Protein AF-0000000068041494 (afdb_homodimer)

pLDDT: mean 90.35, std 9.3, range [30.44, 98.19]

Structure (mmCIF, N/CA/C/O backbone):
data_AF-0000000068041494-model_v1
#
loop_
_entity.id
_entity.type
_entity.pdbx_description
1 polymer 'F-box domain-containing protein'
#
loop_
_atom_site.group_PDB
_atom_site.id
_atom_site.type_symbol
_atom_site.label_atom_id
_atom_site.label_alt_id
_atom_site.label_comp_id
_atom_site.label_asym_id
_atom_site.label_entity_id
_atom_site.label_seq_id
_atom_site.pdbx_PDB_ins_code
_atom_site.Cartn_x
_atom_site.Cartn_y
_atom_site.Cartn_z
_atom_site.occupancy
_atom_site.B_iso_or_equiv
_atom_site.auth_seq_id
_atom_site.auth_comp_id
_atom_site.auth_asym_id
_atom_site.auth_atom_id
_atom_site.pdbx_PDB_model_num
ATOM 1 N N . MET A 1 1 ? -44.562 44.375 2.057 1 30.47 1 MET A N 1
ATOM 2 C CA . MET A 1 1 ? -43.688 44.031 3.172 1 30.47 1 MET A CA 1
ATOM 3 C C . MET A 1 1 ? -42.25 43.906 2.709 1 30.47 1 MET A C 1
ATOM 5 O O . MET A 1 1 ? -41.938 43.062 1.865 1 30.47 1 MET A O 1
ATOM 9 N N . GLU A 1 2 ? -41.531 44.906 2.328 1 36.88 2 GLU A N 1
ATOM 10 C CA . GLU A 1 2 ? -40.219 45.25 1.805 1 36.88 2 GLU A CA 1
ATOM 11 C C . GLU A 1 2 ? -39.094 44.469 2.539 1 36.88 2 GLU A C 1
ATOM 13 O O . GLU A 1 2 ? -38.781 44.781 3.691 1 36.88 2 GLU A O 1
ATOM 18 N N . ASN A 1 3 ? -39 43.188 2.658 1 39.75 3 ASN A N 1
ATOM 19 C CA . ASN A 1 3 ? -38.344 42.062 3.336 1 39.75 3 ASN A CA 1
ATOM 20 C C . ASN A 1 3 ? -36.812 42.188 3.258 1 39.75 3 ASN A C 1
ATOM 22 O O . ASN A 1 3 ? -36.156 41.375 2.623 1 39.75 3 ASN A O 1
ATOM 26 N N . GLY A 1 4 ? -36.094 43.281 3.031 1 44.62 4 GLY A N 1
ATOM 27 C CA . GLY A 1 4 ? -34.844 43.938 2.768 1 44.62 4 GLY A CA 1
ATOM 28 C C . GLY A 1 4 ? -33.781 43.625 3.807 1 44.62 4 GLY A C 1
ATOM 29 O O . GLY A 1 4 ? -32.594 43.781 3.545 1 44.62 4 GLY A O 1
ATOM 30 N N . PHE A 1 5 ? -33.938 43.812 5.113 1 51.06 5 PHE A N 1
ATOM 31 C CA . PHE A 1 5 ? -33.25 43.781 6.391 1 51.06 5 PHE A CA 1
ATOM 32 C C . PHE A 1 5 ? -32.594 42.438 6.605 1 51.06 5 PHE A C 1
ATOM 34 O O . PHE A 1 5 ? -31.641 42.312 7.383 1 51.06 5 PHE A O 1
ATOM 41 N N . PRO A 1 6 ? -33.25 41.438 6.016 1 66.69 6 PRO A N 1
ATOM 42 C CA . PRO A 1 6 ? -32.812 40.094 6.395 1 66.69 6 PRO A CA 1
ATOM 43 C C . PRO A 1 6 ? -31.391 39.812 5.906 1 66.69 6 PRO A C 1
ATOM 45 O O . PRO A 1 6 ? -30.594 39.188 6.625 1 66.69 6 PRO A O 1
ATOM 48 N N . GLY A 1 7 ? -31.078 40.531 4.82 1 72.62 7 GLY A N 1
ATOM 49 C CA . GLY A 1 7 ? -29.766 40.25 4.25 1 72.62 7 GLY A CA 1
ATOM 50 C C . GLY A 1 7 ? -28.625 40.844 5.043 1 72.62 7 GLY A C 1
ATOM 51 O O . GLY A 1 7 ? -27.609 40.219 5.27 1 72.62 7 GLY A O 1
ATOM 52 N N . GLU A 1 8 ? -28.875 42.125 5.492 1 77.75 8 GLU A N 1
ATOM 53 C CA . GLU A 1 8 ? -27.828 42.844 6.242 1 77.75 8 GLU A CA 1
ATOM 54 C C . GLU A 1 8 ? -27.594 42.188 7.598 1 77.75 8 GLU A C 1
ATOM 56 O O . GLU A 1 8 ? -26.453 42.094 8.062 1 77.75 8 GLU A O 1
ATOM 61 N N . VAL A 1 9 ? -28.719 41.781 8.148 1 80.06 9 VAL A N 1
ATOM 62 C CA . VAL A 1 9 ? -28.609 41.125 9.438 1 80.06 9 VAL A CA 1
ATOM 63 C C . VAL A 1 9 ? -27.859 39.781 9.273 1 80.06 9 VAL A C 1
ATOM 65 O O . VAL A 1 9 ? -27 39.469 10.094 1 80.06 9 VAL A O 1
ATOM 68 N N . LEU A 1 10 ? -28.219 39.125 8.266 1 83.44 10 LEU A N 1
ATOM 69 C CA . LEU A 1 10 ? -27.562 37.875 8.008 1 83.44 10 LEU A CA 1
ATOM 70 C C . LEU A 1 10 ? -26.062 38.062 7.789 1 83.44 10 LEU A C 1
ATOM 72 O O . LEU A 1 10 ? -25.25 37.281 8.281 1 83.44 10 LEU A O 1
ATOM 76 N N . LYS A 1 11 ? -25.688 39.125 7.145 1 84.88 11 LYS A N 1
ATOM 77 C CA . LYS A 1 11 ? -24.281 39.438 6.875 1 84.88 11 LYS A CA 1
ATOM 78 C C . LYS A 1 11 ? -23.531 39.719 8.164 1 84.88 11 LYS A C 1
ATOM 80 O O . LYS A 1 11 ? -22.328 39.5 8.258 1 84.88 11 LYS A O 1
ATOM 85 N N . ALA A 1 12 ? -24.359 40.156 9.117 1 84.94 12 ALA A N 1
ATOM 86 C CA . ALA A 1 12 ? -23.734 40.5 10.398 1 84.94 12 ALA A CA 1
ATOM 87 C C . ALA A 1 12 ? -23.609 39.25 11.281 1 84.94 12 ALA A C 1
ATOM 89 O O . ALA A 1 12 ? -22.703 39.156 12.102 1 84.94 12 ALA A O 1
ATOM 90 N N . VAL A 1 13 ? -24.438 38.312 11.133 1 85.56 13 VAL A N 1
ATOM 91 C CA . VAL A 1 13 ? -24.516 37.156 12.039 1 85.56 13 VAL A CA 1
ATOM 92 C C . VAL A 1 13 ? -23.703 36 11.469 1 85.56 13 VAL A C 1
ATOM 94 O O . VAL A 1 13 ? -23.109 35.219 12.219 1 85.56 13 VAL A O 1
ATOM 97 N N . PHE A 1 14 ? -23.625 35.875 10.172 1 87.25 14 PHE A N 1
ATOM 98 C CA . PHE A 1 14 ? -23.047 34.719 9.508 1 87.25 14 PHE A CA 1
ATOM 99 C C . PHE A 1 14 ? -21.578 34.562 9.875 1 87.25 14 PHE A C 1
ATOM 101 O O . PHE A 1 14 ? -21.094 33.438 10.078 1 87.25 14 PHE A O 1
ATOM 108 N N . PRO A 1 15 ? -20.906 35.719 10.117 1 84.38 15 PRO A N 1
ATOM 109 C CA . PRO A 1 15 ? -19.484 35.562 10.492 1 84.38 15 PRO A CA 1
ATOM 110 C C . PRO A 1 15 ? -19.312 34.938 11.867 1 84.38 15 PRO A C 1
ATOM 112 O O . PRO A 1 15 ? -18.219 34.469 12.188 1 84.38 15 PRO A O 1
ATOM 115 N N . LEU A 1 16 ? -20.375 34.875 12.641 1 87.69 16 LEU A N 1
ATOM 116 C CA . LEU A 1 16 ? -20.297 34.344 13.992 1 87.69 16 LEU A CA 1
ATOM 117 C C . LEU A 1 16 ? -20.656 32.844 14.023 1 87.69 16 LEU A C 1
ATOM 119 O O . LEU A 1 16 ? -20.438 32.188 15.031 1 87.69 16 LEU A O 1
ATOM 123 N N . LEU A 1 17 ? -21.125 32.438 12.977 1 87.38 17 LEU A N 1
ATOM 124 C CA . LEU A 1 17 ? -21.531 31.031 12.906 1 87.38 17 LEU A CA 1
ATOM 125 C C . LEU A 1 17 ? -20.328 30.141 12.609 1 87.38 17 LEU A C 1
ATOM 127 O O . LEU A 1 17 ? -19.359 30.578 12 1 87.38 17 LEU A O 1
ATOM 131 N N . ASP A 1 18 ? -20.453 28.953 13.148 1 88.06 18 ASP A N 1
ATOM 132 C CA . ASP A 1 18 ? -19.453 27.984 12.727 1 88.06 18 ASP A CA 1
ATOM 133 C C . ASP A 1 18 ? -19.797 27.391 11.359 1 88.06 18 ASP A C 1
ATOM 135 O O . ASP A 1 18 ? -20.844 27.688 10.797 1 88.06 18 ASP A O 1
ATOM 139 N N . GLY A 1 19 ? -18.812 26.781 10.773 1 88.81 19 GLY A N 1
ATOM 140 C CA . GLY A 1 19 ? -18.953 26.25 9.43 1 88.81 19 GLY A CA 1
ATOM 141 C C . GLY A 1 19 ? -20.188 25.359 9.266 1 88.81 19 GLY A C 1
ATOM 142 O O . GLY A 1 19 ? -20.906 25.469 8.273 1 88.81 19 GLY A O 1
ATOM 143 N N . LYS A 1 20 ? -20.391 24.562 10.266 1 88.88 20 LYS A N 1
ATOM 144 C CA . LYS A 1 20 ? -21.531 23.656 10.219 1 88.88 20 LYS A CA 1
ATOM 145 C C . LYS A 1 20 ? -22.844 24.438 10.148 1 88.88 20 LYS A C 1
ATOM 147 O O . LYS A 1 20 ? -23.734 24.109 9.352 1 88.88 20 LYS A O 1
ATOM 152 N N . ASP A 1 21 ? -22.922 25.391 10.953 1 90.12 21 ASP A N 1
ATOM 153 C CA . ASP A 1 21 ? -24.125 26.203 10.992 1 90.12 21 ASP A CA 1
ATOM 154 C C . ASP A 1 21 ? -24.328 26.969 9.688 1 90.12 21 ASP A C 1
ATOM 156 O O . ASP A 1 21 ? -25.453 27.109 9.219 1 90.12 21 ASP A O 1
ATOM 160 N N . LEU A 1 22 ? -23.266 27.422 9.172 1 90.75 22 LEU A N 1
ATOM 161 C CA . LEU A 1 22 ? -23.359 28.172 7.922 1 90.75 22 LEU A CA 1
ATOM 162 C C . LEU A 1 22 ? -23.828 27.266 6.789 1 90.75 22 LEU A C 1
ATOM 164 O O . LEU A 1 22 ? -24.625 27.703 5.941 1 90.75 22 LEU A O 1
ATOM 168 N N . VAL A 1 23 ? -23.328 26.078 6.785 1 89.25 23 VAL A N 1
ATOM 169 C CA . VAL A 1 23 ? -23.781 25.125 5.785 1 89.25 23 VAL A CA 1
ATOM 170 C C . VAL A 1 23 ? -25.297 24.906 5.922 1 89.25 23 VAL A C 1
ATOM 172 O O . VAL A 1 23 ? -26.016 24.844 4.918 1 89.25 23 VAL A O 1
ATOM 175 N N . PHE A 1 24 ? -25.734 24.812 7.129 1 90.19 24 PHE A N 1
ATOM 176 C CA . PHE A 1 24 ? -27.156 24.641 7.371 1 90.19 24 PHE A CA 1
ATOM 177 C C . PHE A 1 24 ? -27.953 25.844 6.863 1 90.19 24 PHE A C 1
ATOM 179 O O . PHE A 1 24 ? -29.047 25.703 6.324 1 90.19 24 PHE A O 1
ATOM 186 N N . CYS A 1 25 ? -27.453 26.953 7.07 1 89.75 25 CYS A N 1
ATOM 187 C CA . CYS A 1 25 ? -28.109 28.172 6.598 1 89.75 25 CYS A CA 1
ATOM 188 C C . CYS A 1 25 ? -28.25 28.156 5.082 1 89.75 25 CYS A C 1
ATOM 190 O O . CYS A 1 25 ? -29.234 28.672 4.543 1 89.75 25 CYS A O 1
ATOM 192 N N . MET A 1 26 ? -27.234 27.625 4.41 1 90 26 MET A N 1
ATOM 193 C CA . MET A 1 26 ? -27.281 27.562 2.951 1 90 26 MET A CA 1
ATOM 194 C C . MET A 1 26 ? -28.438 26.703 2.475 1 90 26 MET A C 1
ATOM 196 O O . MET A 1 26 ? -28.891 26.812 1.331 1 90 26 MET A O 1
ATOM 200 N N . LEU A 1 27 ? -28.906 25.891 3.352 1 91.12 27 LEU A N 1
ATOM 201 C CA . LEU A 1 27 ? -29.938 24.922 2.969 1 91.12 27 LEU A CA 1
ATOM 202 C C . LEU A 1 27 ? -31.328 25.484 3.254 1 91.12 27 LEU A C 1
ATOM 204 O O . LEU A 1 27 ? -32.344 24.859 2.922 1 91.12 27 LEU A O 1
ATOM 208 N N . VAL A 1 28 ? -31.516 26.578 3.869 1 89.19 28 VAL A N 1
ATOM 209 C CA . VAL A 1 28 ? -32.781 27.109 4.336 1 89.19 28 VAL A CA 1
ATOM 210 C C . VAL A 1 28 ? -33.594 27.672 3.154 1 89.19 28 VAL A C 1
ATOM 212 O O . VAL A 1 28 ? -34.75 27.344 2.967 1 89.19 28 VAL A O 1
ATOM 215 N N . CYS A 1 29 ? -33.062 28.594 2.348 1 90.81 29 CYS A N 1
ATOM 216 C CA . CYS A 1 29 ? -33.688 29.172 1.159 1 90.81 29 CYS A CA 1
ATOM 217 C C . CYS A 1 29 ? -32.625 29.734 0.213 1 90.81 29 CYS A C 1
ATOM 219 O O . CYS A 1 29 ? -31.453 29.781 0.557 1 90.81 29 CYS A O 1
ATOM 221 N N . ARG A 1 30 ? -33.031 30.172 -0.881 1 89.94 30 ARG A N 1
ATOM 222 C CA . ARG A 1 30 ? -32.125 30.625 -1.934 1 89.94 30 ARG A CA 1
ATOM 223 C C . ARG A 1 30 ? -31.391 31.891 -1.517 1 89.94 30 ARG A C 1
ATOM 225 O O . ARG A 1 30 ? -30.203 32.062 -1.809 1 89.94 30 ARG A O 1
ATOM 232 N N . GLN A 1 31 ? -32.062 32.75 -0.874 1 88.56 31 GLN A N 1
ATOM 233 C CA . GLN A 1 31 ? -31.438 34.031 -0.455 1 88.56 31 GLN A CA 1
ATOM 234 C C . GLN A 1 31 ? -30.297 33.781 0.532 1 88.56 31 GLN A C 1
ATOM 236 O O . GLN A 1 31 ? -29.219 34.344 0.392 1 88.56 31 GLN A O 1
ATOM 241 N N . TRP A 1 32 ? -30.562 32.906 1.491 1 89.75 32 TRP A N 1
ATOM 242 C CA . TRP A 1 32 ? -29.531 32.594 2.477 1 89.75 32 TRP A CA 1
ATOM 243 C C . TRP A 1 32 ? -28.344 31.891 1.822 1 89.75 32 TRP A C 1
ATOM 245 O O . TRP A 1 32 ? -27.188 32.125 2.182 1 89.75 32 TRP A O 1
ATOM 255 N N . CYS A 1 33 ? -28.719 31.109 0.93 1 90.88 33 CYS A N 1
ATOM 256 C CA . CYS A 1 33 ? -27.688 30.375 0.214 1 90.88 33 CYS A CA 1
ATOM 257 C C . CYS A 1 33 ? -26.766 31.344 -0.532 1 90.88 33 CYS A C 1
ATOM 259 O O . CYS A 1 33 ? -25.531 31.219 -0.446 1 90.88 33 CYS A O 1
ATOM 261 N N . GLU A 1 34 ? -27.344 32.219 -1.197 1 91.19 34 GLU A N 1
ATOM 262 C CA . GLU A 1 34 ? -26.562 33.188 -1.979 1 91.19 34 GLU A CA 1
ATOM 263 C C . GLU A 1 34 ? -25.688 34.062 -1.077 1 91.19 34 GLU A C 1
ATOM 265 O O . GLU A 1 34 ? -24.531 34.344 -1.419 1 91.19 34 GLU A O 1
ATOM 270 N N . ILE A 1 35 ? -26.219 34.375 0.013 1 89.25 35 ILE A N 1
ATOM 271 C CA . ILE A 1 35 ? -25.469 35.219 0.942 1 89.25 35 ILE A CA 1
ATOM 272 C C . ILE A 1 35 ? -24.328 34.406 1.552 1 89.25 35 ILE A C 1
ATOM 274 O O . ILE A 1 35 ? -23.203 34.906 1.677 1 89.25 35 ILE A O 1
ATOM 278 N N . ALA A 1 36 ? -24.625 33.219 1.878 1 90.62 36 ALA A N 1
ATOM 279 C CA . ALA A 1 36 ? -23.672 32.344 2.568 1 90.62 36 ALA A CA 1
ATOM 280 C C . ALA A 1 36 ? -22.531 31.938 1.645 1 90.62 36 ALA A C 1
ATOM 282 O O . ALA A 1 36 ? -21.469 31.5 2.109 1 90.62 36 ALA A O 1
ATOM 283 N N . LYS A 1 37 ? -22.734 32.125 0.445 1 89.38 37 LYS A N 1
ATOM 284 C CA . LYS A 1 37 ? -21.719 31.719 -0.532 1 89.38 37 LYS A CA 1
ATOM 285 C C . LYS A 1 37 ? -20.547 32.719 -0.534 1 89.38 37 LYS A C 1
ATOM 287 O O . LYS A 1 37 ? -19.484 32.406 -1.095 1 89.38 37 LYS A O 1
ATOM 292 N N . ASP A 1 38 ? -20.781 33.844 0.074 1 88.69 38 ASP A N 1
ATOM 293 C CA . ASP A 1 38 ? -19.719 34.844 0.121 1 88.69 38 ASP A CA 1
ATOM 294 C C . ASP A 1 38 ? -18.453 34.25 0.75 1 88.69 38 ASP A C 1
ATOM 296 O O . ASP A 1 38 ? -18.469 33.781 1.891 1 88.69 38 ASP A O 1
ATOM 300 N N . ASP A 1 39 ? -17.344 34.438 0.076 1 88.56 39 ASP A N 1
ATOM 301 C CA . ASP A 1 39 ? -16.062 33.844 0.478 1 88.56 39 ASP A CA 1
ATOM 302 C C . ASP A 1 39 ? -15.578 34.438 1.802 1 88.56 39 ASP A C 1
ATOM 304 O O . ASP A 1 39 ? -14.836 33.781 2.539 1 88.56 39 ASP A O 1
ATOM 308 N N . TYR A 1 40 ? -16.062 35.594 1.998 1 89.31 40 TYR A N 1
ATOM 309 C CA . TYR A 1 40 ? -15.641 36.25 3.221 1 89.31 40 TYR A CA 1
ATOM 310 C C . TYR A 1 40 ? -16.047 35.469 4.453 1 89.31 40 TYR A C 1
ATOM 312 O O . TYR A 1 40 ? -15.273 35.312 5.398 1 89.31 40 TYR A O 1
ATOM 320 N N . PHE A 1 41 ? -17.219 35 4.445 1 91.88 41 PHE A N 1
ATOM 321 C CA . PHE A 1 41 ? -17.703 34.25 5.602 1 91.88 41 PHE A CA 1
ATOM 322 C C . PHE A 1 41 ? -16.875 32.969 5.805 1 91.88 41 PHE A C 1
ATOM 324 O O . PHE A 1 41 ? -16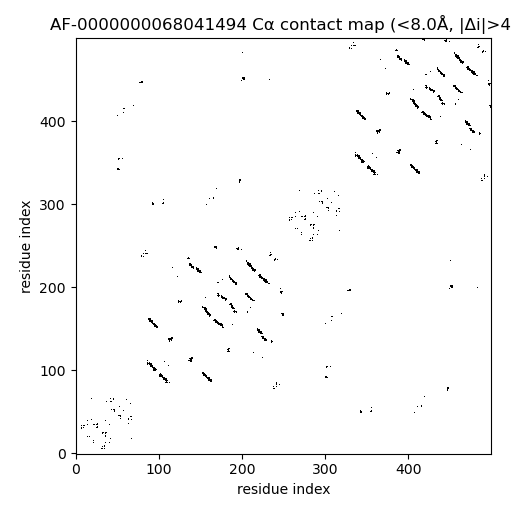.516 32.625 6.934 1 91.88 41 PHE A O 1
ATOM 331 N N . TRP A 1 42 ? -16.578 32.406 4.785 1 92.62 42 TRP A N 1
ATOM 332 C CA . TRP A 1 42 ? -15.828 31.141 4.852 1 92.62 42 TRP A CA 1
ATOM 333 C C . TRP A 1 42 ? -14.375 31.406 5.234 1 92.62 42 TRP A C 1
ATOM 335 O O . TRP A 1 42 ? -13.75 30.578 5.914 1 92.62 42 TRP A O 1
ATOM 345 N N . LYS A 1 43 ? -13.859 32.469 4.77 1 92.5 43 LYS A N 1
ATOM 346 C CA . LYS A 1 43 ? -12.516 32.844 5.207 1 92.5 43 LYS A CA 1
ATOM 347 C C . LYS A 1 43 ? -12.461 33.031 6.719 1 92.5 43 LYS A C 1
ATOM 349 O O . LYS A 1 43 ? -11.492 32.625 7.363 1 92.5 43 LYS A O 1
ATOM 354 N N . CYS A 1 44 ? -13.516 33.594 7.223 1 91.62 44 CYS A N 1
ATOM 355 C CA . CYS A 1 44 ? -13.586 33.781 8.664 1 91.62 44 CYS A CA 1
ATOM 356 C C . CYS A 1 44 ? -13.602 32.469 9.398 1 91.62 44 CYS A C 1
ATOM 358 O O . CYS A 1 44 ? -12.922 32.281 10.414 1 91.62 44 CYS A O 1
ATOM 360 N N . ILE A 1 45 ? -14.328 31.641 8.898 1 91.62 45 ILE A N 1
ATOM 361 C CA . ILE A 1 45 ? -14.453 30.312 9.508 1 91.62 45 ILE A CA 1
ATOM 362 C C . ILE A 1 45 ? -13.117 29.578 9.43 1 91.62 45 ILE A C 1
ATOM 364 O O . ILE A 1 45 ? -12.641 29.047 10.438 1 91.62 45 ILE A O 1
ATOM 368 N N . CYS A 1 46 ? -12.484 29.594 8.266 1 92.56 46 CYS A N 1
ATOM 369 C CA . CYS A 1 46 ? -11.211 28.922 8.062 1 92.56 46 CYS A CA 1
ATOM 370 C C . CYS A 1 46 ? -10.109 29.547 8.906 1 92.56 46 CYS A C 1
ATOM 372 O O . CYS A 1 46 ? -9.203 28.859 9.375 1 92.56 46 CYS A O 1
ATOM 374 N N . SER A 1 47 ? -10.203 30.812 9.133 1 92.5 47 SER A N 1
ATOM 375 C CA . SER A 1 47 ? -9.188 31.516 9.914 1 92.5 47 SER A CA 1
ATOM 376 C C . SER A 1 47 ? -9.203 31.062 11.367 1 92.5 47 SER A C 1
ATOM 378 O O . SER A 1 47 ? -8.188 31.141 12.062 1 92.5 47 SER A O 1
ATOM 380 N N . ARG A 1 48 ? -10.289 30.578 11.742 1 89.81 48 ARG A N 1
ATOM 381 C CA . ARG A 1 48 ? -10.383 30.047 13.102 1 89.81 48 ARG A CA 1
ATOM 382 C C . ARG A 1 48 ? -9.859 28.625 13.172 1 89.81 48 ARG A C 1
ATOM 384 O O . ARG A 1 48 ? -9.203 28.234 14.141 1 89.81 48 ARG A O 1
ATOM 391 N N . LYS A 1 49 ? -10.094 27.906 12.203 1 91.38 49 LYS A N 1
ATOM 392 C CA . LYS A 1 49 ? -9.719 26.5 12.188 1 91.38 49 LYS A CA 1
ATOM 393 C C . LYS A 1 49 ? -8.258 26.312 11.773 1 91.38 49 LYS A C 1
ATOM 395 O O . LYS A 1 49 ? -7.543 25.5 12.344 1 91.38 49 LYS A O 1
ATOM 400 N N . TRP A 1 50 ? -7.863 27.078 10.734 1 94.06 50 TRP A N 1
ATOM 401 C CA . TRP A 1 50 ? -6.512 27.031 10.188 1 94.06 50 TRP A CA 1
ATOM 402 C C . TRP A 1 50 ? -5.98 28.438 9.945 1 94.06 50 TRP A C 1
ATOM 404 O O . TRP A 1 50 ? -5.844 28.875 8.797 1 94.06 50 TRP A O 1
ATOM 414 N N . PRO A 1 51 ? -5.555 29.031 10.945 1 95.69 51 PRO A N 1
ATOM 415 C CA . PRO A 1 51 ? -5.137 30.422 10.812 1 95.69 51 PRO A CA 1
ATOM 416 C C . PRO A 1 51 ? -3.951 30.594 9.867 1 95.69 51 PRO A C 1
ATOM 418 O O . PRO A 1 51 ? -3.863 31.609 9.164 1 95.69 51 PRO A O 1
ATOM 421 N N . SER A 1 52 ? -3.078 29.703 9.805 1 95 52 SER A N 1
ATOM 422 C CA . SER A 1 52 ? -1.873 29.844 8.984 1 95 52 SER A CA 1
ATOM 423 C C . SER A 1 52 ? -2.215 29.938 7.504 1 95 52 SER A C 1
ATOM 425 O O . SER A 1 52 ? -1.604 30.719 6.77 1 95 52 SER A O 1
ATOM 427 N N . ILE A 1 53 ? -3.178 29.172 7.094 1 93.31 53 ILE A N 1
ATOM 428 C CA . ILE A 1 53 ? -3.543 29.156 5.684 1 93.31 53 ILE A CA 1
ATOM 429 C C . ILE A 1 53 ? -4.148 30.5 5.281 1 93.31 53 ILE A C 1
ATOM 431 O O . ILE A 1 53 ? -3.957 30.953 4.152 1 93.31 53 ILE A O 1
ATOM 435 N N . CYS A 1 54 ? -4.785 31.141 6.176 1 91.94 54 CYS A N 1
ATOM 436 C CA . CYS A 1 54 ? -5.43 32.406 5.879 1 91.94 54 CYS A CA 1
ATOM 437 C C . CYS A 1 54 ? -4.414 33.562 5.871 1 91.94 54 CYS A C 1
ATOM 439 O O . CYS A 1 54 ? -4.598 34.562 5.168 1 91.94 54 CYS A O 1
ATOM 441 N N . LYS A 1 55 ? -3.393 33.344 6.688 1 91.75 55 LYS A N 1
ATOM 442 C CA . LYS A 1 55 ? -2.318 34.344 6.703 1 91.75 55 LYS A CA 1
ATOM 443 C C . LYS A 1 55 ? -1.54 34.312 5.391 1 91.75 55 LYS A C 1
ATOM 445 O O . LYS A 1 55 ? -1.172 35.375 4.871 1 91.75 55 LYS A O 1
ATOM 450 N N . GLN A 1 56 ? -1.334 33.156 4.879 1 92.69 56 GLN A N 1
ATOM 451 C CA . GLN A 1 56 ? -0.64 32.969 3.609 1 92.69 56 GLN A CA 1
ATOM 452 C C . GLN A 1 56 ? -1.347 31.906 2.748 1 92.69 56 GLN A C 1
ATOM 454 O O . GLN A 1 56 ? -0.823 30.812 2.535 1 92.69 56 GLN A O 1
ATOM 459 N N . PRO A 1 57 ? -2.375 32.344 2.182 1 91.75 57 PRO A N 1
ATOM 460 C CA . PRO A 1 57 ? -3.152 31.375 1.411 1 91.75 57 PRO A CA 1
ATOM 461 C C . PRO A 1 57 ? -2.486 31.016 0.088 1 91.75 57 PRO A C 1
ATOM 463 O O . PRO A 1 57 ? -1.855 31.859 -0.548 1 91.75 57 PRO A O 1
ATOM 466 N N . PRO A 1 58 ? -2.566 29.656 -0.252 1 91.12 58 PRO A N 1
ATOM 467 C CA . PRO A 1 58 ? -2.146 29.312 -1.614 1 91.12 58 PRO A CA 1
ATOM 468 C C . PRO A 1 58 ? -2.893 30.125 -2.678 1 91.12 58 PRO A C 1
ATOM 470 O O . PRO A 1 58 ? -3.936 30.719 -2.393 1 91.12 58 PRO A O 1
ATOM 473 N N . SER A 1 59 ? -2.285 29.938 -3.908 1 83.75 59 SER A N 1
ATOM 474 C CA . SER A 1 59 ? -2.896 30.672 -5.012 1 83.75 59 SER A CA 1
ATOM 475 C C . SER A 1 59 ? -4.281 30.125 -5.34 1 83.75 59 SER A C 1
ATOM 477 O O . SER A 1 59 ? -4.48 28.906 -5.371 1 83.75 59 SER A O 1
ATOM 479 N N . ASP A 1 60 ? -5.344 30.859 -5.234 1 85.5 60 ASP A N 1
ATOM 480 C CA . ASP A 1 60 ? -6.703 30.578 -5.684 1 85.5 60 ASP A CA 1
ATOM 481 C C . ASP A 1 60 ? -7.48 29.812 -4.613 1 85.5 60 ASP A C 1
ATOM 483 O O . ASP A 1 60 ? -8.32 28.969 -4.934 1 85.5 60 ASP A O 1
ATOM 487 N N . THR A 1 61 ? -7.062 30.031 -3.531 1 89.94 61 THR A N 1
ATOM 488 C CA . THR A 1 61 ? -7.73 29.344 -2.434 1 89.94 61 THR A CA 1
ATOM 489 C C . THR A 1 61 ? -9.219 29.703 -2.398 1 89.94 61 THR A C 1
ATOM 491 O O . THR A 1 61 ? -9.578 30.875 -2.465 1 89.94 61 THR A O 1
ATOM 494 N N . ASN A 1 62 ? -10.055 28.719 -2.426 1 92.19 62 ASN A N 1
ATOM 495 C CA . ASN A 1 62 ? -11.477 28.828 -2.133 1 92.19 62 ASN A CA 1
ATOM 496 C C . ASN A 1 62 ? -11.797 28.312 -0.733 1 92.19 62 ASN A C 1
ATOM 498 O O . ASN A 1 62 ? -11.812 27.094 -0.503 1 92.19 62 ASN A O 1
ATOM 502 N N . PHE A 1 63 ? -12.148 29.203 0.091 1 92.88 63 PHE A N 1
ATOM 503 C CA . PHE A 1 63 ? -12.234 28.859 1.508 1 92.88 63 PHE A CA 1
ATOM 504 C C . PHE A 1 63 ? -13.461 27.984 1.784 1 92.88 63 PHE A C 1
ATOM 506 O O . PHE A 1 63 ? -13.43 27.141 2.672 1 92.88 63 PHE A O 1
ATOM 513 N N . GLN A 1 64 ? -14.484 28.297 1.061 1 91.69 64 GLN A N 1
ATOM 514 C CA . GLN A 1 64 ? -15.648 27.422 1.218 1 91.69 64 GLN A CA 1
ATOM 515 C C . GLN A 1 64 ? -15.297 25.984 0.886 1 91.69 64 GLN A C 1
ATOM 517 O O . GLN A 1 64 ? -15.594 25.062 1.66 1 91.69 64 GLN A O 1
ATOM 522 N N . LYS A 1 65 ? -14.656 25.828 -0.213 1 91.56 65 LYS A N 1
ATOM 523 C CA . LYS A 1 65 ? -14.242 24.5 -0.634 1 91.56 65 LYS A CA 1
ATOM 524 C C . LYS A 1 65 ? -13.266 23.891 0.365 1 91.56 65 LYS A C 1
ATOM 526 O O . LYS A 1 65 ? -13.359 22.703 0.683 1 91.56 65 LYS A O 1
ATOM 531 N N . LEU A 1 66 ? -12.352 24.672 0.804 1 92.44 66 LEU A N 1
ATOM 532 C CA . LEU A 1 66 ? -11.359 24.234 1.78 1 92.44 66 LEU A CA 1
ATOM 533 C C . LEU A 1 66 ? -12.039 23.688 3.031 1 92.44 66 LEU A C 1
ATOM 535 O O . LEU A 1 66 ? -11.742 22.562 3.471 1 92.44 66 LEU A O 1
ATOM 539 N N . TYR A 1 67 ? -12.945 24.438 3.531 1 92.06 67 TYR A N 1
ATOM 540 C CA . TYR A 1 67 ? -13.633 24.047 4.758 1 92.06 67 TYR A CA 1
ATOM 541 C C . TYR A 1 67 ? -14.453 22.781 4.539 1 92.06 67 TYR A C 1
ATOM 543 O O . TYR A 1 67 ? -14.375 21.844 5.332 1 92.06 67 TYR A O 1
ATOM 551 N N . LEU A 1 68 ? -15.203 22.797 3.51 1 90.12 68 LEU A N 1
ATOM 552 C CA . LEU A 1 68 ? -16.078 21.656 3.248 1 90.12 68 LEU A CA 1
ATOM 553 C C . LEU A 1 68 ? -15.273 20.391 3 1 90.12 68 LEU A C 1
ATOM 555 O O . LEU A 1 68 ? -15.711 19.297 3.357 1 90.12 68 LEU A O 1
ATOM 559 N N . THR A 1 69 ? -14.125 20.516 2.449 1 90.06 69 THR A N 1
ATOM 560 C CA . THR A 1 69 ? -13.289 19.375 2.1 1 90.06 69 THR A CA 1
ATOM 561 C C . THR A 1 69 ? -12.633 18.781 3.346 1 90.06 69 THR A C 1
ATOM 563 O O . THR A 1 69 ? -12.641 17.562 3.535 1 90.06 69 THR A O 1
ATOM 566 N N . PHE A 1 70 ? -12.172 19.562 4.227 1 89.56 70 PHE A N 1
ATOM 567 C CA . PHE A 1 70 ? -11.297 19.047 5.277 1 89.56 70 PHE A CA 1
ATOM 568 C C . PHE A 1 70 ? -12.016 19.047 6.621 1 89.56 70 PHE A C 1
ATOM 570 O O . PHE A 1 70 ? -11.461 18.594 7.625 1 89.56 70 PHE A O 1
ATOM 577 N N . SER A 1 71 ? -13.18 19.5 6.621 1 84.25 71 SER A N 1
ATOM 578 C CA . SER A 1 71 ? -13.945 19.438 7.863 1 84.25 71 SER A CA 1
ATOM 579 C C . SER A 1 71 ? -14.906 18.25 7.863 1 84.25 71 SER A C 1
ATOM 581 O O . SER A 1 71 ? -15.523 17.953 8.883 1 84.25 71 SER A O 1
ATOM 583 N N . LYS A 1 72 ? -15.055 17.703 6.738 1 78 72 LYS A N 1
ATOM 584 C CA . LYS A 1 72 ? -15.945 16.547 6.629 1 78 72 LYS A CA 1
ATOM 585 C C . LYS A 1 72 ? -15.305 15.305 7.246 1 78 72 LYS A C 1
ATOM 587 O O . LYS A 1 72 ? -14.086 15.141 7.203 1 78 72 LYS A O 1
ATOM 592 N N . PRO A 1 73 ? -16.203 14.562 7.812 1 73.06 73 PRO A N 1
ATOM 593 C CA . PRO A 1 73 ? -15.68 13.305 8.352 1 73.06 73 PRO A CA 1
ATOM 594 C C . PRO A 1 73 ? -15.062 12.406 7.277 1 73.06 73 PRO A C 1
ATOM 596 O O . PRO A 1 73 ? -15.383 12.555 6.094 1 73.06 73 PRO A O 1
ATOM 599 N N . ARG A 1 74 ? -14.266 11.594 7.734 1 72.81 74 ARG A N 1
ATOM 600 C CA . ARG A 1 74 ? -13.586 10.633 6.871 1 72.81 74 ARG A CA 1
ATOM 601 C C . ARG A 1 74 ? -14.594 9.781 6.098 1 72.81 74 ARG A C 1
ATOM 603 O O . ARG A 1 74 ? -15.453 9.133 6.695 1 72.81 74 ARG A O 1
ATOM 610 N N . LYS A 1 75 ? -14.594 10.094 4.797 1 68.38 75 LYS A N 1
ATOM 611 C CA . LYS A 1 75 ? -15.477 9.266 3.99 1 68.38 75 LYS A CA 1
ATOM 612 C C . LYS A 1 75 ? -14.836 7.918 3.674 1 68.38 75 LYS A C 1
ATOM 614 O O . LYS A 1 75 ? -13.609 7.809 3.619 1 68.38 75 LYS A O 1
ATOM 619 N N . THR A 1 76 ? -15.734 6.879 3.662 1 65.81 76 THR A N 1
ATOM 620 C CA . THR A 1 76 ? -15.273 5.559 3.252 1 65.81 76 THR A CA 1
ATOM 621 C C . THR A 1 76 ? -14.75 5.59 1.816 1 65.81 76 THR A C 1
ATOM 623 O O . THR A 1 76 ? -15.391 6.164 0.933 1 65.81 76 THR A O 1
ATOM 626 N N . VAL A 1 77 ? -13.539 5.43 1.706 1 69.38 77 VAL A N 1
ATOM 627 C CA . VAL A 1 77 ? -12.93 5.426 0.383 1 69.38 77 VAL A CA 1
ATOM 628 C C . VAL A 1 77 ? -13.297 4.145 -0.358 1 69.38 77 VAL A C 1
ATOM 630 O O . VAL A 1 77 ? -13.148 3.045 0.178 1 69.38 77 VAL A O 1
ATOM 633 N N . HIS A 1 78 ? -14.062 4.363 -1.457 1 78.88 78 HIS A N 1
ATOM 634 C CA . HIS A 1 78 ? -14.367 3.23 -2.326 1 78.88 78 HIS A CA 1
ATOM 635 C C . HIS A 1 78 ? -13.266 3.021 -3.361 1 78.88 78 HIS A C 1
ATOM 637 O O . HIS A 1 78 ? -12.664 3.986 -3.834 1 78.88 78 HIS A O 1
ATOM 643 N N . LEU A 1 79 ? -12.906 1.796 -3.533 1 86.94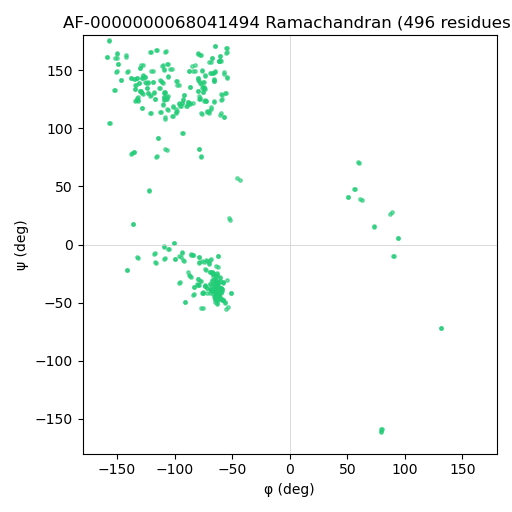 79 LEU A N 1
ATOM 644 C CA . LEU A 1 79 ? -11.945 1.451 -4.57 1 86.94 79 LEU A CA 1
ATOM 645 C C . LEU A 1 79 ? -12.445 1.871 -5.945 1 86.94 79 LEU A C 1
ATOM 647 O O . LEU A 1 79 ? -13.633 1.708 -6.254 1 86.94 79 LEU A O 1
ATOM 651 N N . PRO A 1 80 ? -11.633 2.578 -6.684 1 88.56 80 PRO A N 1
ATOM 652 C CA . PRO A 1 80 ? -12.031 2.852 -8.07 1 88.56 80 PRO A CA 1
ATOM 653 C C . PRO A 1 80 ? -12.344 1.579 -8.852 1 88.56 80 PRO A C 1
ATOM 655 O O . PRO A 1 80 ? -12.062 0.474 -8.383 1 88.56 80 PRO A O 1
ATOM 658 N N . VAL A 1 81 ? -12.969 1.717 -9.953 1 91.25 81 VAL A N 1
ATOM 659 C CA . VAL A 1 81 ? -13.266 0.585 -10.828 1 91.25 81 VAL A CA 1
ATOM 660 C C . VAL A 1 81 ? -11.961 0.014 -11.383 1 91.25 81 VAL A C 1
ATOM 662 O O . VAL A 1 81 ? -11.148 0.747 -11.953 1 91.25 81 VAL A O 1
ATOM 665 N N . PRO A 1 82 ? -11.797 -1.246 -11.117 1 92.25 82 PRO A N 1
ATOM 666 C CA . PRO A 1 82 ? -10.57 -1.838 -11.656 1 92.25 82 PRO A CA 1
ATOM 667 C C . PRO A 1 82 ? -10.547 -1.868 -13.18 1 92.25 82 PRO A C 1
ATOM 669 O O . PRO A 1 82 ? -11.586 -2.082 -13.812 1 92.25 82 PRO A O 1
ATOM 672 N N . LYS A 1 83 ? -9.422 -1.62 -13.727 1 93.19 83 LYS A N 1
ATOM 673 C CA . LYS A 1 83 ? -9.242 -1.751 -15.172 1 93.19 83 LYS A CA 1
ATOM 674 C C . LYS A 1 83 ? -9.062 -3.213 -15.57 1 93.19 83 LYS A C 1
ATOM 676 O O . LYS A 1 83 ? -9.57 -3.645 -16.609 1 93.19 83 LYS A O 1
ATOM 681 N N . LEU A 1 84 ? -8.438 -4 -14.797 1 96.44 84 LEU A N 1
ATOM 682 C CA . LEU A 1 84 ? -8.203 -5.422 -15.016 1 96.44 84 LEU A CA 1
ATOM 683 C C . LEU A 1 84 ? -9.477 -6.227 -14.789 1 96.44 84 LEU A C 1
ATOM 685 O O . LEU A 1 84 ? -10.227 -5.957 -13.852 1 96.44 84 LEU A O 1
ATOM 689 N N . THR A 1 85 ? -9.789 -7.117 -15.633 1 97.44 85 THR A N 1
ATOM 690 C CA . THR A 1 85 ? -10.898 -8.047 -15.461 1 97.44 85 THR A CA 1
ATOM 691 C C . THR A 1 85 ? -10.398 -9.492 -15.484 1 97.44 85 THR A C 1
ATOM 693 O O . THR A 1 85 ? -9.273 -9.758 -15.914 1 97.44 85 THR A O 1
ATOM 696 N N . PHE A 1 86 ? -11.203 -10.383 -15.07 1 97.56 86 PHE A N 1
ATOM 697 C CA . PHE A 1 86 ? -10.805 -11.789 -15.039 1 97.56 86 PHE A CA 1
ATOM 698 C C . PHE A 1 86 ? -10.672 -12.344 -16.453 1 97.56 86 PHE A C 1
ATOM 700 O O . PHE A 1 86 ? -9.969 -13.328 -16.672 1 97.56 86 PHE A O 1
ATOM 707 N N . LYS A 1 87 ? -11.344 -11.75 -17.391 1 97.25 87 LYS A N 1
ATOM 708 C CA . LYS A 1 87 ? -11.227 -12.156 -18.797 1 97.25 87 LYS A CA 1
ATOM 709 C C . LYS A 1 87 ? -9.805 -11.945 -19.312 1 97.25 87 LYS A C 1
ATOM 711 O O . LYS A 1 87 ? -9.375 -12.617 -20.25 1 97.25 87 LYS A O 1
ATOM 716 N N . ASP A 1 88 ? -9.102 -11.062 -18.734 1 97.75 88 ASP A N 1
ATOM 717 C CA . ASP A 1 88 ? -7.75 -10.711 -19.172 1 97.75 88 ASP A CA 1
ATOM 718 C C . ASP A 1 88 ? -6.715 -11.672 -18.578 1 97.75 88 ASP A C 1
ATOM 720 O O . ASP A 1 88 ? -5.547 -11.648 -18.969 1 97.75 88 ASP A O 1
ATOM 724 N N . LEU A 1 89 ? -7.133 -12.508 -17.672 1 98.06 89 LEU A N 1
ATOM 725 C CA . LEU A 1 89 ? -6.152 -13.234 -16.859 1 98.06 89 LEU A CA 1
ATOM 726 C C . LEU A 1 89 ? -6.164 -14.719 -17.219 1 98.06 89 LEU A C 1
ATOM 728 O O . LEU A 1 89 ? -7.23 -15.305 -17.406 1 98.06 89 LEU A O 1
ATOM 732 N N . VAL A 1 90 ? -5.008 -15.305 -17.281 1 98.06 90 VAL A N 1
ATOM 733 C CA . VAL A 1 90 ? -4.801 -16.75 -17.359 1 98.06 90 VAL A CA 1
ATOM 734 C C . VAL A 1 90 ? -3.82 -17.188 -16.281 1 98.06 90 VAL A C 1
ATOM 736 O O . VAL A 1 90 ? -2.752 -16.594 -16.125 1 98.06 90 VAL A O 1
ATOM 739 N N . PHE A 1 91 ? -4.199 -18.188 -15.555 1 98.19 91 PHE A N 1
ATOM 740 C CA . PHE A 1 91 ? -3.35 -18.719 -14.5 1 98.19 91 PHE A CA 1
ATOM 741 C C . PHE A 1 91 ? -2.771 -20.078 -14.906 1 98.19 91 PHE A C 1
ATOM 743 O O . PHE A 1 91 ? -3.514 -20.984 -15.289 1 98.19 91 PHE A O 1
ATOM 750 N N . TYR A 1 92 ? -1.494 -20.172 -14.844 1 97.69 92 TYR A N 1
ATOM 751 C CA . TYR A 1 92 ? -0.798 -21.438 -15.109 1 97.69 92 TYR A CA 1
ATOM 752 C C . TYR A 1 92 ? -0.436 -22.141 -13.812 1 97.69 92 TYR A C 1
ATOM 754 O O . TYR A 1 92 ? 0.416 -21.672 -13.055 1 97.69 92 TYR A O 1
ATOM 762 N N . ILE A 1 93 ? -1.037 -23.25 -13.609 1 97.94 93 ILE A N 1
ATOM 763 C CA . ILE A 1 93 ? -0.912 -23.953 -12.336 1 97.94 93 ILE A CA 1
ATOM 764 C C . ILE A 1 93 ? -0.245 -25.297 -12.547 1 97.94 93 ILE A C 1
ATOM 766 O O . ILE A 1 93 ? -0.709 -26.109 -13.352 1 97.94 93 ILE A O 1
ATOM 770 N N . ASP A 1 94 ? 0.846 -25.531 -11.812 1 97.62 94 ASP A N 1
ATOM 771 C CA . ASP A 1 94 ? 1.571 -26.797 -11.859 1 97.62 94 ASP A CA 1
ATOM 772 C C . ASP A 1 94 ? 1.817 -27.344 -10.461 1 97.62 94 ASP A C 1
ATOM 774 O O . ASP A 1 94 ? 2.201 -26.609 -9.555 1 97.62 94 ASP A O 1
ATOM 778 N N . MET A 1 95 ? 1.524 -28.641 -10.266 1 96.62 95 MET A N 1
ATOM 779 C CA . MET A 1 95 ? 1.762 -29.297 -8.984 1 96.62 95 MET A CA 1
ATOM 780 C C . MET A 1 95 ? 2.615 -30.547 -9.172 1 96.62 95 MET A C 1
ATOM 782 O O . MET A 1 95 ? 2.482 -31.25 -10.172 1 96.62 95 MET A O 1
ATOM 786 N N . TRP A 1 96 ? 3.441 -30.734 -8.18 1 96.12 96 TRP A N 1
ATOM 787 C CA . TRP A 1 96 ? 4.32 -31.906 -8.211 1 96.12 96 TRP A CA 1
ATOM 788 C C . TRP A 1 96 ? 4.219 -32.688 -6.922 1 96.12 96 TRP A C 1
ATOM 790 O O . TRP A 1 96 ? 4.066 -32.125 -5.84 1 96.12 96 TRP A O 1
ATOM 800 N N . LEU A 1 97 ? 4.285 -34 -7.012 1 93.75 97 LEU A N 1
ATOM 801 C CA . LEU A 1 97 ? 4.43 -34.938 -5.91 1 93.75 97 LEU A CA 1
ATOM 802 C C . LEU A 1 97 ? 5.695 -35.781 -6.078 1 93.75 97 LEU A C 1
ATOM 804 O O . LEU A 1 97 ? 5.801 -36.562 -7.008 1 93.75 97 LEU A O 1
ATOM 808 N N . GLU A 1 98 ? 6.633 -35.594 -5.199 1 88.56 98 GLU A N 1
ATOM 809 C CA . GLU A 1 98 ? 7.902 -36.312 -5.246 1 88.56 98 GLU A CA 1
ATOM 810 C C . GLU A 1 98 ? 8.539 -36.219 -6.629 1 88.56 98 GLU A C 1
ATOM 812 O O . GLU A 1 98 ? 8.93 -37.219 -7.203 1 88.56 98 GLU A O 1
ATOM 817 N N . GLY A 1 99 ? 8.469 -35.031 -7.25 1 87.31 99 GLY A N 1
ATOM 818 C CA . GLY A 1 99 ? 9.148 -34.781 -8.508 1 87.31 99 GLY A CA 1
ATOM 819 C C . GLY A 1 99 ? 8.297 -35.094 -9.727 1 87.31 99 GLY A C 1
ATOM 820 O O . GLY A 1 99 ? 8.656 -34.75 -10.852 1 87.31 99 GLY A O 1
ATOM 821 N N . SER A 1 100 ? 7.18 -35.719 -9.523 1 93.06 100 SER A N 1
ATOM 822 C CA . SER A 1 100 ? 6.293 -36.062 -10.625 1 93.06 100 SER A CA 1
ATOM 823 C C . SER A 1 100 ? 5.172 -35.031 -10.766 1 93.06 100 SER A C 1
ATOM 825 O O . SER A 1 100 ? 4.578 -34.625 -9.766 1 93.06 100 SER A O 1
ATOM 827 N N . LEU A 1 101 ? 4.93 -34.688 -12 1 95.19 101 LEU A N 1
ATOM 828 C CA . LEU A 1 101 ? 3.855 -33.75 -12.289 1 95.19 101 LEU A CA 1
ATOM 829 C C . LEU A 1 101 ? 2.492 -34.406 -12.109 1 95.19 101 LEU A C 1
ATOM 831 O O . LEU A 1 101 ? 2.201 -35.406 -12.742 1 95.19 101 LEU A O 1
ATOM 835 N N . ILE A 1 102 ? 1.629 -33.844 -11.266 1 94.62 102 ILE A N 1
ATOM 836 C CA . ILE A 1 102 ? 0.347 -34.469 -10.992 1 94.62 102 ILE A CA 1
ATOM 837 C C . ILE A 1 102 ? -0.792 -33.594 -11.469 1 94.62 102 ILE A C 1
ATOM 839 O O . ILE A 1 102 ? -1.935 -34.031 -11.594 1 94.62 102 ILE A O 1
ATOM 843 N N . PHE A 1 103 ? -0.523 -32.375 -11.719 1 95.94 103 PHE A N 1
ATOM 844 C CA . PHE A 1 103 ? -1.506 -31.422 -12.211 1 95.94 103 PHE A CA 1
ATOM 845 C C . PHE A 1 103 ? -0.833 -30.328 -13.031 1 95.94 103 PHE A C 1
ATOM 847 O O . PHE A 1 103 ? 0.193 -29.781 -12.625 1 95.94 103 PHE A O 1
ATOM 854 N N . SER A 1 104 ? -1.272 -29.953 -14.18 1 96.81 104 SER A N 1
ATOM 855 C CA . SER A 1 104 ? -0.708 -28.938 -15.07 1 96.81 104 SER A CA 1
ATOM 856 C C . SER A 1 104 ? -1.768 -28.375 -16.016 1 96.81 104 SER A C 1
ATOM 858 O O . SER A 1 104 ? -2.205 -29.047 -16.938 1 96.81 104 SER A O 1
ATOM 860 N N . GLN A 1 105 ? -2.242 -27.141 -15.734 1 96.25 105 GLN A N 1
ATOM 861 C CA . GLN A 1 105 ? -3.324 -26.562 -16.516 1 96.25 105 GLN A CA 1
ATOM 862 C C . GLN A 1 105 ? -3.164 -25.047 -16.641 1 96.25 105 GLN A C 1
ATOM 864 O O . GLN A 1 105 ? -2.67 -24.391 -15.727 1 96.25 105 GLN A O 1
ATOM 869 N N . ALA A 1 106 ? -3.49 -24.547 -17.797 1 96.69 106 ALA A N 1
ATOM 870 C CA . ALA A 1 106 ? -3.768 -23.125 -17.984 1 96.69 106 ALA A CA 1
ATOM 871 C C . ALA A 1 106 ? -5.246 -22.828 -17.766 1 96.69 106 ALA A C 1
ATOM 873 O O . ALA A 1 106 ? -6.109 -23.375 -18.453 1 96.69 106 ALA A O 1
ATOM 874 N N . VAL A 1 107 ? -5.523 -22 -16.812 1 97.19 107 VAL A N 1
ATOM 875 C CA . VAL A 1 107 ? -6.906 -21.781 -16.406 1 97.19 107 VAL A CA 1
ATOM 876 C C . VAL A 1 107 ? -7.273 -20.312 -16.562 1 97.19 107 VAL A C 1
ATOM 878 O O . VAL A 1 107 ? -6.59 -19.422 -16.047 1 97.19 107 VAL A O 1
ATOM 881 N N . SER A 1 108 ? -8.344 -20.062 -17.234 1 97.06 108 SER A N 1
ATOM 882 C CA . SER A 1 108 ? -8.82 -18.688 -17.375 1 97.06 108 SER A CA 1
ATOM 883 C C . SER A 1 108 ? -9.273 -18.125 -16.047 1 97.06 108 SER A C 1
ATOM 885 O O . SER A 1 108 ? -9.797 -18.844 -15.195 1 97.06 108 SER A O 1
ATOM 887 N N . GLY A 1 109 ? -9.062 -16.844 -15.945 1 97.75 109 GLY A N 1
ATOM 888 C CA . GLY A 1 109 ? -9.57 -16.172 -14.758 1 97.75 109 GLY A CA 1
ATOM 889 C C . GLY A 1 109 ? -11.062 -16.328 -14.57 1 97.75 109 GLY A C 1
ATOM 890 O O . GLY A 1 109 ? -11.547 -16.406 -13.438 1 97.75 109 GLY A O 1
ATOM 891 N N . CYS A 1 110 ? -11.82 -16.406 -15.609 1 97.5 110 CYS A N 1
ATOM 892 C CA . CYS A 1 110 ? -13.273 -16.547 -15.555 1 97.5 110 CYS A CA 1
ATOM 893 C C . CYS A 1 110 ? -13.664 -17.875 -14.914 1 97.5 110 CYS A C 1
ATOM 895 O O . CYS A 1 110 ? -14.633 -17.938 -14.156 1 97.5 110 CYS A O 1
ATOM 897 N N . ILE A 1 111 ? -12.922 -18.859 -15.25 1 96.62 111 ILE A N 1
ATOM 898 C CA . ILE A 1 111 ? -13.211 -20.188 -14.695 1 96.62 111 ILE A CA 1
ATOM 899 C C . ILE A 1 111 ? -12.992 -20.172 -13.188 1 96.62 111 ILE A C 1
ATOM 901 O O . ILE A 1 111 ? -13.836 -20.656 -12.43 1 96.62 111 ILE A O 1
ATOM 905 N N . LEU A 1 112 ? -11.898 -19.594 -12.773 1 97.06 112 LEU A N 1
ATOM 906 C CA . LEU A 1 112 ? -11.602 -19.531 -11.344 1 97.06 112 LEU A CA 1
ATOM 907 C C . LEU A 1 112 ? -12.648 -18.688 -10.617 1 97.06 112 LEU A C 1
ATOM 909 O O . LEU A 1 112 ? -13.047 -19.031 -9.5 1 97.06 112 LEU A O 1
ATOM 913 N N . ARG A 1 113 ? -13.031 -17.641 -11.258 1 96.69 113 ARG A N 1
ATOM 914 C CA . ARG A 1 113 ? -14.016 -16.766 -10.641 1 96.69 113 ARG A CA 1
ATOM 915 C C . ARG A 1 113 ? -15.375 -17.453 -10.531 1 96.69 113 ARG A C 1
ATOM 917 O O . ARG A 1 113 ? -16.109 -17.234 -9.562 1 96.69 113 ARG A O 1
ATOM 924 N N . ALA A 1 114 ? -15.727 -18.266 -11.5 1 94 114 ALA A N 1
ATOM 925 C CA . ALA A 1 114 ? -17 -18.969 -11.484 1 94 114 ALA A CA 1
ATOM 926 C C . ALA A 1 114 ? -17.078 -19.938 -10.305 1 94 114 ALA A C 1
ATOM 928 O O . ALA A 1 114 ? -18.156 -20.172 -9.75 1 94 114 ALA A O 1
ATOM 929 N N . GLY A 1 115 ? -15.922 -20.5 -9.938 1 92.88 115 GLY A N 1
ATOM 930 C CA . GLY A 1 115 ? -15.852 -21.328 -8.75 1 92.88 115 GLY A CA 1
ATOM 931 C C . GLY A 1 115 ? -16.375 -22.734 -8.977 1 92.88 115 GLY A C 1
ATOM 932 O O . GLY A 1 115 ? -16.375 -23.219 -10.109 1 92.88 115 GLY A O 1
ATOM 933 N N . LEU A 1 116 ? -16.688 -23.375 -7.871 1 91.44 116 LEU A N 1
ATOM 934 C CA . LEU A 1 116 ? -17.188 -24.734 -7.914 1 91.44 116 LEU A CA 1
ATOM 935 C C . LEU A 1 116 ? -18.656 -24.766 -8.312 1 91.44 116 LEU A C 1
ATOM 937 O O . LEU A 1 116 ? -19.469 -24.047 -7.742 1 91.44 116 LEU A O 1
ATOM 941 N N . GLN A 1 117 ? -18.906 -25.516 -9.32 1 83.69 117 GLN A N 1
ATOM 942 C CA . GLN A 1 117 ? -20.297 -25.609 -9.773 1 83.69 117 GLN A CA 1
ATOM 943 C C . GLN A 1 117 ? -21.078 -26.594 -8.914 1 83.69 117 GLN A C 1
ATOM 945 O O . GLN A 1 117 ? -22.281 -26.406 -8.695 1 83.69 117 GLN A O 1
ATOM 950 N N . ASN A 1 118 ? -20.359 -27.609 -8.492 1 81.75 118 ASN A N 1
ATOM 951 C CA . ASN A 1 118 ? -21 -28.625 -7.66 1 81.75 118 ASN A CA 1
ATOM 952 C C . ASN A 1 118 ? -20.172 -28.953 -6.422 1 81.75 118 ASN A C 1
ATOM 954 O O . ASN A 1 118 ? -18.953 -29.125 -6.516 1 81.75 118 ASN A O 1
ATOM 958 N N . THR A 1 119 ? -20.812 -28.859 -5.324 1 81.62 119 THR A N 1
ATOM 959 C CA . THR A 1 119 ? -20.141 -29.266 -4.09 1 81.62 119 THR A CA 1
ATOM 960 C C . THR A 1 119 ? -20.344 -30.75 -3.838 1 81.62 119 THR A C 1
ATOM 962 O O . THR A 1 119 ? -21.484 -31.234 -3.768 1 81.62 119 THR A O 1
ATOM 965 N N . PRO A 1 120 ? -19.234 -31.344 -3.75 1 84.31 120 PRO A N 1
ATOM 966 C CA . PRO A 1 120 ? -19.406 -32.781 -3.51 1 84.31 120 PRO A CA 1
ATOM 967 C C . PRO A 1 120 ? -20 -33.094 -2.135 1 84.31 120 PRO A C 1
ATOM 969 O O . PRO A 1 120 ? -19.922 -32.25 -1.229 1 84.31 120 PRO A O 1
ATOM 972 N N . SER A 1 121 ? -20.547 -34.312 -2.049 1 85.75 121 SER A N 1
ATOM 973 C CA . SER A 1 121 ? -21.062 -34.781 -0.765 1 85.75 121 SER A CA 1
ATOM 974 C C . SER A 1 121 ? -19.953 -35.344 0.105 1 85.75 121 SER A C 1
ATOM 976 O O . SER A 1 121 ? -18.922 -35.781 -0.405 1 85.75 121 SER A O 1
ATOM 978 N N . GLY A 1 122 ? -20.141 -35.312 1.394 1 87.19 122 GLY A N 1
ATOM 979 C CA . GLY A 1 122 ? -19.203 -35.969 2.303 1 87.19 122 GLY A CA 1
ATOM 980 C C . GLY A 1 122 ? -18.125 -35.031 2.818 1 87.19 122 GLY A C 1
ATOM 981 O O . GLY A 1 122 ? -17.172 -35.469 3.451 1 87.19 122 GLY A O 1
ATOM 982 N N . ILE A 1 123 ? -18.281 -33.781 2.453 1 90.75 123 ILE A N 1
ATOM 983 C CA . ILE A 1 123 ? -17.281 -32.844 2.947 1 90.75 123 ILE A CA 1
ATOM 984 C C . ILE A 1 123 ? -17.703 -32.312 4.328 1 90.75 123 ILE A C 1
ATOM 986 O O . ILE A 1 123 ? -18.891 -32.281 4.648 1 90.75 123 ILE A O 1
ATOM 990 N N . PRO A 1 124 ? -16.703 -32 5.164 1 93.25 124 PRO A N 1
ATOM 991 C CA . PRO A 1 124 ? -17 -31.5 6.508 1 93.25 124 PRO A CA 1
ATOM 992 C C . PRO A 1 124 ? -17.812 -30.203 6.484 1 93.25 124 PRO A C 1
ATOM 994 O O . PRO A 1 124 ? -17.703 -29.422 5.539 1 93.25 124 PRO A O 1
ATOM 997 N N . ASP A 1 125 ? -18.469 -29.953 7.57 1 92.62 125 ASP A N 1
ATOM 998 C CA . ASP A 1 125 ? -19.312 -28.766 7.691 1 92.62 125 ASP A CA 1
ATOM 999 C C . ASP A 1 125 ? -18.484 -27.484 7.578 1 92.62 125 ASP A C 1
ATOM 1001 O O . ASP A 1 125 ? -18.938 -26.5 7.004 1 92.62 125 ASP A O 1
ATOM 1005 N N . VAL A 1 126 ? -17.344 -27.562 8.102 1 93.81 126 VAL A N 1
ATOM 1006 C CA . VAL A 1 126 ? -16.469 -26.406 8.094 1 93.81 126 VAL A CA 1
ATOM 1007 C C . VAL A 1 126 ? -16.125 -26.031 6.652 1 93.81 126 VAL A C 1
ATOM 1009 O O . VAL A 1 126 ? -16.125 -24.844 6.297 1 93.81 126 VAL A O 1
ATOM 1012 N N . LEU A 1 127 ? -15.906 -26.984 5.855 1 93.88 127 LEU A N 1
ATOM 1013 C CA . LEU A 1 127 ? -15.594 -26.734 4.457 1 93.88 127 LEU A CA 1
ATOM 1014 C C . LEU A 1 127 ? -16.828 -26.25 3.699 1 93.88 127 LEU A C 1
ATOM 1016 O O . LEU A 1 127 ? -16.719 -25.359 2.852 1 93.88 127 LEU A O 1
ATOM 1020 N N . VAL A 1 128 ? -17.922 -26.812 4.051 1 91.94 128 VAL A N 1
ATOM 1021 C CA . VAL A 1 128 ? -19.172 -26.375 3.432 1 91.94 128 VAL A CA 1
ATOM 1022 C C . VAL A 1 128 ? -19.391 -24.891 3.725 1 91.94 128 VAL A C 1
ATOM 1024 O O . VAL A 1 128 ? -19.75 -24.125 2.828 1 91.94 128 VAL A O 1
ATOM 1027 N N . ALA A 1 129 ? -19.203 -24.547 4.918 1 92.69 129 ALA A N 1
ATOM 1028 C CA . ALA A 1 129 ? -19.375 -23.156 5.32 1 92.69 129 ALA A CA 1
ATOM 1029 C C . ALA A 1 129 ? -18.406 -22.25 4.574 1 92.69 129 ALA A C 1
ATOM 1031 O O . ALA A 1 129 ? -18.766 -21.141 4.16 1 92.69 129 ALA A O 1
ATOM 1032 N N . HIS A 1 130 ? -17.25 -22.75 4.398 1 92.62 130 HIS A N 1
ATOM 1033 C CA . HIS A 1 130 ? -16.203 -22.016 3.686 1 92.62 130 HIS A CA 1
ATOM 1034 C C . HIS A 1 130 ? -16.594 -21.797 2.229 1 92.62 130 HIS A C 1
ATOM 1036 O O . HIS A 1 130 ? -16.453 -20.672 1.712 1 92.62 130 HIS A O 1
ATOM 1042 N N . LEU A 1 131 ? -17.125 -22.781 1.667 1 90.5 131 LEU A N 1
ATOM 1043 C CA . LEU A 1 131 ? -17.469 -22.719 0.251 1 90.5 131 LEU A CA 1
ATOM 1044 C C . LEU A 1 131 ? -18.688 -21.844 0.023 1 90.5 131 LEU A C 1
ATOM 1046 O O . LEU A 1 131 ? -18.875 -21.312 -1.074 1 90.5 131 LEU A O 1
ATOM 1050 N N . ASN A 1 132 ? -19.453 -21.656 1.025 1 87.56 132 ASN A N 1
ATOM 1051 C CA . ASN A 1 132 ? -20.672 -20.859 0.911 1 87.56 132 ASN A CA 1
ATOM 1052 C C . ASN A 1 132 ? -20.469 -19.453 1.462 1 87.56 132 ASN A C 1
ATOM 1054 O O . ASN A 1 132 ? -21.406 -18.656 1.512 1 87.56 132 ASN A O 1
ATOM 1058 N N . ALA A 1 133 ? -19.312 -19.234 1.876 1 87 133 ALA A N 1
ATOM 1059 C CA . ALA A 1 133 ? -19.047 -17.906 2.402 1 87 133 ALA A CA 1
ATOM 1060 C C . ALA A 1 133 ? -19.25 -16.828 1.331 1 87 133 ALA A C 1
ATOM 1062 O O . ALA A 1 133 ? -19.172 -17.125 0.135 1 87 133 ALA A O 1
ATOM 1063 N N . ALA A 1 134 ? -19.484 -15.586 1.722 1 85.69 134 ALA A N 1
ATOM 1064 C CA . ALA A 1 134 ? -19.781 -14.477 0.822 1 85.69 134 ALA A CA 1
ATOM 1065 C C . ALA A 1 134 ? -18.516 -13.945 0.164 1 85.69 134 ALA A C 1
ATOM 1067 O O . ALA A 1 134 ? -18.578 -13.266 -0.863 1 85.69 134 ALA A O 1
ATOM 1068 N N . ASP A 1 135 ? -17.391 -14.289 0.678 1 89.44 135 ASP A N 1
ATOM 1069 C CA . ASP A 1 135 ? -16.109 -13.812 0.163 1 89.44 135 ASP A CA 1
ATOM 1070 C C . ASP A 1 135 ? -15.852 -14.344 -1.245 1 89.44 135 ASP A C 1
ATOM 1072 O O . ASP A 1 135 ? -16.25 -15.461 -1.576 1 89.44 135 ASP A O 1
ATOM 1076 N N . CYS A 1 136 ? -15.305 -13.445 -1.999 1 88.81 136 CYS A N 1
ATOM 1077 C CA . CYS A 1 136 ? -14.891 -13.883 -3.328 1 88.81 136 CYS A CA 1
ATOM 1078 C C . CYS A 1 136 ? -13.602 -14.695 -3.258 1 88.81 136 CYS A C 1
ATOM 1080 O O . CYS A 1 136 ? -12.539 -14.156 -2.926 1 88.81 136 CYS A O 1
ATOM 1082 N N . ILE A 1 137 ? -13.734 -15.953 -3.562 1 91.56 137 ILE A N 1
ATOM 1083 C CA . ILE A 1 137 ? -12.594 -16.859 -3.596 1 91.56 137 ILE A CA 1
ATOM 1084 C C . ILE A 1 137 ? -12.492 -17.5 -4.977 1 91.56 137 ILE A C 1
ATOM 1086 O O . ILE A 1 137 ? -13.492 -17.938 -5.543 1 91.56 137 ILE A O 1
ATOM 1090 N N . LEU A 1 138 ? -11.312 -17.438 -5.492 1 96.56 138 LEU A N 1
ATOM 1091 C CA . LEU A 1 138 ? -11.094 -18.094 -6.781 1 96.56 138 LEU A CA 1
ATOM 1092 C C . LEU A 1 138 ? -10.93 -19.594 -6.605 1 96.56 138 LEU A C 1
ATOM 1094 O O . LEU A 1 138 ? -10.109 -20.047 -5.793 1 96.56 138 LEU A O 1
ATOM 1098 N N . MET A 1 139 ? -11.711 -20.344 -7.348 1 96.44 139 MET A N 1
ATOM 1099 C CA . MET A 1 139 ? -11.648 -21.797 -7.203 1 96.44 139 MET A CA 1
ATOM 1100 C C . MET A 1 139 ? -12.023 -22.484 -8.508 1 96.44 139 MET A C 1
ATOM 1102 O O . MET A 1 139 ? -12.586 -21.859 -9.406 1 96.44 139 MET A O 1
ATOM 1106 N N . MET A 1 140 ? -11.633 -23.703 -8.617 1 95.69 140 MET A N 1
ATOM 1107 C CA . MET A 1 140 ? -12.039 -24.547 -9.75 1 95.69 140 MET A CA 1
ATOM 1108 C C . MET A 1 140 ? -12.125 -26 -9.336 1 95.69 140 MET A C 1
ATOM 1110 O O . MET A 1 140 ? -11.469 -26.422 -8.383 1 95.69 140 MET A O 1
ATOM 1114 N N . GLU A 1 141 ? -12.938 -26.688 -10.094 1 94.62 141 GLU A N 1
ATOM 1115 C CA . GLU A 1 141 ? -13.008 -28.141 -9.922 1 94.62 141 GLU A CA 1
ATOM 1116 C C . GLU A 1 141 ? -11.836 -28.844 -10.609 1 94.62 141 GLU A C 1
ATOM 1118 O O . GLU A 1 141 ? -11.367 -28.391 -11.656 1 94.62 141 GLU A O 1
ATOM 1123 N N . VAL A 1 142 ? -11.414 -29.828 -9.914 1 93.38 142 VAL A N 1
ATOM 1124 C CA . VAL A 1 142 ? -10.375 -30.656 -10.516 1 93.38 142 VAL A CA 1
ATOM 1125 C C . VAL A 1 142 ? -11.016 -31.906 -11.125 1 93.38 142 VAL A C 1
ATOM 1127 O O . VAL A 1 142 ? -11.57 -32.75 -10.406 1 93.38 142 VAL A O 1
ATOM 1130 N N . GLU A 1 143 ? -10.906 -32.031 -12.438 1 87.81 143 GLU A N 1
ATOM 1131 C CA . GLU A 1 143 ? -11.453 -33.156 -13.156 1 87.81 143 GLU A CA 1
ATOM 1132 C C . GLU A 1 143 ? -10.445 -33.719 -14.164 1 87.81 143 GLU A C 1
ATOM 1134 O O . GLU A 1 143 ? -9.977 -33 -15.039 1 87.81 143 GLU A O 1
ATOM 1139 N N . PRO A 1 144 ? -10.086 -35 -14.117 1 87.5 144 PRO A N 1
ATOM 1140 C CA . PRO A 1 144 ? -10.523 -35.969 -13.102 1 87.5 144 PRO A CA 1
ATOM 1141 C C . PRO A 1 144 ? -9.922 -35.688 -11.727 1 87.5 144 PRO A C 1
ATOM 1143 O O . PRO A 1 144 ? -8.898 -35.031 -11.625 1 87.5 144 PRO A O 1
ATOM 1146 N N . LYS A 1 145 ? -10.609 -36.188 -10.711 1 88.5 145 LYS A N 1
ATOM 1147 C CA . LYS A 1 145 ? -10.102 -36 -9.359 1 88.5 145 LYS A CA 1
ATOM 1148 C C . LYS A 1 145 ? -8.688 -36.562 -9.219 1 88.5 145 LYS A C 1
ATOM 1150 O O . LYS A 1 145 ? -8.32 -37.531 -9.883 1 88.5 145 LYS A O 1
ATOM 1155 N N . LEU A 1 146 ? -8.016 -35.875 -8.406 1 91.62 146 LEU A N 1
ATOM 1156 C CA . LEU A 1 146 ? -6.625 -36.25 -8.188 1 91.62 146 LEU A CA 1
ATOM 1157 C C . LEU A 1 146 ? -6.477 -37.031 -6.891 1 91.62 146 LEU A C 1
ATOM 1159 O O . LEU A 1 146 ? -6.824 -36.531 -5.816 1 91.62 146 LEU A O 1
ATOM 1163 N N . THR A 1 147 ? -6.027 -38.25 -6.973 1 91.62 147 THR A N 1
ATOM 1164 C CA . THR A 1 147 ? -5.785 -39.062 -5.793 1 91.62 147 THR A CA 1
ATOM 1165 C C . THR A 1 147 ? -4.316 -39 -5.379 1 91.62 147 THR A C 1
ATOM 1167 O O . THR A 1 147 ? -3.428 -39.344 -6.172 1 91.62 147 THR A O 1
ATOM 1170 N N . VAL A 1 148 ? -4.137 -38.562 -4.156 1 90.56 148 VAL A N 1
ATOM 1171 C CA . VAL A 1 148 ? -2.766 -38.375 -3.693 1 90.56 148 VAL A CA 1
ATOM 1172 C C . VAL A 1 148 ? -2.586 -39.031 -2.334 1 90.56 148 VAL A C 1
ATOM 1174 O O . VAL A 1 148 ? -3.482 -39 -1.488 1 90.56 148 VAL A O 1
ATOM 1177 N N . PRO A 1 149 ? -1.426 -39.688 -2.199 1 87 149 PRO A N 1
ATOM 1178 C CA . PRO A 1 149 ? -1.142 -40.25 -0.872 1 87 149 PRO A CA 1
ATOM 1179 C C . PRO A 1 149 ? -0.879 -39.156 0.173 1 87 149 PRO A C 1
ATOM 1181 O O . PRO A 1 149 ? -0.383 -38.094 -0.162 1 87 149 PRO A O 1
ATOM 1184 N N . MET A 1 150 ? -1.326 -39.562 1.429 1 80.31 150 MET A N 1
ATOM 1185 C CA . MET A 1 150 ? -1.017 -38.656 2.525 1 80.31 150 MET A CA 1
ATOM 1186 C C . MET A 1 150 ? 0.441 -38.781 2.951 1 80.31 150 MET A C 1
ATOM 1188 O O . MET A 1 150 ? 1.01 -39.875 2.902 1 80.31 150 MET A O 1
ATOM 1192 N N . GLY A 1 151 ? 1.162 -37.781 3.232 1 76.75 151 GLY A N 1
ATOM 1193 C CA . GLY A 1 151 ? 2.551 -37.844 3.654 1 76.75 151 GLY A CA 1
ATOM 1194 C C . GLY A 1 151 ? 3.459 -36.906 2.898 1 76.75 151 GLY A C 1
ATOM 1195 O O . GLY A 1 151 ? 3.879 -35.875 3.439 1 76.75 151 GLY A O 1
ATOM 1196 N N . PRO A 1 152 ? 3.574 -37.469 1.571 1 70.69 152 PRO A N 1
ATOM 1197 C CA . PRO A 1 152 ? 4.48 -36.594 0.806 1 70.69 152 PRO A CA 1
ATOM 1198 C C . PRO A 1 152 ? 3.918 -35.188 0.578 1 70.69 152 PRO A C 1
ATOM 1200 O O . PRO A 1 152 ? 2.699 -35.031 0.498 1 70.69 152 PRO A O 1
ATOM 1203 N N . SER A 1 153 ? 4.848 -34.219 0.504 1 86.25 153 SER A N 1
ATOM 1204 C CA . SER A 1 153 ? 4.383 -32.844 0.335 1 86.25 153 SER A CA 1
ATOM 1205 C C . SER A 1 153 ? 4.223 -32.5 -1.14 1 86.25 153 SER A C 1
ATOM 1207 O O . SER A 1 153 ? 5.102 -32.781 -1.953 1 86.25 153 SER A O 1
ATOM 1209 N N . ILE A 1 154 ? 3.158 -32.156 -1.532 1 94.06 154 ILE A N 1
ATOM 1210 C CA . ILE A 1 154 ? 2.84 -31.609 -2.848 1 94.06 154 ILE A CA 1
ATOM 1211 C C . ILE A 1 154 ? 3.352 -30.172 -2.951 1 94.06 154 ILE A C 1
ATOM 1213 O O . ILE A 1 154 ? 3.246 -29.391 -1.995 1 94.06 154 ILE A O 1
ATOM 1217 N N . THR A 1 155 ? 4.008 -29.875 -4.09 1 96.38 155 THR A N 1
ATOM 1218 C CA . THR A 1 155 ? 4.422 -28.5 -4.355 1 96.38 155 THR A CA 1
ATOM 1219 C C . THR A 1 155 ? 3.6 -27.906 -5.488 1 96.38 155 THR A C 1
ATOM 1221 O O . THR A 1 155 ? 3.059 -28.625 -6.324 1 96.38 155 THR A O 1
ATOM 1224 N N . VAL A 1 156 ? 3.525 -26.609 -5.418 1 97 156 VAL A N 1
ATOM 1225 C CA . VAL A 1 156 ? 2.709 -25.953 -6.434 1 97 156 VAL A CA 1
ATOM 1226 C C . VAL A 1 156 ? 3.418 -24.688 -6.93 1 97 156 VAL A C 1
ATOM 1228 O O . VAL A 1 156 ? 4.121 -24.031 -6.168 1 97 156 VAL A O 1
ATOM 1231 N N . SER A 1 157 ? 3.303 -24.406 -8.219 1 96.75 157 SER A N 1
ATOM 1232 C CA . SER A 1 157 ? 3.688 -23.156 -8.859 1 96.75 157 SER A CA 1
ATOM 1233 C C . SER A 1 157 ? 2.512 -22.547 -9.609 1 96.75 157 SER A C 1
ATOM 1235 O O . SER A 1 157 ? 1.735 -23.25 -10.25 1 96.75 157 SER A O 1
ATOM 1237 N N . VAL A 1 158 ? 2.35 -21.266 -9.414 1 97.62 158 VAL A N 1
ATOM 1238 C CA . VAL A 1 158 ? 1.282 -20.531 -10.102 1 97.62 158 VAL A CA 1
ATOM 1239 C C . VAL A 1 158 ? 1.854 -19.297 -10.789 1 97.62 158 VAL A C 1
ATOM 1241 O O . VAL A 1 158 ? 2.389 -18.406 -10.125 1 97.62 158 VAL A O 1
ATOM 1244 N N . LEU A 1 159 ? 1.764 -19.219 -12.078 1 96.94 159 LEU A N 1
ATOM 1245 C CA . LEU A 1 159 ? 2.068 -18.031 -12.859 1 96.94 159 LEU A CA 1
ATOM 1246 C C . LEU A 1 159 ? 0.798 -17.422 -13.438 1 96.94 159 LEU A C 1
ATOM 1248 O O . LEU A 1 159 ? -0.179 -18.125 -13.688 1 96.94 159 LEU A O 1
ATOM 1252 N N . ALA A 1 160 ? 0.82 -16.172 -13.602 1 97.38 160 ALA A N 1
ATOM 1253 C CA . ALA A 1 160 ? -0.315 -15.477 -14.211 1 97.38 160 ALA A CA 1
ATOM 1254 C C . ALA A 1 160 ? 0.115 -14.695 -15.445 1 97.38 160 ALA A C 1
ATOM 1256 O O . ALA A 1 160 ? 1.212 -14.133 -15.484 1 97.38 160 ALA A O 1
ATOM 1257 N N . HIS A 1 161 ? -0.67 -14.742 -16.391 1 96.94 161 HIS A N 1
ATOM 1258 C CA . HIS A 1 161 ? -0.519 -13.961 -17.625 1 96.94 161 HIS A CA 1
ATOM 1259 C C . HIS A 1 161 ? -1.697 -13.008 -17.812 1 96.94 161 HIS A C 1
ATOM 1261 O O . HIS A 1 161 ? -2.85 -13.391 -17.594 1 96.94 161 HIS A O 1
ATOM 1267 N N . ARG A 1 162 ? -1.375 -11.781 -18.078 1 96.69 162 ARG A N 1
ATOM 1268 C CA . ARG A 1 162 ? -2.436 -10.836 -18.406 1 96.69 162 ARG A CA 1
ATOM 1269 C C . ARG A 1 162 ? -2.441 -10.508 -19.891 1 96.69 162 ARG A C 1
ATOM 1271 O O . ARG A 1 162 ? -1.434 -10.055 -20.438 1 96.69 162 ARG A O 1
ATOM 1278 N N . LYS A 1 163 ? -3.523 -10.641 -20.547 1 95.56 163 LYS A N 1
ATOM 1279 C CA . LYS A 1 163 ? -3.662 -10.562 -22 1 95.56 163 LYS A CA 1
ATOM 1280 C C . LYS A 1 163 ? -3.629 -9.109 -22.469 1 95.56 163 LYS A C 1
ATOM 1282 O O . LYS A 1 163 ? -3.238 -8.836 -23.609 1 95.56 163 LYS A O 1
ATOM 1287 N N . ASP A 1 164 ? -4.094 -8.188 -21.703 1 94.25 164 ASP A N 1
ATOM 1288 C CA . ASP A 1 164 ? -4.199 -6.797 -22.125 1 94.25 164 ASP A CA 1
ATOM 1289 C C . ASP A 1 164 ? -2.816 -6.184 -22.344 1 94.25 164 ASP A C 1
ATOM 1291 O O . ASP A 1 164 ? -2.641 -5.332 -23.219 1 94.25 164 ASP A O 1
ATOM 1295 N N . THR A 1 165 ? -1.82 -6.574 -21.578 1 94.5 165 THR A N 1
ATOM 1296 C CA . THR A 1 165 ? -0.48 -6.02 -21.719 1 94.5 165 THR A CA 1
ATOM 1297 C C . THR A 1 165 ? 0.517 -7.102 -22.109 1 94.5 165 THR A C 1
ATOM 1299 O O . THR A 1 165 ? 1.685 -6.812 -22.375 1 94.5 165 THR A O 1
ATOM 1302 N N . ASN A 1 166 ? 0.089 -8.336 -22.094 1 94.19 166 ASN A N 1
ATOM 1303 C CA . ASN A 1 166 ? 0.913 -9.492 -22.438 1 94.19 166 ASN A CA 1
ATOM 1304 C C . ASN A 1 166 ? 2.088 -9.648 -21.469 1 94.19 166 ASN A C 1
ATOM 1306 O O . ASN A 1 166 ? 3.219 -9.891 -21.906 1 94.19 166 ASN A O 1
ATOM 1310 N N . LYS A 1 167 ? 1.881 -9.391 -20.25 1 95.44 167 LYS A N 1
ATOM 1311 C CA . LYS A 1 167 ? 2.898 -9.523 -19.219 1 95.44 167 LYS A CA 1
ATOM 1312 C C . LYS A 1 167 ? 2.611 -10.727 -18.312 1 95.44 167 LYS A C 1
ATOM 1314 O O . LYS A 1 167 ? 1.518 -11.297 -18.359 1 95.44 167 LYS A O 1
ATOM 1319 N N . MET A 1 168 ? 3.629 -11.086 -17.547 1 95.12 168 MET A N 1
ATOM 1320 C CA . MET A 1 168 ? 3.5 -12.242 -16.672 1 95.12 168 MET A CA 1
ATOM 1321 C C . MET A 1 168 ? 3.943 -11.898 -15.25 1 95.12 168 MET A C 1
ATOM 1323 O O . MET A 1 168 ? 4.711 -10.953 -15.055 1 95.12 168 MET A O 1
ATOM 1327 N N . SER A 1 169 ? 3.387 -12.562 -14.336 1 95.44 169 SER A N 1
ATOM 1328 C CA . SER A 1 169 ? 3.791 -12.445 -12.938 1 95.44 169 SER A CA 1
ATOM 1329 C C . SER A 1 169 ? 3.77 -13.805 -12.242 1 95.44 169 SER A C 1
ATOM 1331 O O . SER A 1 169 ? 3.02 -14.695 -12.633 1 95.44 169 SER A O 1
ATOM 1333 N N . CYS A 1 170 ? 4.625 -13.961 -11.312 1 94.81 170 CYS A N 1
ATOM 1334 C CA . CYS A 1 170 ? 4.656 -15.18 -10.516 1 94.81 170 CYS A CA 1
ATOM 1335 C C . CYS A 1 170 ? 3.869 -15.008 -9.219 1 94.81 170 CYS A C 1
ATOM 1337 O O . CYS A 1 170 ? 4.219 -14.164 -8.383 1 94.81 170 CYS A O 1
ATOM 1339 N N . ILE A 1 171 ? 2.865 -15.781 -9.039 1 96.94 171 ILE A N 1
ATOM 1340 C CA . ILE A 1 171 ? 2.016 -15.68 -7.855 1 96.94 171 ILE A CA 1
ATOM 1341 C C . ILE A 1 171 ? 2.553 -16.594 -6.754 1 96.94 171 ILE A C 1
ATOM 1343 O O . ILE A 1 171 ? 2.705 -16.172 -5.605 1 96.94 171 ILE A O 1
ATOM 1347 N N . ILE A 1 172 ? 2.822 -17.812 -7.086 1 96.81 172 ILE A N 1
ATOM 1348 C CA . ILE A 1 172 ? 3.41 -18.797 -6.18 1 96.81 172 ILE A CA 1
ATOM 1349 C C . ILE A 1 172 ? 4.582 -19.5 -6.867 1 96.81 172 ILE A C 1
ATOM 1351 O O . ILE A 1 172 ? 4.438 -20.016 -7.977 1 96.81 172 ILE A O 1
ATOM 1355 N N . ASN A 1 173 ? 5.73 -19.438 -6.262 1 93.75 173 ASN A N 1
ATOM 1356 C CA . ASN A 1 173 ? 6.934 -20.047 -6.82 1 93.75 173 ASN A CA 1
ATOM 1357 C C . ASN A 1 173 ? 7.332 -21.312 -6.059 1 93.75 173 ASN A C 1
ATOM 1359 O O . ASN A 1 173 ? 8.258 -21.281 -5.246 1 93.75 173 ASN A O 1
ATOM 1363 N N . THR A 1 174 ? 6.723 -22.328 -6.363 1 92 174 THR A N 1
ATOM 1364 C CA . THR A 1 174 ? 7.012 -23.672 -5.848 1 92 174 THR A CA 1
ATOM 1365 C C . THR A 1 174 ? 6.871 -23.703 -4.328 1 92 174 THR A C 1
ATOM 1367 O O . THR A 1 174 ? 7.852 -23.922 -3.615 1 92 174 THR A O 1
ATOM 1370 N N . SER A 1 175 ? 5.758 -23.609 -3.799 1 95.62 175 SER A N 1
ATOM 1371 C CA . SER A 1 175 ? 5.469 -23.688 -2.371 1 95.62 175 SER A CA 1
ATOM 1372 C C . SER A 1 175 ? 4.895 -25.062 -1.999 1 95.62 175 SER A C 1
ATOM 1374 O O . SER A 1 175 ? 4.262 -25.719 -2.826 1 95.62 175 SER A O 1
ATOM 1376 N N . SER A 1 176 ? 5.121 -25.469 -0.839 1 95.88 176 SER A N 1
ATOM 1377 C CA . SER A 1 176 ? 4.672 -26.781 -0.38 1 95.88 176 SER A CA 1
ATOM 1378 C C . SER A 1 176 ? 3.373 -26.672 0.409 1 95.88 176 SER A C 1
ATOM 1380 O O . SER A 1 176 ? 3.186 -25.734 1.184 1 95.88 176 SER A O 1
ATOM 1382 N N . PHE A 1 177 ? 2.541 -27.672 0.141 1 94.88 177 PHE A N 1
ATOM 1383 C CA . PHE A 1 177 ? 1.341 -27.797 0.961 1 94.88 177 PHE A CA 1
ATOM 1384 C C . PHE A 1 177 ? 1.673 -28.391 2.322 1 94.88 177 PHE A C 1
ATOM 1386 O O . PHE A 1 177 ? 1.261 -29.516 2.629 1 94.88 177 PHE A O 1
ATOM 1393 N N . ASP A 1 178 ? 2.254 -27.578 3.148 1 88.81 178 ASP A N 1
ATOM 1394 C CA . ASP A 1 178 ? 2.77 -28.078 4.418 1 88.81 178 ASP A CA 1
ATOM 1395 C C . ASP A 1 178 ? 1.722 -27.953 5.523 1 88.81 178 ASP A C 1
ATOM 1397 O O . ASP A 1 178 ? 1.859 -28.547 6.59 1 88.81 178 ASP A O 1
ATOM 1401 N N . TYR A 1 179 ? 0.718 -27.234 5.32 1 87.62 179 TYR A N 1
ATOM 1402 C CA . TYR A 1 179 ? -0.318 -27.062 6.332 1 87.62 179 TYR A CA 1
ATOM 1403 C C . TYR A 1 179 ? -1.591 -27.797 5.945 1 87.62 179 TYR A C 1
ATOM 1405 O O . TYR A 1 179 ? -2.273 -27.422 4.992 1 87.62 179 TYR A O 1
ATOM 1413 N N . ILE A 1 180 ? -1.843 -28.859 6.695 1 89.25 180 ILE A N 1
ATOM 1414 C CA . ILE A 1 180 ? -3.051 -29.625 6.422 1 89.25 180 ILE A CA 1
ATOM 1415 C C . ILE A 1 180 ? -4.086 -29.359 7.512 1 89.25 180 ILE A C 1
ATOM 1417 O O . ILE A 1 180 ? -3.834 -29.609 8.695 1 89.25 180 ILE A O 1
ATOM 1421 N N . ASP A 1 181 ? -5.109 -28.828 7.156 1 90.38 181 ASP A N 1
ATOM 1422 C CA . ASP A 1 181 ? -6.258 -28.672 8.039 1 90.38 181 ASP A CA 1
ATOM 1423 C C . ASP A 1 181 ? -7.238 -29.828 7.887 1 90.38 181 ASP A C 1
ATOM 1425 O O . ASP A 1 181 ? -8.156 -29.781 7.062 1 90.38 181 ASP A O 1
ATOM 1429 N N . SER A 1 182 ? -7.141 -30.766 8.703 1 86.88 182 SER A N 1
ATOM 1430 C CA . SER A 1 182 ? -7.934 -31.984 8.594 1 86.88 182 SER A CA 1
ATOM 1431 C C . SER A 1 182 ? -9.406 -31.703 8.898 1 86.88 182 SER A C 1
ATOM 1433 O O . SER A 1 182 ? -10.289 -32.375 8.336 1 86.88 182 SER A O 1
ATOM 1435 N N . ASN A 1 183 ? -9.617 -30.781 9.797 1 89.81 183 ASN A N 1
ATOM 1436 C CA . ASN A 1 183 ? -10.992 -30.438 10.141 1 89.81 183 ASN A CA 1
ATOM 1437 C C . ASN A 1 183 ? -11.727 -29.812 8.969 1 89.81 183 ASN A C 1
ATOM 1439 O O . ASN A 1 183 ? -12.93 -30.031 8.797 1 89.81 183 ASN A O 1
ATOM 1443 N N . ALA A 1 184 ? -10.992 -29.172 8.164 1 92.62 184 ALA A N 1
ATOM 1444 C CA . ALA A 1 184 ? -11.609 -28.469 7.035 1 92.62 184 ALA A CA 1
ATOM 1445 C C . ALA A 1 184 ? -11.359 -29.219 5.727 1 92.62 184 ALA A C 1
ATOM 1447 O O . ALA A 1 184 ? -11.844 -28.812 4.668 1 92.62 184 ALA A O 1
ATOM 1448 N N . ALA A 1 185 ? -10.57 -30.312 5.805 1 93.12 185 ALA A N 1
ATOM 1449 C CA . ALA A 1 185 ? -10.211 -31.094 4.621 1 93.12 185 ALA A CA 1
ATOM 1450 C C . ALA A 1 185 ? -9.547 -30.219 3.57 1 93.12 185 ALA A C 1
ATOM 1452 O O . ALA A 1 185 ? -9.945 -30.219 2.404 1 93.12 185 ALA A O 1
ATOM 1453 N N . ARG A 1 186 ? -8.594 -29.438 3.969 1 95.31 186 ARG A N 1
ATOM 1454 C CA . ARG A 1 186 ? -7.844 -28.547 3.084 1 95.31 186 ARG A CA 1
ATOM 1455 C C . ARG A 1 186 ? -6.348 -28.641 3.352 1 95.31 186 ARG A C 1
ATOM 1457 O O . ARG A 1 186 ? -5.922 -28.766 4.5 1 95.31 186 ARG A O 1
ATOM 1464 N N . ALA A 1 187 ? -5.609 -28.672 2.369 1 95.19 187 ALA A N 1
ATOM 1465 C CA . ALA A 1 187 ? -4.16 -28.516 2.441 1 95.19 187 ALA A CA 1
ATOM 1466 C C . ALA A 1 187 ? -3.732 -27.156 1.869 1 95.19 187 ALA A C 1
ATOM 1468 O O . ALA A 1 187 ? -4.137 -26.797 0.763 1 95.19 187 ALA A O 1
ATOM 1469 N N . LEU A 1 188 ? -2.926 -26.484 2.621 1 95.75 188 LEU A N 1
ATOM 1470 C CA . LEU A 1 188 ? -2.678 -25.094 2.258 1 95.75 188 LEU A CA 1
ATOM 1471 C C . LEU A 1 188 ? -1.201 -24.859 1.955 1 95.75 188 LEU A C 1
ATOM 1473 O O . LEU A 1 188 ? -0.332 -25.422 2.629 1 95.75 188 LEU A O 1
ATOM 1477 N N . ALA A 1 189 ? -0.923 -24.094 0.972 1 96.75 189 ALA A N 1
ATOM 1478 C CA . ALA A 1 189 ? 0.369 -23.516 0.635 1 96.75 189 ALA A CA 1
ATOM 1479 C C . ALA A 1 189 ? 0.245 -22 0.424 1 96.75 189 ALA A C 1
ATOM 1481 O O . ALA A 1 189 ? -0.847 -21.5 0.161 1 96.75 189 ALA A O 1
ATOM 1482 N N . TYR A 1 190 ? 1.334 -21.297 0.623 1 96.38 190 TYR A N 1
ATOM 1483 C CA . TYR A 1 190 ? 1.249 -19.875 0.381 1 96.38 190 TYR A CA 1
ATOM 1484 C C . TYR A 1 190 ? 2.594 -19.312 -0.069 1 96.38 190 TYR A C 1
ATOM 1486 O O . TYR A 1 190 ? 3.621 -19.984 0.039 1 96.38 190 TYR A O 1
ATOM 1494 N N . GLU A 1 191 ? 2.535 -18.141 -0.586 1 96 191 GLU A N 1
ATOM 1495 C CA . GLU A 1 191 ? 3.701 -17.328 -0.908 1 96 191 GLU A CA 1
ATOM 1496 C C . GLU A 1 191 ? 3.377 -15.836 -0.81 1 96 191 GLU A C 1
ATOM 1498 O O . GLU A 1 191 ? 2.236 -15.43 -1.037 1 96 191 GLU A O 1
ATOM 1503 N N . TYR A 1 192 ? 4.41 -15.086 -0.441 1 95.62 192 TYR A N 1
ATOM 1504 C CA . TYR A 1 192 ? 4.223 -13.641 -0.417 1 95.62 192 TYR A CA 1
ATOM 1505 C C . TYR A 1 192 ? 4.203 -13.07 -1.83 1 95.62 192 TYR A C 1
ATOM 1507 O O . TYR A 1 192 ? 5.051 -13.414 -2.656 1 95.62 192 TYR A O 1
ATOM 1515 N N . LEU A 1 193 ? 3.271 -12.195 -2.062 1 96 193 LEU A N 1
ATOM 1516 C CA . LEU A 1 193 ? 3.137 -11.562 -3.369 1 96 193 LEU A CA 1
ATOM 1517 C C . LEU A 1 193 ? 4.199 -10.484 -3.561 1 96 193 LEU A C 1
ATOM 1519 O O . LEU A 1 193 ? 4.641 -9.859 -2.592 1 96 193 LEU A O 1
ATOM 1523 N N . ARG A 1 194 ? 4.551 -10.336 -4.805 1 93.44 194 ARG A N 1
ATOM 1524 C CA . ARG A 1 194 ? 5.473 -9.266 -5.188 1 93.44 194 ARG A CA 1
ATOM 1525 C C . ARG A 1 194 ? 4.754 -8.172 -5.965 1 93.44 194 ARG A C 1
ATOM 1527 O O . ARG A 1 194 ? 4.145 -8.438 -7.004 1 93.44 194 ARG A O 1
ATOM 1534 N N . PHE A 1 195 ? 4.883 -7.004 -5.457 1 93.75 195 PHE A N 1
ATOM 1535 C CA . PHE A 1 195 ? 4.184 -5.891 -6.082 1 93.75 195 PHE A CA 1
ATOM 1536 C C . PHE A 1 195 ? 5.152 -5.004 -6.852 1 93.75 195 PHE A C 1
ATOM 1538 O O . PHE A 1 195 ? 6.355 -5.004 -6.574 1 93.75 195 PHE A O 1
ATOM 1545 N N . SER A 1 196 ? 4.602 -4.297 -7.848 1 92.5 196 SER A N 1
ATOM 1546 C CA . SER A 1 196 ? 5.367 -3.293 -8.578 1 92.5 196 SER A CA 1
ATOM 1547 C C . SER A 1 196 ? 5.98 -2.268 -7.629 1 92.5 196 SER A C 1
ATOM 1549 O O . SER A 1 196 ? 5.34 -1.847 -6.664 1 92.5 196 SER A O 1
ATOM 1551 N N . PRO A 1 197 ? 7.188 -1.791 -7.914 1 90 197 PRO A N 1
ATOM 1552 C CA . PRO A 1 197 ? 7.809 -0.762 -7.074 1 90 197 PRO A CA 1
ATOM 1553 C C . PRO A 1 197 ? 7.008 0.539 -7.047 1 90 197 PRO A C 1
ATOM 1555 O O . PRO A 1 197 ? 7.246 1.396 -6.191 1 90 197 PRO A O 1
ATOM 1558 N N . ARG A 1 198 ? 6.074 0.643 -7.855 1 89.38 198 ARG A N 1
ATOM 1559 C CA . ARG A 1 198 ? 5.23 1.833 -7.918 1 89.38 198 ARG A CA 1
ATOM 1560 C C . ARG A 1 198 ? 4.184 1.823 -6.809 1 89.38 198 ARG A C 1
ATOM 1562 O O . ARG A 1 198 ? 3.504 2.824 -6.582 1 89.38 198 ARG A O 1
ATOM 1569 N N . HIS A 1 199 ? 4.086 0.71 -6.176 1 91.69 199 HIS A N 1
ATOM 1570 C CA . HIS A 1 199 ? 3.154 0.59 -5.059 1 91.69 199 HIS A CA 1
ATOM 1571 C C . HIS A 1 199 ? 3.893 0.342 -3.75 1 91.69 199 HIS A C 1
ATOM 1573 O O . HIS A 1 199 ? 3.826 -0.756 -3.193 1 91.69 199 HIS A O 1
ATOM 1579 N N . PRO A 1 200 ? 4.48 1.392 -3.242 1 90.69 200 PRO A N 1
ATOM 1580 C CA . PRO A 1 200 ? 5.23 1.231 -1.993 1 90.69 200 PRO A CA 1
ATOM 1581 C C . PRO A 1 200 ? 4.324 1.169 -0.765 1 90.69 200 PRO A C 1
ATOM 1583 O O . PRO A 1 200 ? 3.121 1.427 -0.865 1 90.69 200 PRO A O 1
ATOM 1586 N N . PHE A 1 201 ? 4.828 0.701 0.346 1 92.5 201 PHE A N 1
ATOM 1587 C CA . PHE A 1 201 ? 4.219 0.722 1.672 1 92.5 201 PHE A CA 1
ATOM 1588 C C . PHE A 1 201 ? 3.084 -0.291 1.765 1 92.5 201 PHE A C 1
ATOM 1590 O O . PHE A 1 201 ? 2.133 -0.096 2.521 1 92.5 201 PHE A O 1
ATOM 1597 N N . ILE A 1 202 ? 3.092 -1.147 0.822 1 90.31 202 ILE A N 1
ATOM 1598 C CA . ILE A 1 202 ? 2.139 -2.248 0.93 1 90.31 202 ILE A CA 1
ATOM 1599 C C . ILE A 1 202 ? 2.676 -3.303 1.895 1 90.31 202 ILE A C 1
ATOM 1601 O O . ILE A 1 202 ? 3.844 -3.688 1.815 1 90.31 202 ILE A O 1
ATOM 1605 N N . SER A 1 203 ? 1.831 -3.689 2.77 1 84.06 203 SER A N 1
ATOM 1606 C CA . SER A 1 203 ? 2.209 -4.742 3.707 1 84.06 203 SER A CA 1
ATOM 1607 C C . SER A 1 203 ? 2.453 -6.062 2.986 1 84.06 203 SER A C 1
ATOM 1609 O O . SER A 1 203 ? 2.172 -6.188 1.792 1 84.06 203 SER A O 1
ATOM 1611 N N . ASP A 1 204 ? 2.994 -6.996 3.795 1 89.31 204 ASP A N 1
ATOM 1612 C CA . ASP A 1 204 ? 3.176 -8.344 3.262 1 89.31 204 ASP A CA 1
ATOM 1613 C C . ASP A 1 204 ? 1.834 -9.039 3.068 1 89.31 204 ASP A C 1
ATOM 1615 O O . ASP A 1 204 ? 1.067 -9.203 4.02 1 89.31 204 ASP A O 1
ATOM 1619 N N . ILE A 1 205 ? 1.527 -9.273 1.829 1 95.62 205 ILE A N 1
ATOM 1620 C CA . ILE A 1 205 ? 0.289 -9.961 1.47 1 95.62 205 ILE A CA 1
ATOM 1621 C C . ILE A 1 205 ? 0.609 -11.328 0.881 1 95.62 205 ILE A C 1
ATOM 1623 O O . ILE A 1 205 ? 1.5 -11.461 0.038 1 95.62 205 ILE A O 1
ATOM 1627 N N . ARG A 1 206 ? -0.077 -12.312 1.287 1 97.06 206 ARG A N 1
ATOM 1628 C CA . ARG A 1 206 ? 0.165 -13.672 0.808 1 97.06 206 ARG A CA 1
ATOM 1629 C C . ARG A 1 206 ? -0.919 -14.109 -0.172 1 97.06 206 ARG A C 1
ATOM 1631 O O . ARG A 1 206 ? -2.084 -13.734 -0.025 1 97.06 206 ARG A O 1
ATOM 1638 N N . ALA A 1 207 ? -0.518 -14.875 -1.155 1 97.69 207 ALA A N 1
ATOM 1639 C CA . ALA A 1 207 ? -1.425 -15.719 -1.931 1 97.69 207 ALA A CA 1
ATOM 1640 C C . ALA A 1 207 ? -1.521 -17.125 -1.332 1 97.69 207 ALA A C 1
ATOM 1642 O O . ALA A 1 207 ? -0.502 -17.781 -1.121 1 97.69 207 ALA A O 1
ATOM 1643 N N . TRP A 1 208 ? -2.695 -17.531 -1.135 1 96.81 208 TRP A N 1
ATOM 1644 C CA . TRP A 1 208 ? -2.928 -18.844 -0.547 1 96.81 208 TRP A CA 1
ATOM 1645 C C . TRP A 1 208 ? -3.494 -19.812 -1.582 1 96.81 208 TRP A C 1
ATOM 1647 O O . TRP A 1 208 ? -4.465 -19.5 -2.271 1 96.81 208 TRP A O 1
ATOM 1657 N N . MET A 1 209 ? -2.883 -20.906 -1.71 1 97.5 209 MET A N 1
ATOM 1658 C CA . MET A 1 209 ? -3.404 -22.016 -2.518 1 97.5 209 MET A CA 1
ATOM 1659 C C . MET A 1 209 ? -3.865 -23.156 -1.635 1 97.5 209 MET A C 1
ATOM 1661 O O . MET A 1 209 ? -3.125 -23.609 -0.757 1 97.5 209 MET A O 1
ATOM 1665 N N . SER A 1 210 ? -5.082 -23.641 -1.887 1 96.88 210 SER A N 1
ATOM 1666 C CA . SER A 1 210 ? -5.613 -24.75 -1.095 1 96.88 210 SER A CA 1
ATOM 1667 C C . SER A 1 210 ? -6.039 -25.906 -1.984 1 96.88 210 SER A C 1
ATOM 1669 O O . SER A 1 210 ? -6.602 -25.703 -3.062 1 96.88 210 SER A O 1
ATOM 1671 N N . LEU A 1 211 ? -5.734 -27.062 -1.545 1 96.31 211 LEU A N 1
ATOM 1672 C CA . LEU A 1 211 ? -6.332 -28.266 -2.088 1 96.31 211 LEU A CA 1
ATOM 1673 C C . LEU A 1 211 ? -7.559 -28.688 -1.283 1 96.31 211 LEU A C 1
ATOM 1675 O O . LEU A 1 211 ? -7.484 -28.844 -0.063 1 96.31 211 LEU A O 1
ATOM 1679 N N . LEU A 1 212 ? -8.625 -28.766 -1.974 1 96 212 LEU A N 1
ATOM 1680 C CA . LEU A 1 212 ? -9.852 -29.281 -1.366 1 96 212 LEU A CA 1
ATOM 1681 C C . LEU A 1 212 ? -9.984 -30.781 -1.6 1 96 212 LEU A C 1
ATOM 1683 O O . LEU A 1 212 ? -9.953 -31.25 -2.744 1 96 212 LEU A O 1
ATOM 1687 N N . PHE A 1 213 ? -10.148 -31.547 -0.456 1 94.12 213 PHE A N 1
ATOM 1688 C CA . PHE A 1 213 ? -10.062 -32.969 -0.695 1 94.12 213 PHE A CA 1
ATOM 1689 C C . PHE A 1 213 ? -11.07 -33.719 0.169 1 94.12 213 PHE A C 1
ATOM 1691 O O . PHE A 1 213 ? -11.672 -33.156 1.077 1 94.12 213 PHE A O 1
ATOM 1698 N N . LEU A 1 214 ? -11.305 -34.938 -0.227 1 91.62 214 LEU A N 1
ATOM 1699 C CA . LEU A 1 214 ? -12.039 -35.938 0.523 1 91.62 214 LEU A CA 1
ATOM 1700 C C . LEU A 1 214 ? -11.109 -37.062 0.956 1 91.62 214 LEU A C 1
ATOM 1702 O O . LEU A 1 214 ? -10.18 -37.438 0.229 1 91.62 214 LEU A O 1
ATOM 1706 N N . TYR A 1 215 ? -11.383 -37.5 2.143 1 87.75 215 TYR A N 1
ATOM 1707 C CA . TYR A 1 215 ? -10.609 -38.656 2.588 1 87.75 215 TYR A CA 1
ATOM 1708 C C . TYR A 1 215 ? -11.078 -39.906 1.89 1 87.75 215 TYR A C 1
ATOM 1710 O O . TYR A 1 215 ? -12.281 -40.156 1.735 1 87.75 215 TYR A O 1
ATOM 1718 N N . LYS A 1 216 ? -10.055 -40.469 1.275 1 84.81 216 LYS A N 1
ATOM 1719 C CA . LYS A 1 216 ? -10.305 -41.781 0.682 1 84.81 216 LYS A CA 1
ATOM 1720 C C . LYS A 1 216 ? -9.484 -42.844 1.383 1 84.81 216 LYS A C 1
ATOM 1722 O O . LYS A 1 216 ? -8.352 -43.125 0.987 1 84.81 216 LYS A O 1
ATOM 1727 N N . GLY A 1 217 ? -10.016 -43.469 2.373 1 79.56 217 GLY A N 1
ATOM 1728 C CA . GLY A 1 217 ? -9.289 -44.469 3.15 1 79.56 217 GLY A CA 1
ATOM 1729 C C . GLY A 1 217 ? -8.359 -43.844 4.184 1 79.56 217 GLY A C 1
ATOM 1730 O O . GLY A 1 217 ? -8.617 -42.75 4.672 1 79.56 217 GLY A O 1
ATOM 1731 N N . THR A 1 218 ? -7.332 -44.625 4.629 1 78.12 218 THR A N 1
ATOM 1732 C CA . THR A 1 218 ? -6.5 -44.188 5.754 1 78.12 218 THR A CA 1
ATOM 1733 C C . THR A 1 218 ? -5.328 -43.344 5.27 1 78.12 218 THR A C 1
ATOM 1735 O O . THR A 1 218 ? -4.848 -42.469 6 1 78.12 218 THR A O 1
ATOM 1738 N N . ASN A 1 219 ? -4.941 -43.5 4.059 1 84.94 219 ASN A N 1
ATOM 1739 C CA . ASN A 1 219 ? -3.688 -42.812 3.736 1 84.94 219 ASN A CA 1
ATOM 1740 C C . ASN A 1 219 ? -3.762 -42.094 2.389 1 84.94 219 ASN A C 1
ATOM 1742 O O . ASN A 1 219 ? -2.736 -41.875 1.744 1 84.94 219 ASN A O 1
ATOM 1746 N N . THR A 1 220 ? -4.992 -41.906 1.935 1 90.38 220 THR A N 1
ATOM 1747 C CA . THR A 1 220 ? -5.137 -41.312 0.617 1 90.38 220 THR A CA 1
ATOM 1748 C C . THR A 1 220 ? -6.207 -40.219 0.635 1 90.38 220 THR A C 1
ATOM 1750 O O . THR A 1 220 ? -7.203 -40.344 1.354 1 90.38 220 THR A O 1
ATOM 1753 N N . ILE A 1 221 ? -5.938 -39.188 -0.102 1 90.44 221 ILE A N 1
ATOM 1754 C CA . ILE A 1 221 ? -6.938 -38.125 -0.253 1 90.44 221 ILE A CA 1
ATOM 1755 C C . ILE A 1 221 ? -7.305 -37.969 -1.727 1 90.44 221 ILE A C 1
ATOM 1757 O O . ILE A 1 221 ? -6.492 -38.25 -2.609 1 90.44 221 ILE A O 1
ATOM 1761 N N . GLU A 1 222 ? -8.469 -37.594 -1.918 1 93.56 222 GLU A N 1
ATOM 1762 C CA . GLU A 1 222 ? -8.969 -37.281 -3.254 1 93.56 222 GLU A CA 1
ATOM 1763 C C . GLU A 1 222 ? -9.266 -35.812 -3.398 1 93.56 222 GLU A C 1
ATOM 1765 O O . GLU A 1 222 ? -10.203 -35.281 -2.789 1 93.56 222 GLU A O 1
ATOM 1770 N N . VAL A 1 223 ? -8.492 -35.188 -4.258 1 94.5 223 VAL A N 1
ATOM 1771 C CA . VAL A 1 223 ? -8.625 -33.75 -4.445 1 94.5 223 VAL A CA 1
ATOM 1772 C C . VAL A 1 223 ? -9.695 -33.469 -5.492 1 94.5 223 VAL A C 1
ATOM 1774 O O . VAL A 1 223 ? -9.578 -33.906 -6.645 1 94.5 223 VAL A O 1
ATOM 1777 N N . PHE A 1 224 ? -10.703 -32.719 -5.066 1 94.56 224 PHE A N 1
ATOM 1778 C CA . PHE A 1 224 ? -11.805 -32.469 -5.988 1 94.56 224 PHE A CA 1
ATOM 1779 C C . PHE A 1 224 ? -11.789 -31 -6.457 1 94.56 224 PHE A C 1
ATOM 1781 O O . PHE A 1 224 ? -12.484 -30.656 -7.41 1 94.56 224 PHE A O 1
ATOM 1788 N N . GLY A 1 225 ? -10.984 -30.188 -5.762 1 95.69 225 GLY A N 1
ATOM 1789 C CA . GLY A 1 225 ? -10.938 -28.781 -6.141 1 95.69 225 GLY A CA 1
ATOM 1790 C C . GLY A 1 225 ? -9.672 -28.078 -5.672 1 95.69 225 GLY A C 1
ATOM 1791 O O . GLY A 1 225 ? -8.953 -28.594 -4.812 1 95.69 225 GLY A O 1
ATOM 1792 N N . ILE A 1 226 ? -9.367 -26.953 -6.277 1 96.88 226 ILE A N 1
ATOM 1793 C CA . ILE A 1 226 ? -8.273 -26.078 -5.871 1 96.88 226 ILE A CA 1
ATOM 1794 C C . ILE A 1 226 ? -8.797 -24.656 -5.691 1 96.88 226 ILE A C 1
ATOM 1796 O O . ILE A 1 226 ? -9.742 -24.234 -6.375 1 96.88 226 ILE A O 1
ATOM 1800 N N . GLU A 1 227 ? -8.211 -24.016 -4.73 1 96.81 227 GLU A N 1
ATOM 1801 C CA . GLU A 1 227 ? -8.625 -22.656 -4.387 1 96.81 227 GLU A CA 1
ATOM 1802 C C . GLU A 1 227 ? -7.426 -21.719 -4.332 1 96.81 227 GLU A C 1
ATOM 1804 O O . GLU A 1 227 ? -6.371 -22.062 -3.805 1 96.81 227 GLU A O 1
ATOM 1809 N N . LEU A 1 228 ? -7.566 -20.609 -4.98 1 97.62 228 LEU A N 1
ATOM 1810 C CA . LEU A 1 228 ? -6.633 -19.5 -4.855 1 97.62 228 LEU A CA 1
ATOM 1811 C C . LEU A 1 228 ? -7.281 -18.328 -4.125 1 97.62 228 LEU A C 1
ATOM 1813 O O . LEU A 1 228 ? -8.281 -17.781 -4.586 1 97.62 228 LEU A O 1
ATOM 1817 N N . ASP A 1 229 ? -6.641 -18 -3.02 1 96.06 229 ASP A N 1
ATOM 1818 C CA . ASP A 1 229 ? -7.285 -17.016 -2.143 1 96.06 229 ASP A CA 1
ATOM 1819 C C . ASP A 1 229 ? -6.305 -15.938 -1.71 1 96.06 229 ASP A C 1
ATOM 1821 O O . ASP A 1 229 ? -5.113 -16.203 -1.541 1 96.06 229 ASP A O 1
ATOM 1825 N N . PHE A 1 230 ? -6.832 -14.703 -1.618 1 96.69 230 PHE A N 1
ATOM 1826 C CA . PHE A 1 230 ? -6.047 -13.539 -1.206 1 96.69 230 PHE A CA 1
ATOM 1827 C C . PHE A 1 230 ? -6.66 -12.883 0.025 1 96.69 230 PHE A C 1
ATOM 1829 O O . PHE A 1 230 ? -6.785 -11.656 0.083 1 96.69 230 PHE A O 1
ATOM 1836 N N . CYS A 1 231 ? -6.984 -13.672 0.944 1 93.69 231 CYS A N 1
ATOM 1837 C CA . CYS A 1 231 ? -7.836 -13.242 2.045 1 93.69 231 CYS A CA 1
ATOM 1838 C C . CYS A 1 231 ? -7.086 -12.312 2.99 1 93.69 231 CYS A C 1
ATOM 1840 O O . CYS A 1 231 ? -7.695 -11.633 3.816 1 93.69 231 CYS A O 1
ATOM 1842 N N . ASP A 1 232 ? -5.762 -12.234 2.898 1 92.12 232 ASP A N 1
ATOM 1843 C CA . ASP A 1 232 ? -4.996 -11.305 3.721 1 92.12 232 ASP A CA 1
ATOM 1844 C C . ASP A 1 232 ? -5.371 -9.859 3.4 1 92.12 232 ASP A C 1
ATOM 1846 O O . ASP A 1 232 ? -5.262 -8.977 4.258 1 92.12 232 ASP A O 1
ATOM 1850 N N . ALA A 1 233 ? -5.824 -9.633 2.152 1 93.88 233 ALA A N 1
ATOM 1851 C CA . ALA A 1 233 ? -5.988 -8.234 1.769 1 93.88 233 ALA A CA 1
ATOM 1852 C C . ALA A 1 233 ? -7.246 -8.047 0.926 1 93.88 233 ALA A C 1
ATOM 1854 O O . ALA A 1 233 ? -7.758 -6.926 0.804 1 93.88 233 ALA A O 1
ATOM 1855 N N . ALA A 1 234 ? -7.754 -9.031 0.307 1 94.94 234 ALA A N 1
ATOM 1856 C CA . ALA A 1 234 ? -8.852 -8.898 -0.645 1 94.94 234 ALA A CA 1
ATOM 1857 C C . ALA A 1 234 ? -9.922 -9.961 -0.406 1 94.94 234 ALA A C 1
ATOM 1859 O O . ALA A 1 234 ? -9.609 -11.148 -0.299 1 94.94 234 ALA A O 1
ATOM 1860 N N . ARG A 1 235 ? -11.188 -9.523 -0.401 1 93.75 235 ARG A N 1
ATOM 1861 C CA . ARG A 1 235 ? -12.281 -10.453 -0.14 1 93.75 235 ARG A CA 1
ATOM 1862 C C . ARG A 1 235 ? -13.398 -10.273 -1.159 1 93.75 235 ARG A C 1
ATOM 1864 O O . ARG A 1 235 ? -14.359 -11.055 -1.177 1 93.75 235 ARG A O 1
ATOM 1871 N N . SER A 1 236 ? -13.312 -9.258 -1.896 1 94.31 236 SER A N 1
ATOM 1872 C CA . SER A 1 236 ? -14.297 -9.008 -2.947 1 94.31 236 SER A CA 1
ATOM 1873 C C . SER A 1 236 ? -13.648 -9.039 -4.328 1 94.31 236 SER A C 1
ATOM 1875 O O . SER A 1 236 ? -12.422 -8.992 -4.445 1 94.31 236 SER A O 1
ATOM 1877 N N . GLU A 1 237 ? -14.516 -9.086 -5.324 1 94.56 237 GLU A N 1
ATOM 1878 C CA . GLU A 1 237 ? -14.023 -9.188 -6.691 1 94.56 237 GLU A CA 1
ATOM 1879 C C . GLU A 1 237 ? -13.203 -7.953 -7.07 1 94.56 237 GLU A C 1
ATOM 1881 O O . GLU A 1 237 ? -12.078 -8.078 -7.555 1 94.56 237 GLU A O 1
ATOM 1886 N N . PRO A 1 238 ? -13.711 -6.727 -6.863 1 94.5 238 PRO A N 1
ATOM 1887 C CA . PRO A 1 238 ? -12.898 -5.562 -7.219 1 94.5 238 PRO A CA 1
ATOM 1888 C C . PRO A 1 238 ? -11.562 -5.523 -6.473 1 94.5 238 PRO A C 1
ATOM 1890 O O . PRO A 1 238 ? -10.539 -5.148 -7.047 1 94.5 238 PRO A O 1
ATOM 1893 N N . GLU A 1 239 ? -11.57 -5.91 -5.234 1 95.12 239 GLU A N 1
ATOM 1894 C CA . GLU A 1 239 ? -10.344 -5.906 -4.445 1 95.12 239 GLU A CA 1
ATOM 1895 C C . GLU A 1 239 ? -9.32 -6.887 -5.012 1 95.12 239 GLU A C 1
ATOM 1897 O O . GLU A 1 239 ? -8.133 -6.57 -5.086 1 95.12 239 GLU A O 1
ATOM 1902 N N . ILE A 1 240 ? -9.766 -8.07 -5.402 1 97.25 240 ILE A N 1
ATOM 1903 C CA . ILE A 1 240 ? -8.875 -9.078 -5.957 1 97.25 240 ILE A CA 1
ATOM 1904 C C . ILE A 1 240 ? -8.273 -8.57 -7.27 1 97.25 240 ILE A C 1
ATOM 1906 O O . ILE A 1 240 ? -7.07 -8.703 -7.5 1 97.25 240 ILE A O 1
ATOM 1910 N N . LEU A 1 241 ? -9.094 -7.973 -8.039 1 97.31 241 LEU A N 1
ATOM 1911 C CA . LEU A 1 241 ? -8.633 -7.469 -9.328 1 97.31 241 LEU A CA 1
ATOM 1912 C C . LEU A 1 241 ? -7.629 -6.336 -9.141 1 97.31 241 LEU A C 1
ATOM 1914 O O . LEU A 1 241 ? -6.633 -6.262 -9.859 1 97.31 241 LEU A O 1
ATOM 1918 N N . TRP A 1 242 ? -7.844 -5.465 -8.164 1 96.31 242 TRP A N 1
ATOM 1919 C CA . TRP A 1 242 ? -6.883 -4.414 -7.852 1 96.31 242 TRP A CA 1
ATOM 1920 C C . TRP A 1 242 ? -5.562 -5.008 -7.367 1 96.31 242 TRP A C 1
ATOM 1922 O O . TRP A 1 242 ? -4.488 -4.574 -7.789 1 96.31 242 TRP A O 1
ATOM 1932 N N . LEU A 1 243 ? -5.719 -5.957 -6.5 1 96.69 243 LEU A N 1
ATOM 1933 C CA . LEU A 1 243 ? -4.535 -6.602 -5.949 1 96.69 243 LEU A CA 1
ATOM 1934 C C . LEU A 1 243 ? -3.682 -7.215 -7.055 1 96.69 243 LEU A C 1
ATOM 1936 O O . LEU A 1 243 ? -2.467 -7.008 -7.098 1 96.69 243 LEU A O 1
ATOM 1940 N N . LEU A 1 244 ? -4.332 -7.918 -7.918 1 97.88 244 LEU A N 1
ATOM 1941 C CA . LEU A 1 244 ? -3.619 -8.555 -9.023 1 97.88 244 LEU A CA 1
ATOM 1942 C C . LEU A 1 244 ? -3.02 -7.508 -9.953 1 97.88 244 LEU A C 1
ATOM 1944 O O . LEU A 1 244 ? -1.921 -7.699 -10.484 1 97.88 244 LEU A O 1
ATOM 1948 N N . ASP A 1 245 ? -3.74 -6.445 -10.195 1 97 245 ASP A N 1
ATOM 1949 C CA . ASP A 1 245 ? -3.26 -5.379 -11.07 1 97 245 ASP A CA 1
ATOM 1950 C C . ASP A 1 245 ? -1.979 -4.758 -10.523 1 97 245 ASP A C 1
ATOM 1952 O O . ASP A 1 245 ? -1.162 -4.234 -11.289 1 97 245 ASP A O 1
ATOM 1956 N N . MET A 1 246 ? -1.8 -4.781 -9.258 1 95.94 246 MET A N 1
ATOM 1957 C CA . MET A 1 246 ? -0.688 -4.102 -8.602 1 95.94 246 MET A CA 1
ATOM 1958 C C . MET A 1 246 ? 0.556 -4.984 -8.586 1 95.94 246 MET A C 1
ATOM 1960 O O . MET A 1 246 ? 1.633 -4.539 -8.188 1 95.94 246 MET A O 1
ATOM 1964 N N . LEU A 1 247 ? 0.435 -6.234 -8.977 1 96.44 247 LEU A N 1
ATOM 1965 C CA . LEU A 1 247 ? 1.572 -7.148 -8.969 1 96.44 247 LEU A CA 1
ATOM 1966 C C . LEU A 1 247 ? 2.684 -6.648 -9.883 1 96.44 247 LEU A C 1
ATOM 1968 O O . LEU A 1 247 ? 2.467 -5.734 -10.688 1 96.44 247 LEU A O 1
ATOM 1972 N N . ASP A 1 248 ? 3.861 -7.172 -9.672 1 94.25 248 ASP A N 1
ATOM 1973 C CA . ASP A 1 248 ? 5.008 -6.836 -10.516 1 94.25 248 ASP A CA 1
ATOM 1974 C C . ASP A 1 248 ? 4.969 -7.605 -11.836 1 94.25 248 ASP A C 1
ATOM 1976 O O . ASP A 1 248 ? 5.641 -8.625 -11.984 1 94.25 248 ASP A O 1
ATOM 1980 N N . TRP A 1 249 ? 4.238 -7.07 -12.68 1 95.06 249 TRP A N 1
ATOM 1981 C CA . TRP A 1 249 ? 4.113 -7.664 -14.008 1 95.06 249 TRP A CA 1
ATOM 1982 C C . TRP A 1 249 ? 5.355 -7.383 -14.852 1 95.06 249 TRP A C 1
ATOM 1984 O O . TRP A 1 249 ? 5.844 -6.25 -14.891 1 95.06 249 TRP A O 1
ATOM 1994 N N . LYS A 1 250 ? 5.855 -8.445 -15.453 1 92.75 250 LYS A N 1
ATOM 1995 C CA . LYS A 1 250 ? 7.062 -8.344 -16.266 1 92.75 250 LYS A CA 1
ATOM 1996 C C . LYS A 1 250 ? 6.781 -8.703 -17.719 1 92.75 250 LYS A C 1
ATOM 1998 O O . LYS A 1 250 ? 5.922 -9.547 -18 1 92.75 250 LYS A O 1
ATOM 2003 N N . MET B 1 1 ? 42.938 -27.359 -37.281 1 30.44 1 MET B N 1
ATOM 2004 C CA . MET B 1 1 ? 42.188 -28.078 -36.25 1 30.44 1 MET B CA 1
ATOM 2005 C C . MET B 1 1 ? 40.719 -27.688 -36.25 1 30.44 1 MET B C 1
ATOM 2007 O O . MET B 1 1 ? 40.375 -26.516 -36.031 1 30.44 1 MET B O 1
ATOM 2011 N N . GLU B 1 2 ? 39.875 -28 -37.156 1 36.78 2 GLU B N 1
ATOM 2012 C CA . GLU B 1 2 ? 38.5 -27.828 -37.594 1 36.78 2 GLU B CA 1
ATOM 2013 C C . GLU B 1 2 ? 37.5 -28 -36.438 1 36.78 2 GLU B C 1
ATOM 2015 O O . GLU B 1 2 ? 37.312 -29.125 -35.969 1 36.78 2 GLU B O 1
ATOM 2020 N N . ASN B 1 3 ? 37.469 -27.328 -35.312 1 40 3 ASN B N 1
ATOM 2021 C CA . ASN B 1 3 ? 36.938 -27.266 -33.969 1 40 3 ASN B CA 1
ATOM 2022 C C . ASN B 1 3 ? 35.406 -27.375 -33.969 1 40 3 ASN B C 1
ATOM 2024 O O . ASN B 1 3 ? 34.719 -26.422 -33.625 1 40 3 ASN B O 1
ATOM 2028 N N . GLY B 1 4 ? 34.625 -27.906 -34.906 1 44.44 4 GLY B N 1
ATOM 2029 C CA . GLY B 1 4 ? 33.312 -28.188 -35.469 1 44.44 4 GLY B CA 1
ATOM 2030 C C . GLY B 1 4 ? 32.375 -28.875 -34.5 1 44.44 4 GLY B C 1
ATOM 2031 O O . GLY B 1 4 ? 31.156 -28.797 -34.625 1 44.44 4 GLY B O 1
ATOM 2032 N N . PHE B 1 5 ? 32.688 -30 -33.844 1 51.03 5 PHE B N 1
ATOM 2033 C CA . PHE B 1 5 ? 32.125 -31.031 -33 1 51.03 5 PHE B CA 1
ATOM 2034 C C . PHE B 1 5 ? 31.516 -30.391 -31.734 1 51.03 5 PHE B C 1
ATOM 2036 O O . PHE B 1 5 ? 30.594 -30.953 -31.125 1 51.03 5 PHE B O 1
ATOM 2043 N N . PRO B 1 6 ? 32.188 -29.297 -31.359 1 66.75 6 PRO B N 1
ATOM 2044 C CA . PRO B 1 6 ? 31.797 -28.797 -30.031 1 66.75 6 PRO B CA 1
ATOM 2045 C C . PRO B 1 6 ? 30.359 -28.266 -30 1 66.75 6 PRO B C 1
ATOM 2047 O O . PRO B 1 6 ? 29.656 -28.469 -29.016 1 66.75 6 PRO B O 1
ATOM 2050 N N . GLY B 1 7 ? 29.953 -27.859 -31.203 1 72.94 7 GLY B N 1
ATOM 2051 C CA . GLY B 1 7 ? 28.625 -27.281 -31.25 1 72.94 7 GLY B CA 1
ATOM 2052 C C . GLY B 1 7 ? 27.516 -28.328 -31.172 1 72.94 7 GLY B C 1
ATOM 2053 O O . GLY B 1 7 ? 26.547 -28.125 -30.453 1 72.94 7 GLY B O 1
ATOM 2054 N N . GLU B 1 8 ? 27.766 -29.453 -31.922 1 78.12 8 GLU B N 1
ATOM 2055 C CA . GLU B 1 8 ? 26.75 -30.5 -31.922 1 78.12 8 GLU B CA 1
ATOM 2056 C C . GLU B 1 8 ? 26.641 -31.172 -30.562 1 78.12 8 GLU B C 1
ATOM 2058 O O . GLU B 1 8 ? 25.531 -31.531 -30.141 1 78.12 8 GLU B O 1
ATOM 2063 N N . VAL B 1 9 ? 27.797 -31.312 -30 1 80.44 9 VAL B N 1
ATOM 2064 C CA . VAL B 1 9 ? 27.812 -31.922 -28.672 1 80.44 9 VAL B CA 1
ATOM 2065 C C . VAL B 1 9 ? 27.094 -31 -27.688 1 80.44 9 VAL B C 1
ATOM 2067 O O . VAL B 1 9 ? 26.312 -31.469 -26.844 1 80.44 9 VAL B O 1
ATOM 2070 N N . LEU B 1 10 ? 27.391 -29.797 -27.812 1 83.88 10 LEU B N 1
ATOM 2071 C CA . LEU B 1 10 ? 26.75 -28.828 -26.922 1 83.88 10 LEU B CA 1
ATOM 2072 C C . LEU B 1 10 ? 25.234 -28.828 -27.109 1 83.88 10 LEU B C 1
ATOM 2074 O O . LEU B 1 10 ? 24.484 -28.766 -26.125 1 83.88 10 LEU B O 1
ATOM 2078 N N . LYS B 1 11 ? 24.766 -29 -28.297 1 85.44 11 LYS B N 1
ATOM 2079 C CA . LYS B 1 11 ? 23.344 -29.031 -28.609 1 85.44 11 LYS B CA 1
ATOM 2080 C C . LYS B 1 11 ? 22.688 -30.266 -28 1 85.44 11 LYS B C 1
ATOM 2082 O O . LYS B 1 11 ? 21.5 -30.234 -27.672 1 85.44 11 LYS B O 1
ATOM 2087 N N . ALA B 1 12 ? 23.562 -31.234 -27.812 1 85.44 12 ALA B N 1
ATOM 2088 C CA . ALA B 1 12 ? 23.031 -32.469 -27.234 1 85.44 12 ALA B CA 1
ATOM 2089 C C . ALA B 1 12 ? 23.031 -32.406 -25.719 1 85.44 12 ALA B C 1
ATOM 2091 O O . ALA B 1 12 ? 22.172 -33.031 -25.062 1 85.44 12 ALA B O 1
ATOM 2092 N N . VAL B 1 13 ? 23.875 -31.672 -25.125 1 86 13 VAL B N 1
ATOM 2093 C CA . VAL B 1 13 ? 24.062 -31.672 -23.672 1 86 13 VAL B CA 1
ATOM 2094 C C . VAL B 1 13 ? 23.25 -30.531 -23.047 1 86 13 VAL B C 1
ATOM 2096 O O . VAL B 1 13 ? 22.75 -30.656 -21.922 1 86 13 VAL B O 1
ATOM 2099 N N . PHE B 1 14 ? 23.094 -29.422 -23.734 1 87.56 14 PHE B N 1
ATOM 2100 C CA . PHE B 1 14 ? 22.5 -28.219 -23.188 1 87.56 14 PHE B CA 1
ATOM 2101 C C . PHE B 1 14 ? 21.062 -28.453 -22.734 1 87.56 14 PHE B C 1
ATOM 2103 O O . PHE B 1 14 ? 20.641 -27.938 -21.703 1 87.56 14 PHE B O 1
ATOM 2110 N N . PRO B 1 15 ? 20.359 -29.391 -23.453 1 84.81 15 PRO B N 1
ATOM 2111 C CA . PRO B 1 15 ? 19 -29.641 -23 1 84.81 15 PRO B CA 1
ATOM 2112 C C . PRO B 1 15 ? 18.938 -30.344 -21.641 1 84.81 15 PRO B C 1
ATOM 2114 O O . PRO B 1 15 ? 17.891 -30.344 -20.984 1 84.81 15 PRO B O 1
ATOM 2117 N N . LEU B 1 16 ? 20.078 -30.844 -21.188 1 87.94 16 LEU B N 1
ATOM 2118 C CA . LEU B 1 16 ? 20.125 -31.594 -19.938 1 87.94 16 LEU B CA 1
ATOM 2119 C C . LEU B 1 16 ? 20.531 -30.688 -18.781 1 87.94 16 LEU B C 1
ATOM 2121 O O . LEU B 1 16 ? 20.422 -31.062 -17.609 1 87.94 16 LEU B O 1
ATOM 2125 N N . LEU B 1 17 ? 20.922 -29.594 -19.125 1 87.62 17 LEU B N 1
ATOM 2126 C CA . LEU B 1 17 ? 21.375 -28.656 -18.094 1 87.62 17 LEU B CA 1
ATOM 2127 C C . LEU B 1 17 ? 20.188 -27.906 -17.484 1 87.62 17 LEU B C 1
ATOM 2129 O O . LEU B 1 17 ? 19.156 -27.734 -18.141 1 87.62 17 LEU B O 1
ATOM 2133 N N . ASP B 1 18 ? 20.406 -27.594 -16.234 1 88.25 18 ASP B N 1
ATOM 2134 C CA . ASP B 1 18 ? 19.406 -26.688 -15.672 1 88.25 18 ASP B CA 1
ATOM 2135 C C . ASP B 1 18 ? 19.672 -25.25 -16.078 1 88.25 18 ASP B C 1
ATOM 2137 O O . ASP B 1 18 ? 20.672 -24.953 -16.734 1 88.25 18 ASP B O 1
ATOM 2141 N N . GLY B 1 19 ? 18.672 -24.438 -15.883 1 89.06 19 GLY B N 1
ATOM 2142 C CA . GLY B 1 19 ? 18.75 -23.047 -16.297 1 89.06 19 GLY B CA 1
ATOM 2143 C C . GLY B 1 19 ? 20 -22.344 -15.797 1 89.06 19 GLY B C 1
ATOM 2144 O O . GLY B 1 19 ? 20.641 -21.609 -16.547 1 89.06 19 GLY B O 1
ATOM 2145 N N . LYS B 1 20 ? 20.312 -22.625 -14.57 1 89.19 20 LYS B N 1
ATOM 2146 C CA . LYS B 1 20 ? 21.484 -21.984 -13.977 1 89.19 20 LYS B CA 1
ATOM 2147 C C . LYS B 1 20 ? 22.75 -22.375 -14.727 1 89.19 20 LYS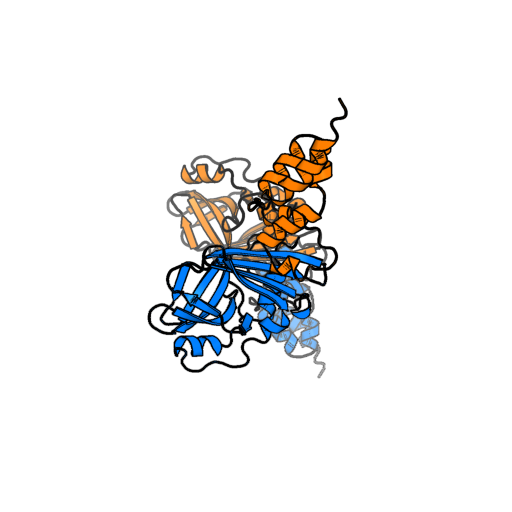 B C 1
ATOM 2149 O O . LYS B 1 20 ? 23.594 -21.516 -15.023 1 89.19 20 LYS B O 1
ATOM 2154 N N . ASP B 1 21 ? 22.844 -23.594 -14.984 1 90.38 21 ASP B N 1
ATOM 2155 C CA . ASP B 1 21 ? 24.031 -24.094 -15.688 1 90.38 21 ASP B CA 1
ATOM 2156 C C . ASP B 1 21 ? 24.109 -23.531 -17.109 1 90.38 21 ASP B C 1
ATOM 2158 O O . ASP B 1 21 ? 25.188 -23.219 -17.594 1 90.38 21 ASP B O 1
ATOM 2162 N N . LEU B 1 22 ? 22.984 -23.438 -17.703 1 90.94 22 LEU B N 1
ATOM 2163 C CA . LEU B 1 22 ? 22.969 -22.906 -19.062 1 90.94 22 LEU B CA 1
ATOM 2164 C C . LEU B 1 22 ? 23.391 -21.453 -19.094 1 90.94 22 LEU B C 1
ATOM 2166 O O . LEU B 1 22 ? 24.109 -21.031 -20 1 90.94 22 LEU B O 1
ATOM 2170 N N . VAL B 1 23 ? 22.938 -20.719 -18.109 1 89.69 23 VAL B N 1
ATOM 2171 C CA . VAL B 1 23 ? 23.359 -19.328 -18 1 89.69 23 VAL B CA 1
ATOM 2172 C C . VAL B 1 23 ? 24.875 -19.25 -17.859 1 89.69 23 VAL B C 1
ATOM 2174 O O . VAL B 1 23 ? 25.531 -18.406 -18.469 1 89.69 23 VAL B O 1
ATOM 2177 N N . PHE B 1 24 ? 25.406 -20.141 -17.078 1 90.38 24 PHE B N 1
ATOM 2178 C CA . PHE B 1 24 ? 26.844 -20.188 -16.891 1 90.38 24 PHE B CA 1
ATOM 2179 C C . PHE B 1 24 ? 27.562 -20.5 -18.203 1 90.38 24 PHE B C 1
ATOM 2181 O O . PHE B 1 24 ? 28.609 -19.938 -18.5 1 90.38 24 PHE B O 1
ATOM 2188 N N . CYS B 1 25 ? 27.047 -21.359 -18.922 1 90 25 CYS B N 1
ATOM 2189 C CA . CYS B 1 25 ? 27.609 -21.719 -20.219 1 90 25 CYS B CA 1
ATOM 2190 C C . CYS B 1 25 ? 27.656 -20.516 -21.156 1 90 25 CYS B C 1
ATOM 2192 O O . CYS B 1 25 ? 28.578 -20.375 -21.953 1 90 25 CYS B O 1
ATOM 2194 N N . MET B 1 26 ? 26.609 -19.688 -21.062 1 90.44 26 MET B N 1
ATOM 2195 C CA . MET B 1 26 ? 26.562 -18.5 -21.922 1 90.44 26 MET B CA 1
ATOM 2196 C C . MET B 1 26 ? 27.703 -17.547 -21.609 1 90.44 26 MET B C 1
ATOM 2198 O O . MET B 1 26 ? 28.062 -16.703 -22.438 1 90.44 26 MET B O 1
ATOM 2202 N N . LEU B 1 27 ? 28.25 -17.734 -20.469 1 91.38 27 LEU B N 1
ATOM 2203 C CA . LEU B 1 27 ? 29.297 -16.812 -20.016 1 91.38 27 LEU B CA 1
ATOM 2204 C C . LEU B 1 27 ? 30.672 -17.328 -20.375 1 91.38 27 LEU B C 1
ATOM 2206 O O . LEU B 1 27 ? 31.688 -16.656 -20.156 1 91.38 27 LEU B O 1
ATOM 2210 N N . VAL B 1 28 ? 30.891 -18.484 -20.891 1 89.38 28 VAL B N 1
ATOM 2211 C CA . VAL B 1 28 ? 32.156 -19.125 -21.109 1 89.38 28 VAL B CA 1
ATOM 2212 C C . VAL B 1 28 ? 32.844 -18.531 -22.344 1 89.38 28 VAL B C 1
ATOM 2214 O O . VAL B 1 28 ? 34 -18.141 -22.281 1 89.38 28 VAL B O 1
ATOM 2217 N N . CYS B 1 29 ? 32.219 -18.484 -23.531 1 91.06 29 CYS B N 1
ATOM 2218 C CA . CYS B 1 29 ? 32.75 -17.891 -24.75 1 91.06 29 CYS B CA 1
ATOM 2219 C C . CYS B 1 29 ? 31.594 -17.516 -25.703 1 91.06 29 CYS B C 1
ATOM 2221 O O . CYS B 1 29 ? 30.438 -17.859 -25.438 1 91.06 29 CYS B O 1
ATOM 2223 N N . ARG B 1 30 ? 31.906 -16.938 -26.75 1 90.25 30 ARG B N 1
ATOM 2224 C CA . ARG B 1 30 ? 30.906 -16.422 -27.688 1 90.25 30 ARG B CA 1
ATOM 2225 C C . ARG B 1 30 ? 30.156 -17.547 -28.359 1 90.25 30 ARG B C 1
ATOM 2227 O O . ARG B 1 30 ? 28.938 -17.453 -28.578 1 90.25 30 ARG B O 1
ATOM 2234 N N . GLN B 1 31 ? 30.812 -18.578 -28.703 1 88.88 31 GLN B N 1
ATOM 2235 C CA . GLN B 1 31 ? 30.188 -19.688 -29.391 1 88.88 31 GLN B CA 1
ATOM 2236 C C . GLN B 1 31 ? 29.125 -20.359 -28.5 1 88.88 31 GLN B C 1
ATOM 2238 O O . GLN B 1 31 ? 28.016 -20.625 -28.953 1 88.88 31 GLN B O 1
ATOM 2243 N N . TRP B 1 32 ? 29.5 -20.562 -27.25 1 89.94 32 TRP B N 1
ATOM 2244 C CA . TRP B 1 32 ? 28.547 -21.172 -26.312 1 89.94 32 TRP B CA 1
ATOM 2245 C C . TRP B 1 32 ? 27.359 -20.266 -26.078 1 89.94 32 TRP B C 1
ATOM 2247 O O . TRP B 1 32 ? 26.219 -20.719 -25.953 1 89.94 32 TRP B O 1
ATOM 2257 N N . CYS B 1 33 ? 27.703 -19.078 -26.031 1 91.12 33 CYS B N 1
ATOM 2258 C CA . CYS B 1 33 ? 26.641 -18.094 -25.828 1 91.12 33 CYS B CA 1
ATOM 2259 C C . CYS B 1 33 ? 25.625 -18.125 -26.969 1 91.12 33 CYS B C 1
ATOM 2261 O O . CYS B 1 33 ? 24.422 -18.172 -26.734 1 91.12 33 CYS B O 1
ATOM 2263 N N . GLU B 1 34 ? 26.125 -18.141 -28.125 1 91.38 34 GLU B N 1
ATOM 2264 C CA . GLU B 1 34 ? 25.25 -18.141 -29.297 1 91.38 34 GLU B CA 1
ATOM 2265 C C . GLU B 1 34 ? 24.406 -19.406 -29.359 1 91.38 34 GLU B C 1
ATOM 2267 O O . GLU B 1 34 ? 23.234 -19.359 -29.719 1 91.38 34 GLU B O 1
ATOM 2272 N N . ILE B 1 35 ? 25.016 -20.453 -29 1 89.75 35 ILE B N 1
ATOM 2273 C CA . ILE B 1 35 ? 24.297 -21.719 -29.016 1 89.75 35 ILE B CA 1
ATOM 2274 C C . ILE B 1 35 ? 23.234 -21.734 -27.922 1 89.75 35 ILE B C 1
ATOM 2276 O O . ILE B 1 35 ? 22.094 -22.156 -28.156 1 89.75 35 ILE B O 1
ATOM 2280 N N . ALA B 1 36 ? 23.609 -21.234 -26.812 1 90.81 36 ALA B N 1
ATOM 2281 C CA . ALA B 1 36 ? 22.734 -21.281 -25.625 1 90.81 36 ALA B CA 1
ATOM 2282 C C . ALA B 1 36 ? 21.547 -20.344 -25.797 1 90.81 36 ALA B C 1
ATOM 2284 O O . ALA B 1 36 ? 20.547 -20.469 -25.094 1 90.81 36 ALA B O 1
ATOM 2285 N N . LYS B 1 37 ? 21.656 -19.5 -26.688 1 89.75 37 LYS B N 1
ATOM 2286 C CA . LYS B 1 37 ? 20.578 -18.516 -26.906 1 89.75 37 LYS B CA 1
ATOM 2287 C C . LYS B 1 37 ? 19.391 -19.172 -27.594 1 89.75 37 LYS B C 1
ATOM 2289 O O . LYS B 1 37 ? 18.297 -18.578 -27.641 1 89.75 37 LYS B O 1
ATOM 2294 N N . ASP B 1 38 ? 19.625 -20.328 -28.125 1 89.12 38 ASP B N 1
ATOM 2295 C CA . ASP B 1 38 ? 18.531 -21.031 -28.797 1 89.12 38 ASP B CA 1
ATOM 2296 C C . ASP B 1 38 ? 17.328 -21.203 -27.875 1 89.12 38 ASP B C 1
ATOM 2298 O O . ASP B 1 38 ? 17.453 -21.797 -26.797 1 89.12 38 ASP B O 1
ATOM 2302 N N . ASP B 1 39 ? 16.172 -20.844 -28.344 1 88.88 39 ASP B N 1
ATOM 2303 C CA . ASP B 1 39 ? 14.953 -20.828 -27.547 1 88.88 39 ASP B CA 1
ATOM 2304 C C . ASP B 1 39 ? 14.539 -22.25 -27.156 1 88.88 39 ASP B C 1
ATOM 2306 O O . ASP B 1 39 ? 13.883 -22.453 -26.125 1 88.88 39 ASP B O 1
ATOM 2310 N N . TYR B 1 40 ? 15 -23.094 -27.969 1 89.5 40 TYR B N 1
ATOM 2311 C CA . TYR B 1 40 ? 14.633 -24.484 -27.719 1 89.5 40 TYR B CA 1
ATOM 2312 C C . TYR B 1 40 ? 15.164 -24.938 -26.359 1 89.5 40 TYR B C 1
ATOM 2314 O O . TYR B 1 40 ? 14.461 -25.625 -25.609 1 89.5 40 TYR B O 1
ATOM 2322 N N . PHE B 1 41 ? 16.344 -24.594 -26.078 1 92.25 41 PHE B N 1
ATOM 2323 C CA . PHE B 1 41 ? 16.938 -25.016 -24.812 1 92.25 41 PHE B CA 1
ATOM 2324 C C . PHE B 1 41 ? 16.172 -24.422 -23.625 1 92.25 41 PHE B C 1
ATOM 2326 O O . PHE B 1 41 ? 15.898 -25.125 -22.656 1 92.25 41 PHE B O 1
ATOM 2333 N N . TRP B 1 42 ? 15.82 -23.281 -23.781 1 92.81 42 TRP B N 1
ATOM 2334 C CA . TRP B 1 42 ? 15.125 -22.594 -22.703 1 92.81 42 TRP B CA 1
ATOM 2335 C C . TRP B 1 42 ? 13.695 -23.094 -22.562 1 92.81 42 TRP B C 1
ATOM 2337 O O . TRP B 1 42 ? 13.148 -23.156 -21.469 1 92.81 42 TRP B O 1
ATOM 2347 N N . LYS B 1 43 ? 13.094 -23.422 -23.641 1 92.69 43 LYS B N 1
ATOM 2348 C CA . LYS B 1 43 ? 11.781 -24.047 -23.594 1 92.69 43 LYS B CA 1
ATOM 2349 C C . LYS B 1 43 ? 11.828 -25.344 -22.797 1 92.69 43 LYS B C 1
ATOM 2351 O O . LYS B 1 43 ? 10.922 -25.641 -22.016 1 92.69 43 LYS B O 1
ATOM 2356 N N . CYS B 1 44 ? 12.898 -26.047 -23.016 1 91.81 44 CYS B N 1
ATOM 2357 C CA . CYS B 1 44 ? 13.062 -27.297 -22.281 1 91.81 44 CYS B CA 1
ATOM 2358 C C . CYS B 1 44 ? 13.188 -27.062 -20.781 1 91.81 44 CYS B C 1
ATOM 2360 O O . CYS B 1 44 ? 12.586 -27.766 -19.984 1 91.81 44 CYS B O 1
ATOM 2362 N N . ILE B 1 45 ? 13.906 -26.125 -20.5 1 91.88 45 ILE B N 1
ATOM 2363 C CA . ILE B 1 45 ? 14.117 -25.781 -19.094 1 91.88 45 ILE B CA 1
ATOM 2364 C C . ILE B 1 45 ? 12.805 -25.328 -18.469 1 91.88 45 ILE B C 1
ATOM 2366 O O . ILE B 1 45 ? 12.422 -25.797 -17.391 1 91.88 45 ILE B O 1
ATOM 2370 N N . CYS B 1 46 ? 12.086 -24.438 -19.156 1 92.75 46 CYS B N 1
ATOM 2371 C CA . CYS B 1 46 ? 10.828 -23.906 -18.641 1 92.75 46 CYS B CA 1
ATOM 2372 C C . CYS B 1 46 ? 9.773 -25 -18.547 1 92.75 46 CYS B C 1
ATOM 2374 O O . CYS B 1 46 ? 8.922 -24.969 -17.656 1 92.75 46 CYS B O 1
ATOM 2376 N N . SER B 1 47 ? 9.844 -25.953 -19.406 1 92.56 47 SER B N 1
ATOM 2377 C CA . SER B 1 47 ? 8.859 -27.031 -19.406 1 92.56 47 SER B CA 1
ATOM 2378 C C . SER B 1 47 ? 9 -27.891 -18.156 1 92.56 47 SER B C 1
ATOM 2380 O O . SER B 1 47 ? 8.039 -28.547 -17.734 1 92.56 47 SER B O 1
ATOM 2382 N N . ARG B 1 48 ? 10.117 -27.859 -17.625 1 90 48 ARG B N 1
ATOM 2383 C CA . ARG B 1 48 ? 10.328 -28.594 -16.391 1 90 48 ARG B CA 1
ATOM 2384 C C . ARG B 1 48 ? 9.859 -27.781 -15.188 1 90 48 ARG B C 1
ATOM 2386 O O . ARG B 1 48 ? 9.289 -28.344 -14.242 1 90 48 ARG B O 1
ATOM 2393 N N . LYS B 1 49 ? 10.047 -26.578 -15.234 1 91.5 49 LYS B N 1
ATOM 2394 C CA . LYS B 1 49 ? 9.719 -25.703 -14.102 1 91.5 49 LYS B CA 1
ATOM 2395 C C . LYS B 1 49 ? 8.242 -25.312 -14.117 1 91.5 49 LYS B C 1
ATOM 2397 O O . LYS B 1 49 ? 7.598 -25.281 -13.07 1 91.5 49 LYS B O 1
ATOM 2402 N N . TRP B 1 50 ? 7.754 -24.984 -15.312 1 94.19 50 TRP B N 1
ATOM 2403 C CA . TRP B 1 50 ? 6.367 -24.578 -15.523 1 94.19 50 TRP B CA 1
ATOM 2404 C C . TRP B 1 50 ? 5.773 -25.266 -16.75 1 94.19 50 TRP B C 1
ATOM 2406 O O . TRP B 1 50 ? 5.539 -24.625 -17.781 1 94.19 50 TRP B O 1
ATOM 2416 N N . PRO B 1 51 ? 5.402 -26.438 -16.562 1 95.88 51 PRO B N 1
ATOM 2417 C CA . PRO B 1 51 ? 4.93 -27.203 -17.719 1 95.88 51 PRO B CA 1
ATOM 2418 C C . PRO B 1 51 ? 3.672 -26.609 -18.344 1 95.88 51 PRO B C 1
ATOM 2420 O O . PRO B 1 51 ? 3.494 -26.688 -19.562 1 95.88 51 PRO B O 1
ATOM 2423 N N . SER B 1 52 ? 2.828 -26.047 -17.625 1 95.12 52 SER B N 1
ATOM 2424 C CA . SER B 1 52 ? 1.565 -25.531 -18.141 1 95.12 52 SER B CA 1
ATOM 2425 C C . SER B 1 52 ? 1.798 -24.406 -19.141 1 95.12 52 SER B C 1
ATOM 2427 O O . SER B 1 52 ? 1.106 -24.328 -20.172 1 95.12 52 SER B O 1
ATOM 2429 N N . ILE B 1 53 ? 2.762 -23.578 -18.875 1 93.44 53 ILE B N 1
ATOM 2430 C CA . ILE B 1 53 ? 3.031 -22.453 -19.734 1 93.44 53 ILE B CA 1
ATOM 2431 C C . ILE B 1 53 ? 3.549 -22.938 -21.094 1 93.44 53 ILE B C 1
ATOM 2433 O O . ILE B 1 53 ? 3.26 -22.344 -22.125 1 93.44 53 ILE B O 1
ATOM 2437 N N . CYS B 1 54 ? 4.227 -24.031 -21.109 1 92.06 54 CYS B N 1
ATOM 2438 C CA . CYS B 1 54 ? 4.797 -24.562 -22.328 1 92.06 54 CYS B CA 1
ATOM 2439 C C . CYS B 1 54 ? 3.738 -25.297 -23.156 1 92.06 54 CYS B C 1
ATOM 2441 O O . CYS B 1 54 ? 3.83 -25.359 -24.375 1 92.06 54 CYS B O 1
ATOM 2443 N N . LYS B 1 55 ? 2.783 -25.844 -22.406 1 91.88 55 LYS B N 1
ATOM 2444 C CA . LYS B 1 55 ? 1.676 -26.5 -23.094 1 91.88 55 LYS B CA 1
ATOM 2445 C C . LYS B 1 55 ? 0.808 -25.484 -23.844 1 91.88 55 LYS B C 1
ATOM 2447 O O . LYS B 1 55 ? 0.362 -25.75 -24.969 1 91.88 55 LYS B O 1
ATOM 2452 N N . GLN B 1 56 ? 0.612 -24.359 -23.219 1 92.75 56 GLN B N 1
ATOM 2453 C CA . GLN B 1 56 ? -0.161 -23.266 -23.797 1 92.75 56 GLN B CA 1
ATOM 2454 C C . GLN B 1 56 ? 0.521 -21.922 -23.547 1 92.75 56 GLN B C 1
ATOM 2456 O O . GLN B 1 56 ? 0.025 -21.094 -22.781 1 92.75 56 GLN B O 1
ATOM 2461 N N . PRO B 1 57 ? 1.487 -21.703 -24.328 1 91.75 57 PRO B N 1
ATOM 2462 C CA . PRO B 1 57 ? 2.242 -20.469 -24.094 1 91.75 57 PRO B CA 1
ATOM 2463 C C . PRO B 1 57 ? 1.499 -19.234 -24.562 1 91.75 57 PRO B C 1
ATOM 2465 O O . PRO B 1 57 ? 0.788 -19.266 -25.562 1 91.75 57 PRO B O 1
ATOM 2468 N N . PRO B 1 58 ? 1.608 -18.125 -23.719 1 91.19 58 PRO B N 1
ATOM 2469 C CA . PRO B 1 58 ? 1.105 -16.859 -24.25 1 91.19 58 PRO B CA 1
ATOM 2470 C C . PRO B 1 58 ? 1.739 -16.484 -25.594 1 91.19 58 PRO B C 1
ATOM 2472 O O . PRO B 1 58 ? 2.775 -17.047 -25.969 1 91.19 58 PRO B O 1
ATOM 2475 N N . SER B 1 59 ? 1.054 -15.43 -26.156 1 83.62 59 SER B N 1
ATOM 2476 C CA . SER B 1 59 ? 1.55 -14.992 -27.453 1 83.62 59 SER B CA 1
ATOM 2477 C C . SER B 1 59 ? 2.928 -14.352 -27.328 1 83.62 59 SER B C 1
ATOM 2479 O O . SER B 1 59 ? 3.17 -13.555 -26.422 1 83.62 59 SER B O 1
ATOM 2481 N N . ASP B 1 60 ? 3.977 -14.859 -27.891 1 85.38 60 ASP B N 1
ATOM 2482 C CA . ASP B 1 60 ? 5.312 -14.297 -28.047 1 85.38 60 ASP B CA 1
ATOM 2483 C C . ASP B 1 60 ? 6.195 -14.633 -26.844 1 85.38 60 ASP B C 1
ATOM 2485 O O . ASP B 1 60 ? 7.043 -13.836 -26.453 1 85.38 60 ASP B O 1
ATOM 2489 N N . THR B 1 61 ? 5.848 -15.633 -26.344 1 89.94 61 THR B N 1
ATOM 2490 C CA . THR B 1 61 ? 6.617 -16.047 -25.172 1 89.94 61 THR B CA 1
ATOM 2491 C C . THR B 1 61 ? 8.086 -16.25 -25.531 1 89.94 61 THR B C 1
ATOM 2493 O O . THR B 1 61 ? 8.406 -16.906 -26.531 1 89.94 61 THR B O 1
ATOM 2496 N N . ASN B 1 62 ? 8.953 -15.578 -24.844 1 92.25 62 ASN B N 1
ATOM 2497 C CA . ASN B 1 62 ? 10.391 -15.82 -24.844 1 92.25 62 ASN B CA 1
ATOM 2498 C C . ASN B 1 62 ? 10.828 -16.594 -23.609 1 92.25 62 ASN B C 1
ATOM 2500 O O . ASN B 1 62 ? 10.898 -16.031 -22.516 1 92.25 62 ASN B O 1
ATOM 2504 N N . PHE B 1 63 ? 11.203 -17.781 -23.828 1 93 63 PHE B N 1
ATOM 2505 C CA . PHE B 1 63 ? 11.398 -18.688 -22.703 1 93 63 PHE B CA 1
ATOM 2506 C C . PHE B 1 63 ? 12.664 -18.328 -21.938 1 93 63 PHE B C 1
ATOM 2508 O O . PHE B 1 63 ? 12.734 -18.5 -20.719 1 93 63 PHE B O 1
ATOM 2515 N N . GLN B 1 64 ? 13.625 -17.906 -22.703 1 92 64 GLN B N 1
ATOM 2516 C CA . GLN B 1 64 ? 14.82 -17.453 -22 1 92 64 GLN B CA 1
ATOM 2517 C C . GLN B 1 64 ? 14.5 -16.312 -21.031 1 92 64 GLN B C 1
ATOM 2519 O O . GLN B 1 64 ? 14.883 -16.344 -19.859 1 92 64 GLN B O 1
ATOM 2524 N N . LYS B 1 65 ? 13.781 -15.375 -21.531 1 91.75 65 LYS B N 1
ATOM 2525 C CA . LYS B 1 65 ? 13.383 -14.234 -20.719 1 91.75 65 LYS B CA 1
ATOM 2526 C C . LYS B 1 65 ? 12.5 -14.68 -19.547 1 91.75 65 LYS B C 1
ATOM 2528 O O . LYS B 1 65 ? 12.656 -14.195 -18.422 1 91.75 65 LYS B O 1
ATOM 2533 N N . LEU B 1 66 ? 11.609 -15.531 -19.844 1 92.56 66 LEU B N 1
ATOM 2534 C CA . LEU B 1 66 ? 10.703 -16.062 -18.828 1 92.56 66 LEU B CA 1
ATOM 2535 C C . LEU B 1 66 ? 11.484 -16.688 -17.672 1 92.56 66 LEU B C 1
ATOM 2537 O O . LEU B 1 66 ? 11.258 -16.359 -16.516 1 92.56 66 LEU B O 1
ATOM 2541 N N . TYR B 1 67 ? 12.391 -17.531 -18.031 1 92.25 67 TYR B N 1
ATOM 2542 C CA . TYR B 1 67 ? 13.172 -18.234 -17.016 1 92.25 67 TYR B CA 1
ATOM 2543 C C . TYR B 1 67 ? 14.016 -17.25 -16.219 1 92.25 67 TYR B C 1
ATOM 2545 O O . TYR B 1 67 ? 14.031 -17.297 -14.984 1 92.25 67 TYR B O 1
ATOM 2553 N N . LEU B 1 68 ? 14.688 -16.406 -16.891 1 90.44 68 LEU B N 1
ATOM 2554 C CA . LEU B 1 68 ? 15.586 -15.477 -16.219 1 90.44 68 LEU B CA 1
ATOM 2555 C C . LEU B 1 68 ? 14.812 -14.531 -15.312 1 90.44 68 LEU B C 1
ATOM 2557 O O . LEU B 1 68 ? 15.305 -14.125 -14.258 1 90.44 68 LEU B O 1
ATOM 2561 N N . THR B 1 69 ? 13.617 -14.211 -15.68 1 90.31 69 THR B N 1
ATOM 2562 C CA . THR B 1 69 ? 12.797 -13.258 -14.93 1 90.31 69 THR B CA 1
ATOM 2563 C C . THR B 1 69 ? 12.25 -13.898 -13.656 1 90.31 69 THR B C 1
ATOM 2565 O O . THR B 1 69 ? 12.312 -13.305 -12.578 1 90.31 69 THR B O 1
ATOM 2568 N N . PHE B 1 70 ? 11.836 -15.094 -13.703 1 89.75 70 PHE B N 1
ATOM 2569 C CA . PHE B 1 70 ? 11.047 -15.641 -12.602 1 89.75 70 PHE B CA 1
ATOM 2570 C C . PHE B 1 70 ? 11.859 -16.672 -11.82 1 89.75 70 PHE B C 1
ATOM 2572 O O . PHE B 1 70 ? 11.391 -17.203 -10.812 1 89.75 70 PHE B O 1
ATOM 2579 N N . SER B 1 71 ? 13.008 -16.906 -12.25 1 84.62 71 SER B N 1
ATOM 2580 C CA . SER B 1 71 ? 13.859 -17.812 -11.492 1 84.62 71 SER B CA 1
ATOM 2581 C C . SER B 1 71 ? 14.859 -17.047 -10.625 1 84.62 71 SER B C 1
ATOM 2583 O O . SER B 1 71 ? 15.562 -17.641 -9.805 1 84.62 71 SER B O 1
ATOM 2585 N N . LYS B 1 72 ? 14.953 -15.812 -10.891 1 78.25 72 LYS B N 1
ATOM 2586 C CA . LYS B 1 72 ? 15.867 -14.984 -10.109 1 78.25 72 LYS B CA 1
ATOM 2587 C C . LYS B 1 72 ? 15.312 -14.727 -8.711 1 78.25 72 LYS B C 1
ATOM 2589 O O . LYS B 1 72 ? 14.102 -14.641 -8.523 1 78.25 72 LYS B O 1
ATOM 2594 N N . PRO B 1 73 ? 16.266 -14.672 -7.844 1 73.56 73 PRO B N 1
ATOM 2595 C CA . PRO B 1 73 ? 15.82 -14.344 -6.484 1 73.56 73 PRO B CA 1
ATOM 2596 C C . PRO B 1 73 ? 15.156 -12.969 -6.398 1 73.56 73 PRO B C 1
ATOM 2598 O O . PRO B 1 73 ? 15.383 -12.117 -7.262 1 73.56 73 PRO B O 1
ATOM 2601 N N . ARG B 1 74 ? 14.422 -12.852 -5.43 1 72.88 74 ARG B N 1
ATOM 2602 C CA . ARG B 1 74 ? 13.703 -11.609 -5.156 1 72.88 74 ARG B CA 1
ATOM 2603 C C . ARG B 1 74 ? 14.68 -10.438 -5.031 1 72.88 74 ARG B C 1
ATOM 2605 O O . ARG B 1 74 ? 15.586 -10.469 -4.199 1 72.88 74 ARG B O 1
ATOM 2612 N N . LYS B 1 75 ? 14.586 -9.609 -6.07 1 68.38 75 LYS B N 1
ATOM 2613 C CA . LYS B 1 75 ? 15.438 -8.43 -5.977 1 68.38 75 LYS B CA 1
ATOM 2614 C C . LYS B 1 75 ? 14.812 -7.371 -5.07 1 68.38 75 LYS B C 1
ATOM 2616 O O . LYS B 1 75 ? 13.594 -7.305 -4.938 1 68.38 75 LYS B O 1
ATOM 2621 N N . TH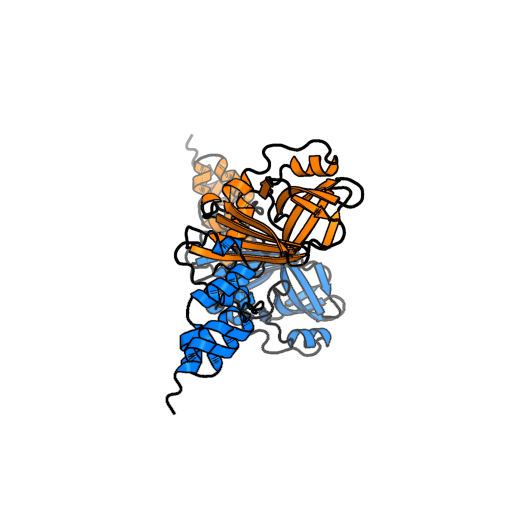R B 1 76 ? 15.742 -6.699 -4.316 1 66 76 THR B N 1
ATOM 2622 C CA . THR B 1 76 ? 15.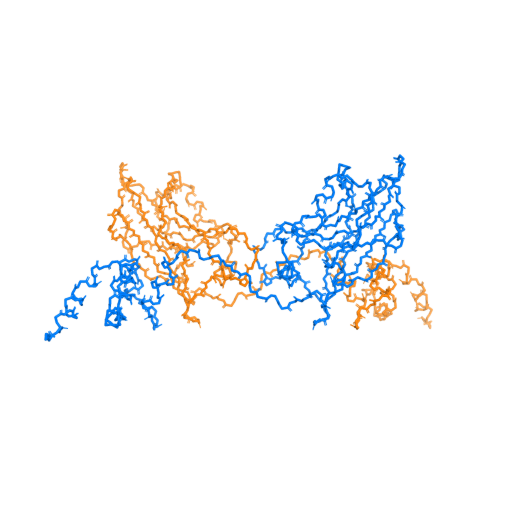297 -5.578 -3.496 1 66 76 THR B CA 1
ATOM 2623 C C . THR B 1 76 ? 14.672 -4.488 -4.367 1 66 76 THR B C 1
ATOM 2625 O O . THR B 1 76 ? 15.219 -4.133 -5.414 1 66 76 THR B O 1
ATOM 2628 N N . VAL B 1 77 ? 13.477 -4.332 -4.199 1 69.56 77 VAL B N 1
ATOM 2629 C CA . VAL B 1 77 ? 12.758 -3.316 -4.961 1 69.56 77 VAL B CA 1
ATOM 2630 C C . VAL B 1 77 ? 13.133 -1.927 -4.453 1 69.56 77 VAL B C 1
ATOM 2632 O O . VAL B 1 77 ? 13.078 -1.665 -3.248 1 69.56 77 VAL B O 1
ATOM 2635 N N . HIS B 1 78 ? 13.805 -1.178 -5.359 1 79 78 HIS B N 1
ATOM 2636 C CA . HIS B 1 78 ? 14.086 0.217 -5.039 1 79 78 HIS B CA 1
ATOM 2637 C C . HIS B 1 78 ? 12.922 1.119 -5.438 1 79 78 HIS B C 1
ATOM 2639 O O . HIS B 1 78 ? 12.25 0.867 -6.441 1 79 78 HIS B O 1
ATOM 2645 N N . LEU B 1 79 ? 12.602 2.002 -4.566 1 87 79 LEU B N 1
ATOM 2646 C CA . LEU B 1 79 ? 11.57 2.992 -4.867 1 87 79 LEU B CA 1
ATOM 2647 C C . LEU B 1 79 ? 11.961 3.83 -6.082 1 87 79 LEU B C 1
ATOM 2649 O O . LEU B 1 79 ? 13.125 4.211 -6.227 1 87 79 LEU B O 1
ATOM 2653 N N . PRO B 1 80 ? 11.086 3.941 -7.027 1 88.69 80 PRO B N 1
ATOM 2654 C CA . PRO B 1 80 ? 11.375 4.875 -8.117 1 88.69 80 PRO B CA 1
ATOM 2655 C C . PRO B 1 80 ? 11.672 6.289 -7.621 1 88.69 80 PRO B C 1
ATOM 2657 O O . PRO B 1 80 ? 11.445 6.594 -6.449 1 88.69 80 PRO B O 1
ATOM 2660 N N . VAL B 1 81 ? 12.211 7.082 -8.461 1 91.31 81 VAL B N 1
ATOM 2661 C CA . VAL B 1 81 ? 12.477 8.477 -8.125 1 91.31 81 VAL B CA 1
ATOM 2662 C C . VAL B 1 81 ? 11.156 9.219 -7.926 1 91.31 81 VAL B C 1
ATOM 2664 O O . VAL B 1 81 ? 10.281 9.188 -8.797 1 91.31 81 VAL B O 1
ATOM 2667 N N . PRO B 1 82 ? 11.07 9.781 -6.762 1 92.25 82 PRO B N 1
ATOM 2668 C CA . PRO B 1 82 ? 9.828 10.523 -6.539 1 92.25 82 PRO B CA 1
ATOM 2669 C C . PRO B 1 82 ? 9.695 11.742 -7.449 1 92.25 82 PRO B C 1
ATOM 2671 O O . PRO B 1 82 ? 10.695 12.406 -7.75 1 92.25 82 PRO B O 1
ATOM 2674 N N . LYS B 1 83 ? 8.523 11.984 -7.887 1 93 83 LYS B N 1
ATOM 2675 C CA . LYS B 1 83 ? 8.242 13.195 -8.656 1 93 83 LYS B CA 1
ATOM 2676 C C . LYS B 1 83 ? 8.086 14.406 -7.742 1 93 83 LYS B C 1
ATOM 2678 O O . LYS B 1 83 ? 8.539 15.508 -8.07 1 93 83 LYS B O 1
ATOM 2683 N N . LEU B 1 84 ? 7.555 14.266 -6.609 1 96.44 84 LEU B N 1
ATOM 2684 C CA . LEU B 1 84 ? 7.355 15.305 -5.609 1 96.44 84 LEU B CA 1
ATOM 2685 C C . LEU B 1 84 ? 8.672 15.672 -4.93 1 96.44 84 LEU B C 1
ATOM 2687 O O . LEU B 1 84 ? 9.469 14.789 -4.613 1 96.44 84 LEU B O 1
ATOM 2691 N N . THR B 1 85 ? 8.945 16.906 -4.766 1 97.44 85 THR B N 1
ATOM 2692 C CA . THR B 1 85 ? 10.094 17.375 -4.004 1 97.44 85 THR B CA 1
ATOM 2693 C C . THR B 1 85 ? 9.656 18.266 -2.85 1 97.44 85 THR B C 1
ATOM 2695 O O . THR B 1 85 ? 8.516 18.734 -2.822 1 97.44 85 THR B O 1
ATOM 2698 N N . PHE B 1 86 ? 10.523 18.516 -1.944 1 97.56 86 PHE B N 1
ATOM 2699 C CA . PHE B 1 86 ? 10.18 19.344 -0.796 1 97.56 86 PHE B CA 1
ATOM 2700 C C . PHE B 1 86 ? 9.969 20.797 -1.22 1 97.56 86 PHE B C 1
ATOM 2702 O O . PHE B 1 86 ? 9.289 21.547 -0.532 1 97.56 86 PHE B O 1
ATOM 2709 N N . LYS B 1 87 ? 10.547 21.188 -2.314 1 97.25 87 LYS B N 1
ATOM 2710 C CA . LYS B 1 87 ? 10.352 22.531 -2.842 1 97.25 87 LYS B CA 1
ATOM 2711 C C . LYS B 1 87 ? 8.891 22.766 -3.229 1 97.25 87 LYS B C 1
ATOM 2713 O O . LYS B 1 87 ? 8.422 23.906 -3.24 1 97.25 87 LYS B O 1
ATOM 2718 N N . ASP B 1 88 ? 8.195 21.734 -3.518 1 97.75 88 ASP B N 1
ATOM 2719 C CA . ASP B 1 88 ? 6.809 21.828 -3.961 1 97.75 88 ASP B CA 1
ATOM 2720 C C . ASP B 1 88 ? 5.859 21.922 -2.771 1 97.75 88 ASP B C 1
ATOM 2722 O O . ASP B 1 88 ? 4.664 22.172 -2.941 1 97.75 88 ASP B O 1
ATOM 2726 N N . LEU B 1 89 ? 6.371 21.719 -1.592 1 98 89 LEU B N 1
ATOM 2727 C CA . LEU B 1 89 ? 5.48 21.5 -0.456 1 98 89 LEU B CA 1
ATOM 2728 C C . LEU B 1 89 ? 5.52 22.703 0.496 1 98 89 LEU B C 1
ATOM 2730 O O . LEU B 1 89 ? 6.59 23.25 0.76 1 98 89 LEU B O 1
ATOM 2734 N N . VAL B 1 90 ? 4.375 23.078 0.995 1 98.06 90 VAL B N 1
ATOM 2735 C CA . VAL B 1 90 ? 4.215 24.031 2.092 1 98.06 90 VAL B CA 1
ATOM 2736 C C . VAL B 1 90 ? 3.33 23.422 3.176 1 98.06 90 VAL B C 1
ATOM 2738 O O . VAL B 1 90 ? 2.256 22.891 2.885 1 98.06 90 VAL B O 1
ATOM 2741 N N . PHE B 1 91 ? 3.791 23.469 4.387 1 98.19 91 PHE B N 1
ATOM 2742 C CA . PHE B 1 91 ? 3.037 22.953 5.516 1 98.19 91 PHE B CA 1
ATOM 2743 C C . PHE B 1 91 ? 2.479 24.078 6.371 1 98.19 91 PHE B C 1
ATOM 2745 O O . PHE B 1 91 ? 3.221 24.969 6.793 1 98.19 91 PHE B O 1
ATOM 2752 N N . TYR B 1 92 ? 1.215 24.062 6.578 1 97.69 92 TYR B N 1
ATOM 2753 C CA . TYR B 1 92 ? 0.545 25.016 7.449 1 97.69 92 TYR B CA 1
ATOM 2754 C C . TYR B 1 92 ? 0.3 24.422 8.828 1 97.69 92 TYR B C 1
ATOM 2756 O O . TYR B 1 92 ? -0.515 23.516 8.984 1 97.69 92 TYR B O 1
ATOM 2764 N N . ILE B 1 93 ? 0.959 24.969 9.781 1 97.94 93 ILE B N 1
ATOM 2765 C CA . ILE B 1 93 ? 0.952 24.391 11.125 1 97.94 93 ILE B CA 1
ATOM 2766 C C . ILE B 1 93 ? 0.319 25.375 12.109 1 97.94 93 ILE B C 1
ATOM 2768 O O . ILE B 1 93 ? 0.751 26.516 12.211 1 97.94 93 ILE B O 1
ATOM 2772 N N . ASP B 1 94 ? -0.701 24.891 12.82 1 97.62 94 ASP B N 1
ATOM 2773 C CA . ASP B 1 94 ? -1.384 25.688 13.836 1 97.62 94 ASP B CA 1
ATOM 2774 C C . ASP B 1 94 ? -1.506 24.922 15.148 1 97.62 94 ASP B C 1
ATOM 2776 O O . ASP B 1 94 ? -1.847 23.734 15.148 1 97.62 94 ASP B O 1
ATOM 2780 N N . MET B 1 95 ? -1.159 25.578 16.25 1 96.56 95 MET B N 1
ATOM 2781 C CA . MET B 1 95 ? -1.28 24.969 17.578 1 96.56 95 MET B CA 1
ATOM 2782 C C . MET B 1 95 ? -2.1 25.844 18.516 1 96.56 95 MET B C 1
ATOM 2784 O O . MET B 1 95 ? -2.012 27.078 18.438 1 96.56 95 MET B O 1
ATOM 2788 N N . TRP B 1 96 ? -2.84 25.156 19.328 1 96.06 96 TRP B N 1
ATOM 2789 C CA . TRP B 1 96 ? -3.68 25.875 20.281 1 96.06 96 TRP B CA 1
ATOM 2790 C C . TRP B 1 96 ? -3.455 25.359 21.703 1 96.06 96 TRP B C 1
ATOM 2792 O O . TRP B 1 96 ? -3.246 24.156 21.906 1 96.06 96 TRP B O 1
ATOM 2802 N N . LEU B 1 97 ? -3.486 26.219 22.656 1 93.69 97 LEU B N 1
ATOM 2803 C CA . LEU B 1 97 ? -3.521 25.938 24.094 1 93.69 97 LEU B CA 1
ATOM 2804 C C . LEU B 1 97 ? -4.766 26.531 24.734 1 93.69 97 LEU B C 1
ATOM 2806 O O . LEU B 1 97 ? -4.906 27.75 24.797 1 93.69 97 LEU B O 1
ATOM 2810 N N . GLU B 1 98 ? -5.637 25.703 25.188 1 88.56 98 GLU B N 1
ATOM 2811 C CA . GLU B 1 98 ? -6.883 26.141 25.812 1 88.56 98 GLU B CA 1
ATOM 2812 C C . GLU B 1 98 ? -7.617 27.141 24.938 1 88.56 98 GLU B C 1
ATOM 2814 O O . GLU B 1 98 ? -8.016 28.203 25.406 1 88.56 98 GLU B O 1
ATOM 2819 N N . GLY B 1 99 ? -7.637 26.906 23.641 1 87.31 99 GLY B N 1
ATOM 2820 C CA . GLY B 1 99 ? -8.406 27.703 22.703 1 87.31 99 GLY B CA 1
ATOM 2821 C C . GLY B 1 99 ? -7.633 28.891 22.141 1 87.31 99 GLY B C 1
ATOM 2822 O O . GLY B 1 99 ? -8.078 29.531 21.188 1 87.31 99 GLY B O 1
ATOM 2823 N N . SER B 1 100 ? -6.496 29.172 22.688 1 92.94 100 SER B N 1
ATOM 2824 C CA . SER B 1 100 ? -5.676 30.266 22.203 1 92.94 100 SER B CA 1
ATOM 2825 C C . SER B 1 100 ? -4.605 29.781 21.234 1 92.94 100 SER B C 1
ATOM 2827 O O . SER B 1 100 ? -3.955 28.766 21.484 1 92.94 100 SER B O 1
ATOM 2829 N N . LEU B 1 101 ? -4.465 30.562 20.172 1 95.06 101 LEU B N 1
ATOM 2830 C CA . LEU B 1 101 ? -3.445 30.234 19.188 1 95.06 101 LEU B CA 1
ATOM 2831 C C . LEU B 1 101 ? -2.051 30.547 19.719 1 95.06 101 LEU B C 1
ATOM 2833 O O . LEU B 1 101 ? -1.77 31.688 20.109 1 95.06 101 LEU B O 1
ATOM 2837 N N . ILE B 1 102 ? -1.141 29.562 19.734 1 94.62 102 ILE B N 1
ATOM 2838 C CA . ILE B 1 102 ? 0.179 29.797 20.312 1 94.62 102 ILE B CA 1
ATOM 2839 C C . ILE B 1 102 ? 1.248 29.656 19.234 1 94.62 102 ILE B C 1
ATOM 2841 O O . ILE B 1 102 ? 2.396 30.062 19.422 1 94.62 102 ILE B O 1
ATOM 2845 N N . PHE B 1 103 ? 0.908 29.094 18.156 1 95.94 103 PHE B N 1
ATOM 2846 C CA . PHE B 1 103 ? 1.817 28.922 17.031 1 95.94 103 PHE B CA 1
ATOM 2847 C C . PHE B 1 103 ? 1.048 28.875 15.711 1 95.94 103 PHE B C 1
ATOM 2849 O O . PHE B 1 103 ? 0.034 28.172 15.602 1 95.94 103 PHE B O 1
ATOM 2856 N N . SER B 1 104 ? 1.396 29.562 14.68 1 96.75 104 SER B N 1
ATOM 2857 C CA . SER B 1 104 ? 0.732 29.609 13.383 1 96.75 104 SER B CA 1
ATOM 2858 C C . SER B 1 104 ? 1.699 30.047 12.289 1 96.75 104 SER B C 1
ATOM 2860 O O . SER B 1 104 ? 2.082 31.219 12.211 1 96.75 104 SER B O 1
ATOM 2862 N N . GLN B 1 105 ? 2.146 29.094 11.461 1 96.19 105 GLN B N 1
ATOM 2863 C CA . GLN B 1 105 ? 3.145 29.391 10.438 1 96.19 105 GLN B CA 1
ATOM 2864 C C . GLN B 1 105 ? 2.926 28.547 9.188 1 96.19 105 GLN B C 1
ATOM 2866 O O . GLN B 1 105 ? 2.482 27.391 9.273 1 96.19 105 GLN B O 1
ATOM 2871 N N . ALA B 1 106 ? 3.146 29.156 8.055 1 96.69 106 ALA B N 1
ATOM 2872 C CA . ALA B 1 106 ? 3.361 28.438 6.805 1 96.69 106 ALA B CA 1
ATOM 2873 C C . ALA B 1 106 ? 4.844 28.125 6.598 1 96.69 106 ALA B C 1
ATOM 2875 O O . ALA B 1 106 ? 5.672 29.031 6.543 1 96.69 106 ALA B O 1
ATOM 2876 N N . VAL B 1 107 ? 5.156 26.859 6.516 1 97.12 107 VAL B N 1
ATOM 2877 C CA . VAL B 1 107 ? 6.559 26.453 6.504 1 97.12 107 VAL B CA 1
ATOM 2878 C C . VAL B 1 107 ? 6.863 25.688 5.219 1 97.12 107 VAL B C 1
ATOM 2880 O O . VAL B 1 107 ? 6.184 24.703 4.895 1 97.12 107 VAL B O 1
ATOM 2883 N N . SER B 1 108 ? 7.867 26.094 4.547 1 97.06 108 SER B N 1
ATOM 2884 C CA . SER B 1 108 ? 8.281 25.391 3.342 1 97.06 108 SER B CA 1
ATOM 2885 C C . SER B 1 108 ? 8.812 24 3.676 1 97.06 108 SER B C 1
ATOM 2887 O O . SER B 1 108 ? 9.414 23.797 4.73 1 97.06 108 SER B O 1
ATOM 2889 N N . GLY B 1 109 ? 8.57 23.125 2.734 1 97.69 109 GLY B N 1
ATOM 2890 C CA . GLY B 1 109 ? 9.125 21.797 2.902 1 97.69 109 GLY B CA 1
ATOM 2891 C C . GLY B 1 109 ? 10.633 21.781 3.039 1 97.69 109 GLY B C 1
ATOM 2892 O O . GLY B 1 109 ? 11.203 20.969 3.76 1 97.69 109 GLY B O 1
ATOM 2893 N N . CYS B 1 110 ? 11.32 22.688 2.406 1 97.5 110 CYS B N 1
ATOM 2894 C CA . CYS B 1 110 ? 12.781 22.766 2.449 1 97.5 110 CYS B CA 1
ATOM 2895 C C . CYS B 1 110 ? 13.266 23.109 3.855 1 97.5 110 CYS B C 1
ATOM 2897 O O . CYS B 1 110 ? 14.281 22.578 4.305 1 97.5 110 CYS B O 1
ATOM 2899 N N . ILE B 1 111 ? 12.531 23.953 4.492 1 96.62 111 ILE B N 1
ATOM 2900 C CA . ILE B 1 111 ? 12.906 24.344 5.848 1 96.62 111 ILE B CA 1
ATOM 2901 C C . ILE B 1 111 ? 12.797 23.141 6.785 1 96.62 111 ILE B C 1
ATOM 2903 O O . ILE B 1 111 ? 13.703 22.875 7.574 1 96.62 111 ILE B O 1
ATOM 2907 N N . LEU B 1 112 ? 11.719 22.422 6.66 1 97.06 112 LEU B N 1
ATOM 2908 C CA . LEU B 1 112 ? 11.523 21.25 7.504 1 97.06 112 LEU B CA 1
ATOM 2909 C C . LEU B 1 112 ? 12.594 20.203 7.219 1 97.06 112 LEU B C 1
ATOM 2911 O O . LEU B 1 112 ? 13.086 19.547 8.141 1 97.06 112 LEU B O 1
ATOM 2915 N N . ARG B 1 113 ? 12.883 20.062 5.969 1 96.62 113 ARG B N 1
ATOM 2916 C CA . ARG B 1 113 ? 13.883 19.078 5.586 1 96.62 113 ARG B CA 1
ATOM 2917 C C . ARG B 1 113 ? 15.266 19.453 6.102 1 96.62 113 ARG B C 1
ATOM 2919 O O . ARG B 1 113 ? 16.062 18.594 6.469 1 96.62 113 ARG B O 1
ATOM 2926 N N . ALA B 1 114 ? 15.57 20.734 6.109 1 93.88 114 ALA B N 1
ATOM 2927 C CA . ALA B 1 114 ? 16.859 21.203 6.586 1 93.88 114 ALA B CA 1
ATOM 2928 C C . ALA B 1 114 ? 17.062 20.859 8.062 1 93.88 114 ALA B C 1
ATOM 2930 O O . ALA B 1 114 ? 18.188 20.609 8.5 1 93.88 114 ALA B O 1
ATOM 2931 N N . GLY B 1 115 ? 15.969 20.875 8.812 1 92.69 115 GLY B N 1
ATOM 2932 C CA . GLY B 1 115 ? 16.016 20.453 10.195 1 92.69 115 GLY B CA 1
ATOM 2933 C C . GLY B 1 115 ? 16.562 21.516 11.125 1 92.69 115 GLY B C 1
ATOM 2934 O O . GLY B 1 115 ? 16.516 22.719 10.82 1 92.69 115 GLY B O 1
ATOM 2935 N N . LEU B 1 116 ? 16.984 21.062 12.273 1 91.31 116 LEU B N 1
ATOM 2936 C CA . LEU B 1 116 ? 17.531 21.953 13.289 1 91.31 116 LEU B CA 1
ATOM 2937 C C . LEU B 1 116 ? 18.969 22.328 12.969 1 91.31 116 LEU B C 1
ATOM 2939 O O . LEU B 1 116 ? 19.797 21.453 12.688 1 91.31 116 LEU B O 1
ATOM 2943 N N . GLN B 1 117 ? 19.188 23.578 12.914 1 83.5 117 GLN B N 1
ATOM 2944 C CA . GLN B 1 117 ? 20.531 24.047 12.609 1 83.5 117 GLN B CA 1
ATOM 2945 C C . GLN B 1 117 ? 21.422 23.984 13.844 1 83.5 117 GLN B C 1
ATOM 2947 O O . GLN B 1 117 ? 22.625 23.719 13.742 1 83.5 117 GLN B O 1
ATOM 2952 N N . ASN B 1 118 ? 20.781 24.25 14.977 1 81.56 118 ASN B N 1
ATOM 2953 C CA . ASN B 1 118 ? 21.531 24.234 16.219 1 81.56 118 ASN B CA 1
ATOM 2954 C C . ASN B 1 118 ? 20.812 23.438 17.297 1 81.56 118 ASN B C 1
ATOM 2956 O O . ASN B 1 118 ? 19.594 23.578 17.469 1 81.56 118 ASN B O 1
ATOM 2960 N N . THR B 1 119 ? 21.5 22.516 17.844 1 81.69 119 THR B N 1
ATOM 2961 C CA . THR B 1 119 ? 20.953 21.781 18.984 1 81.69 119 THR B CA 1
ATOM 2962 C C . THR B 1 119 ? 21.203 22.531 20.281 1 81.69 119 THR B C 1
ATOM 2964 O O . THR B 1 119 ? 22.359 22.828 20.625 1 81.69 119 THR B O 1
ATOM 2967 N N . PRO B 1 120 ? 20.125 22.797 20.891 1 84.12 120 PRO B N 1
ATOM 2968 C CA . PRO B 1 120 ? 20.344 23.516 22.141 1 84.12 120 PRO B CA 1
ATOM 2969 C C . PRO B 1 120 ? 21.047 22.641 23.188 1 84.12 120 PRO B C 1
ATOM 2971 O O . PRO B 1 120 ? 21 21.422 23.125 1 84.12 120 PRO B O 1
ATOM 2974 N N . SER B 1 121 ? 21.625 23.375 24.156 1 85.56 121 SER B N 1
ATOM 2975 C CA . SER B 1 121 ? 22.25 22.672 25.281 1 85.56 121 SER B CA 1
ATOM 2976 C C . SER B 1 121 ? 21.234 22.328 26.359 1 85.56 121 SER B C 1
ATOM 2978 O O . SER B 1 121 ? 20.172 22.953 26.438 1 85.56 121 SER B O 1
ATOM 2980 N N . GLY B 1 122 ? 21.5 21.297 27.109 1 87.12 122 GLY B N 1
ATOM 2981 C CA . GLY B 1 122 ? 20.656 20.953 28.25 1 87.12 122 GLY B CA 1
ATOM 2982 C C . GLY B 1 122 ? 19.578 19.922 27.906 1 87.12 122 GLY B C 1
ATOM 2983 O O . GLY B 1 122 ? 18.672 19.672 28.703 1 87.12 122 GLY B O 1
ATOM 2984 N N . ILE B 1 123 ? 19.672 19.438 26.703 1 90.69 123 ILE B N 1
ATOM 2985 C CA . ILE B 1 123 ? 18.672 18.422 26.328 1 90.69 123 ILE B CA 1
ATOM 2986 C C . ILE B 1 123 ? 19.172 17.047 26.75 1 90.69 123 ILE B C 1
ATOM 2988 O O . ILE B 1 123 ? 20.375 16.797 26.828 1 90.69 123 ILE B O 1
ATOM 2992 N N . PRO B 1 124 ? 18.234 16.172 27.078 1 93.25 124 PRO B N 1
ATOM 2993 C CA . PRO B 1 124 ? 18.609 14.812 27.484 1 93.25 124 PRO B CA 1
ATOM 2994 C C . PRO B 1 124 ? 19.359 14.055 26.406 1 93.25 124 PRO B C 1
ATOM 2996 O O . PRO B 1 124 ? 19.156 14.32 25.203 1 93.25 124 PRO B O 1
ATOM 2999 N N . ASP B 1 125 ? 20.078 13.055 26.828 1 92.62 125 ASP B N 1
ATOM 3000 C CA . ASP B 1 125 ? 20.891 12.25 25.906 1 92.62 125 ASP B CA 1
ATOM 3001 C C . ASP B 1 125 ? 20.016 11.523 24.891 1 92.62 125 ASP B C 1
ATOM 3003 O O . ASP B 1 125 ? 20.391 11.383 23.719 1 92.62 125 ASP B O 1
ATOM 3007 N N . VAL B 1 126 ? 18.922 11.141 25.359 1 93.81 126 VAL B N 1
ATOM 3008 C CA . VAL B 1 126 ? 18 10.406 24.5 1 93.81 126 VAL B CA 1
ATOM 3009 C C . VAL B 1 126 ? 17.547 11.289 23.344 1 93.81 126 VAL B C 1
ATOM 3011 O O . VAL B 1 126 ? 17.484 10.844 22.188 1 93.81 126 VAL B O 1
ATOM 3014 N N . LEU B 1 127 ? 17.312 12.492 23.625 1 93.94 127 LEU B N 1
ATOM 3015 C CA . LEU B 1 127 ? 16.891 13.422 22.578 1 93.94 127 LEU B CA 1
ATOM 3016 C C . LEU B 1 127 ? 18.047 13.758 21.641 1 93.94 127 LEU B C 1
ATOM 3018 O O . LEU B 1 127 ? 17.859 13.875 20.438 1 93.94 127 LEU B O 1
ATOM 3022 N N . VAL B 1 128 ? 19.188 13.867 22.234 1 91.88 128 VAL B N 1
ATOM 3023 C CA . VAL B 1 128 ? 20.359 14.125 21.422 1 91.88 128 VAL B CA 1
ATOM 3024 C C . VAL B 1 128 ? 20.562 12.992 20.422 1 91.88 128 VAL B C 1
ATOM 3026 O O . VAL B 1 128 ? 20.812 13.234 19.234 1 91.88 128 VAL B O 1
ATOM 3029 N N . ALA B 1 129 ? 20.453 11.844 20.891 1 92.62 129 ALA B N 1
ATOM 3030 C CA . ALA B 1 129 ? 20.594 10.672 20.031 1 92.62 129 ALA B CA 1
ATOM 3031 C C . ALA B 1 129 ? 19.531 10.672 18.922 1 92.62 129 ALA B C 1
ATOM 3033 O O . ALA B 1 129 ? 19.828 10.328 17.781 1 92.62 129 ALA B O 1
ATOM 3034 N N . HIS B 1 130 ? 18.391 11.078 19.297 1 92.62 130 HIS B N 1
ATOM 3035 C CA . HIS B 1 130 ? 17.266 11.156 18.359 1 92.62 130 HIS B CA 1
ATOM 3036 C C . HIS B 1 130 ? 17.547 12.172 17.25 1 92.62 130 HIS B C 1
ATOM 3038 O O . HIS B 1 130 ? 17.312 11.891 16.078 1 92.62 130 HIS B O 1
ATOM 3044 N N . LEU B 1 131 ? 18.078 13.25 17.672 1 90.5 131 LEU B N 1
ATOM 3045 C CA . LEU B 1 131 ? 18.312 14.336 16.734 1 90.5 131 LEU B CA 1
ATOM 3046 C C . LEU B 1 131 ? 19.484 14.008 15.797 1 90.5 131 LEU B C 1
ATOM 3048 O O . LEU B 1 131 ? 19.578 14.547 14.695 1 90.5 131 LEU B O 1
ATOM 3052 N N . ASN B 1 132 ? 20.297 13.133 16.219 1 87.5 132 ASN B N 1
ATOM 3053 C CA . ASN B 1 132 ? 21.484 12.773 15.43 1 87.5 132 ASN B CA 1
ATOM 3054 C C . ASN B 1 132 ? 21.266 11.469 14.672 1 87.5 132 ASN B C 1
ATOM 3056 O O . ASN B 1 132 ? 22.188 10.969 14.016 1 87.5 132 ASN B O 1
ATOM 3060 N N . ALA B 1 133 ? 20.141 10.969 14.836 1 87.06 133 ALA B N 1
ATOM 3061 C CA . ALA B 1 133 ? 19.859 9.719 14.133 1 87.06 133 ALA B CA 1
ATOM 3062 C C . ALA B 1 133 ? 19.953 9.906 12.625 1 87.06 133 ALA B C 1
ATOM 3064 O O . ALA B 1 133 ? 19.797 11.016 12.117 1 87.06 133 ALA B O 1
ATOM 3065 N N . ALA B 1 134 ? 20.172 8.836 11.875 1 85.94 134 ALA B N 1
ATOM 3066 C CA . ALA B 1 134 ? 20.375 8.859 10.43 1 85.94 134 ALA B CA 1
ATOM 3067 C C . ALA B 1 134 ? 19.031 9.008 9.703 1 85.94 134 ALA B C 1
ATOM 3069 O O . ALA B 1 134 ? 19 9.391 8.531 1 85.94 134 ALA B O 1
ATOM 3070 N N . ASP B 1 135 ? 17.969 8.773 10.359 1 89.38 135 ASP B N 1
ATOM 3071 C CA . ASP B 1 135 ? 16.641 8.836 9.758 1 89.38 135 ASP B CA 1
ATOM 3072 C C . ASP B 1 135 ? 16.297 10.258 9.328 1 89.38 135 ASP B C 1
ATOM 3074 O O . ASP B 1 135 ? 16.703 11.227 9.984 1 89.38 135 ASP B O 1
ATOM 3078 N N . CYS B 1 136 ? 15.664 10.273 8.195 1 88.75 136 CYS B N 1
ATOM 3079 C CA . CYS B 1 136 ? 15.172 11.578 7.758 1 88.75 136 CYS B CA 1
ATOM 3080 C C . CYS B 1 136 ? 13.922 11.977 8.523 1 88.75 136 CYS B C 1
ATOM 3082 O O . CYS B 1 136 ? 12.875 11.344 8.391 1 88.75 136 CYS B O 1
ATOM 3084 N N . ILE B 1 137 ? 14.086 13.008 9.305 1 91.69 137 ILE B N 1
ATOM 3085 C CA . ILE B 1 137 ? 12.977 13.555 10.086 1 91.69 137 ILE B CA 1
ATOM 3086 C C . ILE B 1 137 ? 12.797 15.031 9.75 1 91.69 137 ILE B C 1
ATOM 3088 O O . ILE B 1 137 ? 13.766 15.781 9.672 1 91.69 137 ILE B O 1
ATOM 3092 N N . LEU B 1 138 ? 11.57 15.352 9.469 1 96.5 138 LEU B N 1
ATOM 3093 C CA . LEU B 1 138 ? 11.281 16.75 9.211 1 96.5 138 LEU B CA 1
ATOM 3094 C C . LEU B 1 138 ? 11.188 17.547 10.508 1 96.5 138 LEU B C 1
ATOM 3096 O O . LEU B 1 138 ? 10.453 17.156 11.422 1 96.5 138 LEU B O 1
ATOM 3100 N N . MET B 1 139 ? 11.953 18.609 10.578 1 96.38 139 MET B N 1
ATOM 3101 C CA . MET B 1 139 ? 11.953 19.391 11.812 1 96.38 139 MET B CA 1
ATOM 3102 C C . MET B 1 139 ? 12.25 20.859 11.531 1 96.38 139 MET B C 1
ATOM 3104 O O . MET B 1 139 ? 12.727 21.203 10.445 1 96.38 139 MET B O 1
ATOM 3108 N N . MET B 1 140 ? 11.898 21.688 12.445 1 95.69 140 MET B N 1
ATOM 3109 C CA . MET B 1 140 ? 12.242 23.109 12.375 1 95.69 140 MET B CA 1
ATOM 3110 C C . MET B 1 140 ? 12.414 23.688 13.773 1 95.69 140 MET B C 1
ATOM 3112 O O . MET B 1 140 ? 11.852 23.172 14.742 1 95.69 140 MET B O 1
ATOM 3116 N N . GLU B 1 141 ? 13.18 24.734 13.797 1 94.62 141 GLU B N 1
ATOM 3117 C CA . GLU B 1 141 ? 13.328 25.5 15.031 1 94.62 141 GLU B CA 1
ATOM 3118 C C . GLU B 1 141 ? 12.133 26.422 15.25 1 94.62 141 GLU B C 1
ATOM 3120 O O . GLU B 1 141 ? 11.57 26.953 14.289 1 94.62 141 GLU B O 1
ATOM 3125 N N . VAL B 1 142 ? 11.797 26.469 16.484 1 93.5 142 VAL B N 1
ATOM 3126 C CA . VAL B 1 142 ? 10.758 27.422 16.844 1 93.5 142 VAL B CA 1
ATOM 3127 C C . VAL B 1 142 ? 11.391 28.703 17.406 1 93.5 142 VAL B C 1
ATOM 3129 O O . VAL B 1 142 ? 12.023 28.672 18.469 1 93.5 142 VAL B O 1
ATOM 3132 N N . GLU B 1 143 ? 11.203 29.781 16.688 1 87.81 143 GLU B N 1
ATOM 3133 C CA . GLU B 1 143 ? 11.742 31.078 17.109 1 87.81 143 GLU B CA 1
ATOM 3134 C C . GLU B 1 143 ? 10.688 32.188 16.984 1 87.81 143 GLU B C 1
ATOM 3136 O O . GLU B 1 143 ? 10.148 32.406 15.898 1 87.81 143 GLU B O 1
ATOM 3141 N N . PRO B 1 144 ? 10.383 32.938 18.062 1 87.75 144 PRO B N 1
ATOM 3142 C CA . PRO B 1 144 ? 10.914 32.75 19.422 1 87.75 144 PRO B CA 1
ATOM 3143 C C . PRO B 1 144 ? 10.398 31.469 20.078 1 87.75 144 PRO B C 1
ATOM 3145 O O . PRO B 1 144 ? 9.367 30.938 19.672 1 87.75 144 PRO B O 1
ATOM 3148 N N . LYS B 1 145 ? 11.164 31 21.062 1 88.75 145 LYS B N 1
ATOM 3149 C CA . LYS B 1 145 ? 10.75 29.797 21.766 1 88.75 145 LYS B CA 1
ATOM 3150 C C . LYS B 1 145 ? 9.359 29.984 22.375 1 88.75 145 LYS B C 1
ATOM 3152 O O . LYS B 1 145 ? 8.977 31.094 22.75 1 88.75 145 LYS B O 1
ATOM 3157 N N . LEU B 1 146 ? 8.734 28.875 22.391 1 91.62 146 LEU B N 1
ATOM 3158 C CA . LEU B 1 146 ? 7.379 28.891 22.922 1 91.62 146 LEU B CA 1
ATOM 3159 C C . LEU B 1 146 ? 7.348 28.359 24.344 1 91.62 146 LEU B C 1
ATOM 3161 O O . LEU B 1 146 ? 7.758 27.219 24.594 1 91.62 146 LEU B O 1
ATOM 3165 N N . THR B 1 147 ? 6.93 29.172 25.281 1 91.62 147 THR B N 1
ATOM 3166 C CA . THR B 1 147 ? 6.801 28.75 26.672 1 91.62 147 THR B CA 1
ATOM 3167 C C . THR B 1 147 ? 5.367 28.328 26.984 1 91.62 147 THR B C 1
ATOM 3169 O O . THR B 1 147 ? 4.434 29.125 26.828 1 91.62 147 THR B O 1
ATOM 3172 N N . VAL B 1 148 ? 5.266 27.094 27.406 1 90.5 148 VAL B N 1
ATOM 3173 C CA . VAL B 1 148 ? 3.928 26.562 27.641 1 90.5 148 VAL B CA 1
ATOM 3174 C C . VAL B 1 148 ? 3.869 25.906 29.016 1 90.5 148 VAL B C 1
ATOM 3176 O O . VAL B 1 148 ? 4.824 25.234 29.438 1 90.5 148 VAL B O 1
ATOM 3179 N N . PRO B 1 149 ? 2.744 26.156 29.703 1 87 149 PRO B N 1
ATOM 3180 C CA . PRO B 1 149 ? 2.574 25.453 30.969 1 87 149 PRO B CA 1
ATOM 3181 C C . PRO B 1 149 ? 2.342 23.953 30.781 1 87 149 PRO B C 1
ATOM 3183 O O . PRO B 1 149 ? 1.774 23.531 29.766 1 87 149 PRO B O 1
ATOM 3186 N N . MET B 1 150 ? 2.895 23.234 31.844 1 79.94 150 MET B N 1
ATOM 3187 C CA . MET B 1 150 ? 2.633 21.797 31.812 1 79.94 150 MET B CA 1
ATOM 3188 C C . MET B 1 150 ? 1.215 21.5 32.281 1 79.94 150 MET B C 1
ATOM 3190 O O . MET B 1 150 ? 0.684 22.203 33.156 1 79.94 150 MET B O 1
ATOM 3194 N N . GLY B 1 151 ? 0.47 20.625 31.719 1 76.56 151 GLY B N 1
ATOM 3195 C CA . GLY B 1 151 ? -0.882 20.297 32.125 1 76.56 151 GLY B CA 1
ATOM 3196 C C . GLY B 1 151 ? -1.873 20.266 30.984 1 76.56 151 GLY B C 1
ATOM 3197 O O . GLY B 1 151 ? -2.287 19.188 30.547 1 76.56 151 GLY B O 1
ATOM 3198 N N . PRO B 1 152 ? -2.057 21.641 30.625 1 70.81 152 PRO B N 1
ATOM 3199 C CA . PRO B 1 152 ? -3.045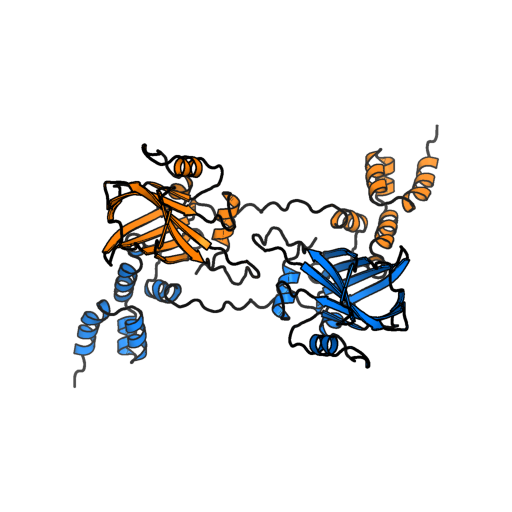 21.688 29.531 1 70.81 152 PRO B CA 1
ATOM 3200 C C . PRO B 1 152 ? -2.545 21.016 28.25 1 70.81 152 PRO B C 1
ATOM 3202 O O . PRO B 1 152 ? -1.341 21.016 27.984 1 70.81 152 PRO B O 1
ATOM 3205 N N . SER B 1 153 ? -3.506 20.438 27.516 1 86.19 153 SER B N 1
ATOM 3206 C CA . SER B 1 153 ? -3.1 19.734 26.297 1 86.19 153 SER B CA 1
ATOM 3207 C C . SER B 1 153 ? -3.059 20.688 25.109 1 86.19 153 SER B C 1
ATOM 3209 O O . SER B 1 153 ? -3.98 21.484 24.906 1 86.19 153 SER B O 1
ATOM 3211 N N . ILE B 1 154 ? -2.037 20.797 24.5 1 94 154 ILE B N 1
ATOM 3212 C CA . ILE B 1 154 ? -1.836 21.516 23.25 1 94 154 ILE B CA 1
ATOM 3213 C C . ILE B 1 154 ? -2.402 20.703 22.094 1 94 154 ILE B C 1
ATOM 3215 O O . ILE B 1 154 ? -2.256 19.469 22.062 1 94 154 ILE B O 1
ATOM 3219 N N . THR B 1 155 ? -3.139 21.391 21.203 1 96.38 155 THR B N 1
ATOM 3220 C CA . THR B 1 155 ? -3.621 20.734 20 1 96.38 155 THR B CA 1
ATOM 3221 C C . THR B 1 155 ? -2.908 21.281 18.766 1 96.38 155 THR B C 1
ATOM 3223 O O . THR B 1 155 ? -2.404 22.406 18.781 1 96.38 155 THR B O 1
ATOM 3226 N N . VAL B 1 156 ? -2.869 20.438 17.797 1 97 156 VAL B N 1
ATOM 3227 C CA . VAL B 1 156 ? -2.154 20.859 16.594 1 97 156 VAL B CA 1
ATOM 3228 C C . VAL B 1 156 ? -2.945 20.453 15.352 1 97 156 VAL B C 1
ATOM 3230 O O . VAL B 1 156 ? -3.621 19.422 15.352 1 97 156 VAL B O 1
ATOM 3233 N N . SER B 1 157 ? -2.93 21.297 14.328 1 96.75 157 SER B N 1
ATOM 3234 C CA . SER B 1 157 ? -3.406 21.016 12.977 1 96.75 157 SER B CA 1
ATOM 3235 C C . SER B 1 157 ? -2.312 21.266 11.945 1 96.75 157 SER B C 1
ATOM 3237 O O . SER B 1 157 ? -1.562 22.234 12.047 1 96.75 157 SER B O 1
ATOM 3239 N N . VAL B 1 158 ? -2.184 20.328 11.047 1 97.62 158 VAL B N 1
ATOM 3240 C CA . VAL B 1 158 ? -1.195 20.453 9.977 1 97.62 158 VAL B CA 1
ATOM 3241 C C . VAL B 1 158 ? -1.858 20.219 8.625 1 97.62 158 VAL B C 1
ATOM 3243 O O . VAL B 1 158 ? -2.375 19.125 8.367 1 97.62 158 VAL B O 1
ATOM 3246 N N . LEU B 1 159 ? -1.867 21.188 7.766 1 96.88 159 LEU B N 1
ATOM 3247 C CA . LEU B 1 159 ? -2.268 21.047 6.367 1 96.88 159 LEU B CA 1
ATOM 3248 C C . LEU B 1 159 ? -1.061 21.172 5.445 1 96.88 159 LEU B C 1
ATOM 3250 O O . LEU B 1 159 ? -0.072 21.828 5.785 1 96.88 159 LEU B O 1
ATOM 3254 N N . ALA B 1 160 ? -1.146 20.531 4.355 1 97.38 160 ALA B N 1
ATOM 3255 C CA . ALA B 1 160 ? -0.081 20.625 3.361 1 97.38 160 ALA B CA 1
ATOM 3256 C C . ALA B 1 160 ? -0.626 21.094 2.018 1 97.38 160 ALA B C 1
ATOM 3258 O O . ALA B 1 160 ? -1.741 20.734 1.631 1 97.38 160 ALA B O 1
ATOM 3259 N N . HIS B 1 161 ? 0.083 21.906 1.417 1 96.94 161 HIS B N 1
ATOM 3260 C CA . HIS B 1 161 ? -0.182 22.375 0.061 1 96.94 161 HIS B CA 1
ATOM 3261 C C . HIS B 1 161 ? 0.948 21.984 -0.886 1 96.94 161 HIS B C 1
ATOM 3263 O O . HIS B 1 161 ? 2.125 22.078 -0.531 1 96.94 161 HIS B O 1
ATOM 3269 N N . ARG B 1 162 ? 0.56 21.422 -1.999 1 96.69 162 ARG B N 1
ATOM 3270 C CA . ARG B 1 162 ? 1.563 21.125 -3.02 1 96.69 162 ARG B CA 1
ATOM 3271 C C . ARG B 1 162 ? 1.449 22.109 -4.191 1 96.69 162 ARG B C 1
ATOM 3273 O O . ARG B 1 162 ? 0.388 22.219 -4.805 1 96.69 162 ARG B O 1
ATOM 3280 N N . LYS B 1 163 ? 2.496 22.719 -4.562 1 95.5 163 LYS B N 1
ATOM 3281 C CA . LYS B 1 163 ? 2.527 23.812 -5.527 1 95.5 163 LYS B CA 1
ATOM 3282 C C . LYS B 1 163 ? 2.414 23.297 -6.957 1 95.5 163 LYS B C 1
ATOM 3284 O O . LYS B 1 163 ? 1.935 24 -7.844 1 95.5 163 LYS B O 1
ATOM 3289 N N . ASP B 1 164 ? 2.912 22.125 -7.238 1 94.19 164 ASP B N 1
ATOM 3290 C CA . ASP B 1 164 ? 2.939 21.609 -8.602 1 94.19 164 ASP B CA 1
ATOM 3291 C C . ASP B 1 164 ? 1.525 21.359 -9.117 1 94.19 164 ASP B C 1
ATOM 3293 O O . ASP B 1 164 ? 1.26 21.516 -10.312 1 94.19 164 ASP B O 1
ATOM 3297 N N . THR B 1 165 ? 0.587 20.953 -8.273 1 94.44 165 THR B N 1
ATOM 3298 C CA . THR B 1 165 ? -0.778 20.688 -8.703 1 94.44 165 THR B CA 1
ATOM 3299 C C . THR B 1 165 ? -1.764 21.625 -8.023 1 94.44 165 THR B C 1
ATOM 3301 O O . THR B 1 165 ? -2.959 21.609 -8.32 1 94.44 165 THR B O 1
ATOM 3304 N N . ASN B 1 166 ? -1.298 22.406 -7.082 1 94.19 166 ASN B N 1
ATOM 3305 C CA . ASN B 1 166 ? -2.104 23.344 -6.32 1 94.19 166 ASN B CA 1
ATOM 3306 C C . ASN B 1 166 ? -3.203 22.641 -5.531 1 94.19 166 ASN B C 1
ATOM 3308 O O . ASN B 1 166 ? -4.352 23.094 -5.527 1 94.19 166 ASN B O 1
ATOM 3312 N N . LYS B 1 167 ? -2.904 21.531 -4.992 1 95.44 167 LYS B N 1
ATOM 3313 C CA . LYS B 1 167 ? -3.842 20.766 -4.176 1 95.44 167 LYS B CA 1
ATOM 3314 C C . LYS B 1 167 ? -3.455 20.828 -2.699 1 95.44 167 LYS B C 1
ATOM 3316 O O . LYS B 1 167 ? -2.35 21.25 -2.357 1 95.44 167 LYS B O 1
ATOM 3321 N N . MET B 1 168 ? -4.406 20.406 -1.874 1 95.06 168 MET B N 1
ATOM 3322 C CA . MET B 1 168 ? -4.176 20.422 -0.432 1 95.06 168 MET B CA 1
ATOM 3323 C C . MET B 1 168 ? -4.527 19.078 0.195 1 95.06 168 MET B C 1
ATOM 3325 O O . MET B 1 168 ? -5.309 18.312 -0.367 1 95.06 168 MET B O 1
ATOM 3329 N N . SER B 1 169 ? -3.883 18.781 1.245 1 95.38 169 SER B N 1
ATOM 3330 C CA . SER B 1 169 ? -4.191 17.594 2.039 1 95.38 169 SER B CA 1
ATOM 3331 C C . SER B 1 169 ? -4.074 17.891 3.531 1 95.38 169 SER B C 1
ATOM 3333 O O . SER B 1 169 ? -3.326 18.781 3.941 1 95.38 169 SER B O 1
ATOM 3335 N N . CYS B 1 170 ? -4.844 17.234 4.285 1 94.81 170 CYS B N 1
ATOM 3336 C CA . CYS B 1 170 ? -4.777 17.344 5.734 1 94.81 170 CYS B CA 1
ATOM 3337 C C . CYS B 1 170 ? -3.904 16.25 6.336 1 94.81 170 CYS B C 1
ATOM 3339 O O . CYS B 1 170 ? -4.211 15.07 6.207 1 94.81 170 CYS B O 1
ATOM 3341 N N . ILE B 1 171 ? -2.869 16.625 7 1 96.88 171 ILE B N 1
ATOM 3342 C CA . ILE B 1 171 ? -1.941 15.664 7.59 1 96.88 171 ILE B CA 1
ATOM 3343 C C . ILE B 1 171 ? -2.367 15.344 9.023 1 96.88 171 ILE B C 1
ATOM 3345 O O . ILE B 1 171 ? -2.449 14.172 9.406 1 96.88 171 ILE B O 1
ATOM 3349 N N . ILE B 1 172 ? -2.611 16.344 9.797 1 96.81 172 ILE B N 1
ATOM 3350 C CA . ILE B 1 172 ? -3.1 16.219 11.164 1 96.81 172 ILE B CA 1
ATOM 3351 C C . ILE B 1 172 ? -4.293 17.156 11.375 1 96.81 172 ILE B C 1
ATOM 3353 O O . ILE B 1 172 ? -4.211 18.344 11.086 1 96.81 172 ILE B O 1
ATOM 3357 N N . ASN B 1 173 ? -5.395 16.609 11.797 1 93.69 173 ASN B N 1
ATOM 3358 C CA . ASN B 1 173 ? -6.613 17.375 12.016 1 93.69 173 ASN B CA 1
ATOM 3359 C C . ASN B 1 173 ? -6.91 17.531 13.5 1 93.69 173 ASN B C 1
ATOM 3361 O O . ASN B 1 173 ? -7.777 16.859 14.047 1 93.69 173 ASN B O 1
ATOM 3365 N N . THR B 1 174 ? -6.289 18.438 14.07 1 92 174 THR B N 1
ATOM 3366 C CA . THR B 1 174 ? -6.492 18.844 15.461 1 92 174 THR B CA 1
ATOM 3367 C C . THR B 1 174 ? -6.242 17.672 16.406 1 92 174 THR B C 1
ATOM 3369 O O . THR B 1 174 ? -7.164 17.203 17.078 1 92 174 THR B O 1
ATOM 3372 N N . SER B 1 175 ? -5.098 17.25 16.594 1 95.62 175 SER B N 1
ATOM 3373 C CA . SER B 1 175 ? -4.707 16.188 17.5 1 95.62 175 SER B CA 1
ATOM 3374 C C . SER B 1 175 ? -4.055 16.75 18.766 1 95.62 175 SER B C 1
ATOM 3376 O O . SER B 1 175 ? -3.465 17.828 18.734 1 95.62 175 SER B O 1
ATOM 3378 N N . SER B 1 176 ? -4.176 16.078 19.812 1 95.94 176 SER B N 1
ATOM 3379 C CA . SER B 1 176 ? -3.648 16.547 21.094 1 95.94 176 SER B CA 1
ATOM 3380 C C . SER B 1 176 ? -2.299 15.906 21.406 1 95.94 176 SER B C 1
ATOM 3382 O O . SER B 1 176 ? -2.09 14.727 21.125 1 95.94 176 SER B O 1
ATOM 3384 N N . PHE B 1 177 ? -1.464 16.766 21.969 1 94.94 177 PHE B N 1
ATOM 3385 C CA . PHE B 1 177 ? -0.206 16.234 22.484 1 94.94 177 PHE B CA 1
ATOM 3386 C C . PHE B 1 177 ? -0.421 15.523 23.812 1 94.94 177 PHE B C 1
ATOM 3388 O O . PHE B 1 177 ? 0.044 15.992 24.859 1 94.94 177 PHE B O 1
ATOM 3395 N N . ASP B 1 178 ? -0.954 14.344 23.719 1 88.75 178 ASP B N 1
ATOM 3396 C CA . ASP B 1 178 ? -1.358 13.633 24.922 1 88.75 178 ASP B CA 1
ATOM 3397 C C . ASP B 1 178 ? -0.239 12.727 25.422 1 88.75 178 ASP B C 1
ATOM 3399 O O . ASP B 1 178 ? -0.282 12.25 26.562 1 88.75 178 ASP B O 1
ATOM 3403 N N . TYR B 1 179 ? 0.72 12.492 24.688 1 87.56 179 TYR B N 1
ATOM 3404 C CA . TYR B 1 179 ? 1.819 11.617 25.078 1 87.56 179 TYR B CA 1
ATOM 3405 C C . TYR B 1 179 ? 3.088 12.422 25.344 1 87.56 179 TYR B C 1
ATOM 3407 O O . TYR B 1 179 ? 3.695 12.953 24.406 1 87.56 179 TYR B O 1
ATOM 3415 N N . ILE B 1 180 ? 3.43 12.508 26.609 1 89.19 180 ILE B N 1
ATOM 3416 C CA . ILE B 1 180 ? 4.641 13.242 26.969 1 89.19 180 ILE B CA 1
ATOM 3417 C C . ILE B 1 180 ? 5.742 12.258 27.359 1 89.19 180 ILE B C 1
ATOM 3419 O O . ILE B 1 180 ? 5.582 11.484 28.297 1 89.19 180 ILE B O 1
ATOM 3423 N N . ASP B 1 181 ? 6.711 12.234 26.656 1 90.44 181 ASP B N 1
ATOM 3424 C CA . ASP B 1 181 ? 7.918 11.477 26.984 1 90.44 181 ASP B CA 1
ATOM 3425 C C . ASP B 1 181 ? 8.922 12.359 27.734 1 90.44 181 ASP B C 1
ATOM 3427 O O . ASP B 1 181 ? 9.773 13 27.109 1 90.44 181 ASP B O 1
ATOM 3431 N N . SER B 1 182 ? 8.906 12.289 28.969 1 86.75 182 SER B N 1
ATOM 3432 C CA . SER B 1 182 ? 9.734 13.156 29.812 1 86.75 182 SER B CA 1
ATOM 3433 C C . SER B 1 182 ? 11.211 12.805 29.672 1 86.75 182 SER B C 1
ATOM 3435 O O . SER B 1 182 ? 12.07 13.68 29.781 1 86.75 182 SER B O 1
ATOM 3437 N N . ASN B 1 183 ? 11.453 11.531 29.484 1 89.69 183 ASN B N 1
ATOM 3438 C CA . ASN B 1 183 ? 12.844 11.094 29.328 1 89.69 183 ASN B CA 1
ATOM 3439 C C . ASN B 1 183 ? 13.469 11.656 28.062 1 89.69 183 ASN B C 1
ATOM 3441 O O . ASN B 1 183 ? 14.664 11.969 28.047 1 89.69 183 ASN B O 1
ATOM 3445 N N . ALA B 1 184 ? 12.656 11.859 27.109 1 92.56 184 ALA B N 1
ATOM 3446 C CA . ALA B 1 184 ? 13.172 12.336 25.828 1 92.56 184 ALA B CA 1
ATOM 3447 C C . ALA B 1 184 ? 12.852 13.82 25.625 1 92.56 184 ALA B C 1
ATOM 3449 O O . ALA B 1 184 ? 13.25 14.414 24.625 1 92.56 184 ALA B O 1
ATOM 3450 N N . ALA B 1 185 ? 12.109 14.398 26.578 1 93.12 185 ALA B N 1
ATOM 3451 C CA . ALA B 1 185 ? 11.695 15.797 26.5 1 93.12 185 ALA B CA 1
ATOM 3452 C C . ALA B 1 185 ? 10.922 16.062 25.203 1 93.12 185 ALA B C 1
ATOM 3454 O O . ALA B 1 185 ? 11.242 16.984 24.453 1 93.12 185 ALA B O 1
ATOM 3455 N N . ARG B 1 186 ? 9.984 15.227 24.906 1 95.31 186 ARG B N 1
ATOM 3456 C CA . ARG B 1 186 ? 9.141 15.352 23.719 1 95.31 186 ARG B CA 1
ATOM 3457 C C . ARG B 1 186 ? 7.672 15.148 24.062 1 95.31 186 ARG B C 1
ATOM 3459 O O . ARG B 1 186 ? 7.336 14.305 24.906 1 95.31 186 ARG B O 1
ATOM 3466 N N . ALA B 1 187 ? 6.863 15.914 23.547 1 95.19 187 ALA B N 1
ATOM 3467 C CA . ALA B 1 187 ? 5.418 15.703 23.562 1 95.19 187 ALA B CA 1
ATOM 3468 C C . ALA B 1 187 ? 4.902 15.305 22.172 1 95.19 187 ALA B C 1
ATOM 3470 O O . ALA B 1 187 ? 5.215 15.961 21.188 1 95.19 187 ALA B O 1
ATOM 3471 N N . LEU B 1 188 ? 4.133 14.266 22.156 1 95.81 188 LEU B N 1
ATOM 3472 C CA . LEU B 1 188 ? 3.811 13.688 20.859 1 95.81 188 LEU B CA 1
ATOM 3473 C C . LEU B 1 188 ? 2.309 13.727 20.609 1 95.81 188 LEU B C 1
ATOM 3475 O O . LEU B 1 188 ? 1.512 13.516 21.531 1 95.81 188 LEU B O 1
ATOM 3479 N N . ALA B 1 189 ? 1.932 14.031 19.422 1 96.81 189 ALA B N 1
ATOM 3480 C CA . ALA B 1 189 ? 0.596 13.883 18.844 1 96.81 189 ALA B CA 1
ATOM 3481 C C . ALA B 1 189 ? 0.648 13.125 17.531 1 96.81 189 ALA B C 1
ATOM 3483 O O . ALA B 1 189 ? 1.696 13.062 16.875 1 96.81 189 ALA B O 1
ATOM 3484 N N . TYR B 1 190 ? -0.455 12.492 17.188 1 96.38 190 TYR B N 1
ATOM 3485 C CA . TYR B 1 190 ? -0.443 11.797 15.914 1 96.38 190 TYR B CA 1
ATOM 3486 C C . TYR B 1 190 ? -1.837 11.766 15.297 1 96.38 190 TYR B C 1
ATOM 3488 O O . TYR B 1 190 ? -2.826 12.055 15.969 1 96.38 190 TYR B O 1
ATOM 3496 N N . GLU B 1 191 ? -1.85 11.461 14.047 1 96 191 GLU B N 1
ATOM 3497 C CA . GLU B 1 191 ? -3.064 11.172 13.289 1 96 191 GLU B CA 1
ATOM 3498 C C . GLU B 1 191 ? -2.787 10.188 12.156 1 96 191 GLU B C 1
ATOM 3500 O O . GLU B 1 191 ? -1.681 10.148 11.617 1 96 191 GLU B O 1
ATOM 3505 N N . TYR B 1 192 ? -3.828 9.398 11.859 1 95.62 192 TYR B N 1
ATOM 3506 C CA . TYR B 1 192 ? -3.689 8.492 10.727 1 95.62 192 TYR B CA 1
ATOM 3507 C C . TYR B 1 192 ? -3.795 9.25 9.406 1 95.62 192 TYR B C 1
ATOM 3509 O O . TYR B 1 192 ? -4.688 10.078 9.234 1 95.62 192 TYR B O 1
ATOM 3517 N N . LEU B 1 193 ? -2.916 8.922 8.516 1 95.94 193 LEU B N 1
ATOM 3518 C CA . LEU B 1 193 ? -2.898 9.562 7.203 1 95.94 193 LEU B CA 1
ATOM 3519 C C . LEU B 1 193 ? -4.012 9.008 6.312 1 95.94 193 LEU B C 1
ATOM 3521 O O . LEU B 1 193 ? -4.406 7.852 6.453 1 95.94 193 LEU B O 1
ATOM 3525 N N . ARG B 1 194 ? -4.445 9.891 5.449 1 93.44 194 ARG B N 1
ATOM 3526 C CA . ARG B 1 194 ? -5.43 9.5 4.445 1 93.44 194 ARG B CA 1
ATOM 3527 C C . ARG B 1 194 ? -4.801 9.461 3.055 1 93.44 194 ARG B C 1
ATOM 3529 O O . ARG B 1 194 ? -4.258 10.461 2.582 1 93.44 194 ARG B O 1
ATOM 3536 N N . PHE B 1 195 ? -4.945 8.336 2.457 1 93.69 195 PHE B N 1
ATOM 3537 C CA . PHE B 1 195 ? -4.332 8.164 1.145 1 93.69 195 PHE B CA 1
ATOM 3538 C C . PHE B 1 195 ? -5.391 8.188 0.048 1 93.69 195 PHE B C 1
ATOM 3540 O O . PHE B 1 195 ? -6.566 7.922 0.308 1 93.69 195 PHE B O 1
ATOM 3547 N N . SER B 1 196 ? -4.938 8.555 -1.157 1 92.56 196 SER B N 1
ATOM 3548 C CA . SER B 1 196 ? -5.793 8.477 -2.338 1 92.56 196 SER B CA 1
ATOM 3549 C C . SER B 1 196 ? -6.367 7.078 -2.516 1 92.56 196 SER B C 1
ATOM 3551 O O . SER B 1 196 ? -5.672 6.082 -2.301 1 92.56 196 SER B O 1
ATOM 3553 N N . PRO B 1 197 ? -7.605 6.965 -2.992 1 90 197 PRO B N 1
ATOM 3554 C CA . PRO B 1 197 ? -8.195 5.648 -3.244 1 90 197 PRO B CA 1
ATOM 3555 C C . PRO B 1 197 ? -7.441 4.855 -4.305 1 90 197 PRO B C 1
ATOM 3557 O O . PRO B 1 197 ? -7.645 3.645 -4.438 1 90 197 PRO B O 1
ATOM 3560 N N . ARG B 1 198 ? -6.57 5.465 -4.949 1 89.31 198 ARG B N 1
ATOM 3561 C CA . ARG B 1 198 ? -5.773 4.809 -5.98 1 89.31 198 ARG B CA 1
ATOM 3562 C C . ARG B 1 198 ? -4.652 3.977 -5.363 1 89.31 198 ARG B C 1
ATOM 3564 O O . ARG B 1 198 ? -3.99 3.207 -6.059 1 89.31 198 ARG B O 1
ATOM 3571 N N . HIS B 1 199 ? -4.48 4.164 -4.105 1 91.62 199 HIS B N 1
ATOM 3572 C CA . HIS B 1 199 ? -3.467 3.395 -3.391 1 91.62 199 HIS B CA 1
ATOM 3573 C C . HIS B 1 199 ? -4.102 2.492 -2.34 1 91.62 199 HIS B C 1
ATOM 3575 O O . HIS B 1 199 ? -3.959 2.732 -1.139 1 91.62 199 HIS B O 1
ATOM 3581 N N . PRO B 1 200 ? -4.695 1.43 -2.822 1 90.69 200 PRO B N 1
ATOM 3582 C CA . PRO B 1 200 ? -5.348 0.519 -1.878 1 90.69 200 PRO B CA 1
ATOM 3583 C C . PRO B 1 200 ? -4.355 -0.379 -1.142 1 90.69 200 PRO B C 1
ATOM 3585 O O . PRO B 1 200 ? -3.176 -0.419 -1.493 1 90.69 200 PRO B O 1
ATOM 3588 N N . PHE B 1 201 ? -4.766 -0.985 -0.061 1 92.5 201 PHE B N 1
ATOM 3589 C CA . PHE B 1 201 ? -4.066 -2.021 0.691 1 92.5 201 PHE B CA 1
ATOM 3590 C C . PHE B 1 201 ? -2.893 -1.433 1.463 1 92.5 201 PHE B C 1
ATOM 3592 O O . PHE B 1 201 ? -1.894 -2.115 1.697 1 92.5 201 PHE B O 1
ATOM 3599 N N . ILE B 1 202 ? -2.932 -0.166 1.566 1 90.31 202 ILE B N 1
ATOM 3600 C CA . ILE B 1 202 ? -1.936 0.458 2.43 1 90.31 202 ILE B CA 1
ATOM 3601 C C . ILE B 1 202 ? -2.367 0.333 3.889 1 90.31 202 ILE B C 1
ATOM 3603 O O . ILE B 1 202 ? -3.525 0.595 4.227 1 90.31 202 ILE B O 1
ATOM 3607 N N . SER B 1 203 ? -1.452 -0.091 4.668 1 84.12 203 SER B N 1
ATOM 3608 C CA . SER B 1 203 ? -1.73 -0.187 6.098 1 84.12 203 SER B CA 1
ATOM 3609 C C . SER B 1 203 ? -1.973 1.19 6.707 1 84.12 203 SER B C 1
ATOM 3611 O O . SER B 1 203 ? -1.767 2.211 6.047 1 84.12 203 SER B O 1
ATOM 3613 N N . ASP B 1 204 ? -2.416 1.104 7.969 1 89.38 204 ASP B N 1
ATOM 3614 C CA . ASP B 1 204 ? -2.582 2.352 8.711 1 89.38 204 ASP B CA 1
ATOM 3615 C C . ASP B 1 204 ? -1.229 2.979 9.039 1 89.38 204 ASP B C 1
ATOM 3617 O O . ASP B 1 204 ? -0.388 2.346 9.688 1 89.38 204 ASP B O 1
ATOM 3621 N N . ILE B 1 205 ? -0.995 4.121 8.469 1 95.62 205 ILE B N 1
ATOM 3622 C CA . ILE B 1 205 ? 0.238 4.863 8.695 1 95.62 205 ILE B CA 1
ATOM 3623 C C . ILE B 1 205 ? -0.072 6.16 9.438 1 95.62 205 ILE B C 1
ATOM 3625 O O . ILE B 1 205 ? -1.015 6.875 9.086 1 95.62 205 ILE B O 1
ATOM 3629 N N . ARG B 1 206 ? 0.667 6.477 10.406 1 97.12 206 ARG B N 1
ATOM 3630 C CA . ARG B 1 206 ? 0.439 7.684 11.195 1 97.12 206 ARG B CA 1
ATOM 3631 C C . ARG B 1 206 ? 1.464 8.758 10.859 1 97.12 206 ARG B C 1
ATOM 3633 O O . ARG B 1 206 ? 2.623 8.453 10.578 1 97.12 206 ARG B O 1
ATOM 364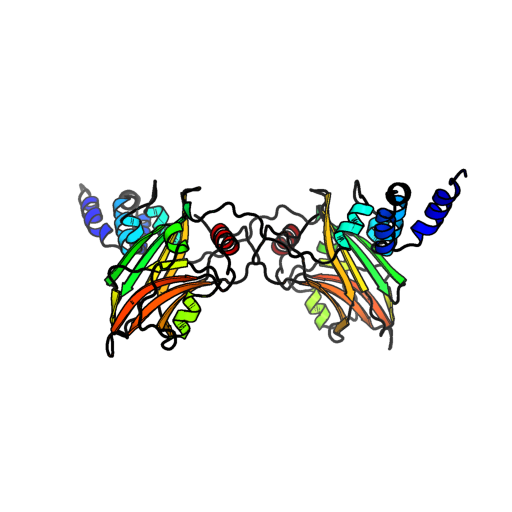0 N N . ALA B 1 207 ? 1.034 9.992 10.891 1 97.69 207 ALA B N 1
ATOM 3641 C CA . ALA B 1 207 ? 1.913 11.156 11.008 1 97.69 207 ALA B CA 1
ATOM 3642 C C . ALA B 1 207 ? 2.104 11.547 12.469 1 97.69 207 ALA B C 1
ATOM 3644 O O . ALA B 1 207 ? 1.128 11.758 13.195 1 97.69 207 ALA B O 1
ATOM 3645 N N . TRP B 1 208 ? 3.293 11.688 12.836 1 96.88 208 TRP B N 1
ATOM 3646 C CA . TRP B 1 208 ? 3.617 12.047 14.219 1 96.88 208 TRP B CA 1
ATOM 3647 C C . TRP B 1 208 ? 4.145 13.477 14.297 1 96.88 208 TRP B C 1
ATOM 3649 O O . TRP B 1 208 ? 5.055 13.852 13.555 1 96.88 208 TRP B O 1
ATOM 3659 N N . MET B 1 209 ? 3.564 14.227 15.125 1 97.56 209 MET B N 1
ATOM 3660 C CA . MET B 1 209 ? 4.07 15.555 15.453 1 97.56 209 MET B CA 1
ATOM 3661 C C . MET B 1 209 ? 4.633 15.594 16.875 1 97.56 209 MET B C 1
ATOM 3663 O O . MET B 1 209 ? 3.973 15.148 17.812 1 97.56 209 MET B O 1
ATOM 3667 N N . SER B 1 210 ? 5.84 16.141 17 1 96.88 210 SER B N 1
ATOM 3668 C CA . SER B 1 210 ? 6.465 16.219 18.328 1 96.88 210 SER B CA 1
ATOM 3669 C C . SER B 1 210 ? 6.867 17.656 18.656 1 96.88 210 SER B C 1
ATOM 3671 O O . SER B 1 210 ? 7.344 18.391 17.797 1 96.88 210 SER B O 1
ATOM 3673 N N . LEU B 1 211 ? 6.648 18 19.859 1 96.31 211 LEU B N 1
ATOM 3674 C CA . LEU B 1 211 ? 7.246 19.188 20.438 1 96.31 211 LEU B CA 1
ATOM 3675 C C . LEU B 1 211 ? 8.547 18.859 21.156 1 96.31 211 LEU B C 1
ATOM 3677 O O . LEU B 1 211 ? 8.562 18 22.047 1 96.31 211 LEU B O 1
ATOM 3681 N N . LEU B 1 212 ? 9.562 19.484 20.734 1 96 212 LEU B N 1
ATOM 3682 C CA . LEU B 1 212 ? 10.844 19.375 21.406 1 96 212 LEU B CA 1
ATOM 3683 C C . LEU B 1 212 ? 11.016 20.484 22.438 1 96 212 LEU B C 1
ATOM 3685 O O . LEU B 1 212 ? 10.93 21.672 22.094 1 96 212 LEU B O 1
ATOM 3689 N N . PHE B 1 213 ? 11.289 20.062 23.719 1 94.12 213 PHE B N 1
ATOM 3690 C CA . PHE B 1 213 ? 11.242 21.125 24.719 1 94.12 213 PHE B CA 1
ATOM 3691 C C . PHE B 1 213 ? 12.328 20.953 25.766 1 94.12 213 PHE B C 1
ATOM 3693 O O . PHE B 1 213 ? 12.977 19.906 25.828 1 94.12 213 PHE B O 1
ATOM 3700 N N . LEU B 1 214 ? 12.578 22.016 26.438 1 91.5 214 LEU B N 1
ATOM 3701 C CA . LEU B 1 214 ? 13.398 22.078 27.641 1 91.5 214 LEU B CA 1
ATOM 3702 C C . LEU B 1 214 ? 12.539 22.406 28.875 1 91.5 214 LEU B C 1
ATOM 3704 O O . LEU B 1 214 ? 11.57 23.156 28.766 1 91.5 214 LEU B O 1
ATOM 3708 N N . TYR B 1 215 ? 12.914 21.734 29.906 1 87.62 215 TYR B N 1
ATOM 3709 C CA . TYR B 1 215 ? 12.211 22.062 31.141 1 87.62 215 TYR B CA 1
ATOM 3710 C C . TYR B 1 215 ? 12.664 23.422 31.672 1 87.62 215 TYR B C 1
ATOM 3712 O O . TYR B 1 2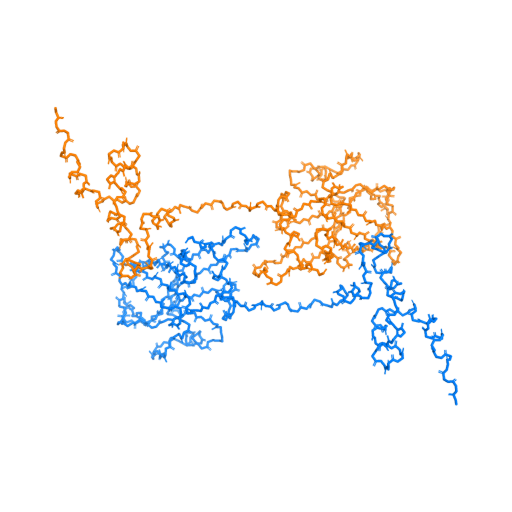15 ? 13.859 23.719 31.672 1 87.62 215 TYR B O 1
ATOM 3720 N N . LYS B 1 216 ? 11.609 24.188 31.797 1 84.5 216 LYS B N 1
ATOM 3721 C CA . LYS B 1 216 ? 11.852 25.484 32.438 1 84.5 216 LYS B CA 1
ATOM 3722 C C . LYS B 1 216 ? 11.125 25.562 33.781 1 84.5 216 LYS B C 1
ATOM 3724 O O . LYS B 1 216 ? 9.969 26 33.844 1 84.5 216 LYS B O 1
ATOM 3729 N N . GLY B 1 217 ? 11.75 25.203 34.844 1 79.38 217 GLY B N 1
ATOM 3730 C CA . GLY B 1 217 ? 11.109 25.188 36.156 1 79.38 217 GLY B CA 1
ATOM 3731 C C . GLY B 1 217 ? 10.234 23.953 36.375 1 79.38 217 GLY B C 1
ATOM 3732 O O . GLY B 1 217 ? 10.484 22.906 35.781 1 79.38 217 GLY B O 1
ATOM 3733 N N . THR B 1 218 ? 9.273 24.031 37.312 1 77.94 218 THR B N 1
ATOM 3734 C CA . THR B 1 218 ? 8.508 22.875 37.75 1 77.94 218 THR B CA 1
ATOM 3735 C C . THR B 1 218 ? 7.285 22.672 36.844 1 77.94 218 THR B C 1
ATOM 3737 O O . THR B 1 218 ? 6.844 21.531 36.656 1 77.94 218 THR B O 1
ATOM 3740 N N . ASN B 1 219 ? 6.816 23.688 36.25 1 84.75 219 ASN B N 1
ATOM 3741 C CA . ASN B 1 219 ? 5.527 23.484 35.594 1 84.75 219 ASN B CA 1
ATOM 3742 C C . ASN B 1 219 ? 5.484 24.109 34.219 1 84.75 219 ASN B C 1
ATOM 3744 O O . ASN B 1 219 ? 4.406 24.422 33.688 1 84.75 219 ASN B O 1
ATOM 3748 N N . THR B 1 220 ? 6.668 24.391 33.719 1 90.25 220 THR B N 1
ATOM 3749 C CA . THR B 1 220 ? 6.699 25.062 32.406 1 90.25 220 THR B CA 1
ATOM 3750 C C . THR B 1 220 ? 7.73 24.422 31.5 1 90.25 220 THR B C 1
ATOM 3752 O O . THR B 1 220 ? 8.781 23.969 31.953 1 90.25 220 THR B O 1
ATOM 3755 N N . ILE B 1 221 ? 7.363 24.344 30.25 1 90.31 221 ILE B N 1
ATOM 3756 C CA . ILE B 1 221 ? 8.312 23.859 29.25 1 90.31 221 ILE B CA 1
ATOM 3757 C C . ILE B 1 221 ? 8.57 24.938 28.203 1 90.31 221 ILE B C 1
ATOM 3759 O O . ILE B 1 221 ? 7.711 25.781 27.938 1 90.31 221 ILE B O 1
ATOM 3763 N N . GLU B 1 222 ? 9.711 24.891 27.719 1 93.56 222 GLU B N 1
ATOM 3764 C CA . GLU B 1 222 ? 10.109 25.766 26.609 1 93.56 222 GLU B CA 1
ATOM 3765 C C . GLU B 1 222 ? 10.344 24.969 25.328 1 93.56 222 GLU B C 1
ATOM 3767 O O . GLU B 1 222 ? 11.305 24.203 25.234 1 93.56 222 GLU B O 1
ATOM 3772 N N . VAL B 1 223 ? 9.484 25.234 24.375 1 94.5 223 VAL B N 1
ATOM 3773 C CA . VAL B 1 223 ? 9.555 24.5 23.125 1 94.5 223 VAL B CA 1
ATOM 3774 C C . VAL B 1 223 ? 10.547 25.188 22.172 1 94.5 223 VAL B C 1
ATOM 3776 O O . VAL B 1 223 ? 10.359 26.344 21.812 1 94.5 223 VAL B O 1
ATOM 3779 N N . PHE B 1 224 ? 11.555 24.422 21.781 1 94.56 224 PHE B N 1
ATOM 3780 C CA . PHE B 1 224 ? 12.57 25.031 20.922 1 94.56 224 PHE B CA 1
ATOM 3781 C C . PHE B 1 224 ? 12.469 24.5 19.5 1 94.56 224 PHE B C 1
ATOM 3783 O O . PHE B 1 224 ? 13.086 25.047 18.594 1 94.56 224 PHE B O 1
ATOM 3790 N N . GLY B 1 225 ? 11.688 23.438 19.344 1 95.69 225 GLY B N 1
ATOM 3791 C CA . GLY B 1 225 ? 11.562 22.859 18.016 1 95.69 225 GLY B CA 1
ATOM 3792 C C . GLY B 1 225 ? 10.312 22.016 17.844 1 95.69 225 GLY B C 1
ATOM 3793 O O . GLY B 1 225 ? 9.68 21.625 18.828 1 95.69 225 GLY B O 1
ATOM 3794 N N . ILE B 1 226 ? 9.922 21.781 16.609 1 96.88 226 ILE B N 1
ATOM 3795 C CA . ILE B 1 226 ? 8.836 20.875 16.25 1 96.88 226 ILE B CA 1
ATOM 3796 C C . ILE B 1 226 ? 9.32 19.875 15.203 1 96.88 226 ILE B C 1
ATOM 3798 O O . ILE B 1 226 ? 10.195 20.188 14.391 1 96.88 226 ILE B O 1
ATOM 3802 N N . GLU B 1 227 ? 8.773 18.703 15.336 1 96.75 227 GLU B N 1
ATOM 3803 C CA . GLU B 1 227 ? 9.156 17.609 14.445 1 96.75 227 GLU B CA 1
ATOM 3804 C C . GLU B 1 227 ? 7.934 16.953 13.828 1 96.75 227 GLU B C 1
ATOM 3806 O O . GLU B 1 227 ? 6.934 16.719 14.508 1 96.75 227 GLU B O 1
ATOM 3811 N N . LEU B 1 228 ? 7.992 16.781 12.547 1 97.62 228 LEU B N 1
ATOM 3812 C CA . LEU B 1 228 ? 7.031 15.969 11.82 1 97.62 228 LEU B CA 1
ATOM 3813 C C . LEU B 1 228 ? 7.688 14.688 11.305 1 97.62 228 LEU B C 1
ATOM 3815 O O . LEU B 1 228 ? 8.641 14.75 10.516 1 97.62 228 LEU B O 1
ATOM 3819 N N . ASP B 1 229 ? 7.113 13.586 11.766 1 96.12 229 ASP B N 1
ATOM 3820 C CA . ASP B 1 229 ? 7.781 12.32 11.5 1 96.12 229 ASP B CA 1
ATOM 3821 C C . ASP B 1 229 ? 6.793 11.281 10.977 1 96.12 229 ASP B C 1
ATOM 3823 O O . ASP B 1 229 ? 5.625 11.273 11.375 1 96.12 229 ASP B O 1
ATOM 3827 N N . PHE B 1 230 ? 7.281 10.453 10.031 1 96.75 230 PHE B N 1
ATOM 3828 C CA . PHE B 1 230 ? 6.484 9.391 9.43 1 96.75 230 PHE B CA 1
ATOM 3829 C C . PHE B 1 230 ? 7.156 8.031 9.633 1 96.75 230 PHE B C 1
ATOM 3831 O O . PHE B 1 230 ? 7.238 7.234 8.695 1 96.75 230 PHE B O 1
ATOM 3838 N N . CYS B 1 231 ? 7.57 7.793 10.797 1 93.75 231 CYS B N 1
ATOM 3839 C CA . CYS B 1 231 ? 8.484 6.688 11.07 1 93.75 231 CYS B CA 1
ATOM 3840 C C . CYS B 1 231 ? 7.762 5.348 10.977 1 93.75 231 CYS B C 1
ATOM 3842 O O . CYS B 1 231 ? 8.406 4.297 10.906 1 93.75 231 CYS B O 1
ATOM 3844 N N . ASP B 1 232 ? 6.438 5.34 10.938 1 92.31 232 ASP B N 1
ATOM 3845 C CA . ASP B 1 232 ? 5.703 4.09 10.758 1 92.31 232 ASP B CA 1
ATOM 3846 C C . ASP B 1 232 ? 6.004 3.467 9.398 1 92.31 232 ASP B C 1
ATOM 3848 O O . ASP B 1 232 ? 5.922 2.248 9.234 1 92.31 232 ASP B O 1
ATOM 3852 N N . ALA B 1 233 ? 6.371 4.328 8.422 1 93.88 233 ALA B N 1
ATOM 3853 C CA . ALA B 1 233 ? 6.457 3.779 7.074 1 93.88 233 ALA B CA 1
ATOM 3854 C C . ALA B 1 233 ? 7.645 4.371 6.316 1 93.88 233 ALA B C 1
ATOM 3856 O O . ALA B 1 233 ? 8.102 3.801 5.32 1 93.88 233 ALA B O 1
ATOM 3857 N N . ALA B 1 234 ? 8.133 5.477 6.684 1 95 234 ALA B N 1
ATOM 3858 C CA . ALA B 1 234 ? 9.156 6.18 5.91 1 95 234 ALA B CA 1
ATOM 3859 C C . ALA B 1 234 ? 10.281 6.684 6.812 1 95 234 ALA B C 1
ATOM 3861 O O . ALA B 1 234 ? 10.023 7.316 7.84 1 95 234 ALA B O 1
ATOM 3862 N N . ARG B 1 235 ? 11.531 6.449 6.391 1 93.75 235 ARG B N 1
ATOM 3863 C CA . ARG B 1 235 ? 12.68 6.852 7.199 1 93.75 235 ARG B CA 1
ATOM 3864 C C . ARG B 1 235 ? 13.711 7.59 6.355 1 93.75 235 ARG B C 1
ATOM 3866 O O . ARG B 1 235 ? 14.688 8.125 6.887 1 93.75 235 ARG B O 1
ATOM 3873 N N . SER B 1 236 ? 13.539 7.531 5.109 1 94.31 236 SER B N 1
ATOM 3874 C CA . SER B 1 236 ? 14.43 8.234 4.195 1 94.31 236 SER B CA 1
ATOM 3875 C C . SER B 1 236 ? 13.688 9.32 3.426 1 94.31 236 SER B C 1
ATOM 3877 O O . SER B 1 236 ? 12.453 9.344 3.408 1 94.31 236 SER B O 1
ATOM 3879 N N . GLU B 1 237 ? 14.477 10.156 2.787 1 94.5 237 GLU B N 1
ATOM 3880 C CA . GLU B 1 237 ? 13.891 11.273 2.061 1 94.5 237 GLU B CA 1
ATOM 3881 C C . GLU B 1 237 ? 13 10.789 0.919 1 94.5 237 GLU B C 1
ATOM 3883 O O . GLU B 1 237 ? 11.852 11.203 0.801 1 94.5 237 GLU B O 1
ATOM 3888 N N . PRO B 1 238 ? 13.484 9.891 0.048 1 94.5 238 PRO B N 1
ATOM 3889 C CA . PRO B 1 238 ? 12.609 9.43 -1.028 1 94.5 238 PRO B CA 1
ATOM 3890 C C . PRO B 1 238 ? 11.336 8.766 -0.507 1 94.5 238 PRO B C 1
ATOM 3892 O O . PRO B 1 238 ? 10.258 8.961 -1.078 1 94.5 238 PRO B O 1
ATOM 3895 N N . GLU B 1 239 ? 11.438 8.031 0.552 1 95.12 239 GLU B N 1
ATOM 3896 C CA . GLU B 1 239 ? 10.266 7.371 1.125 1 95.12 239 GLU B CA 1
ATOM 3897 C C . GLU B 1 239 ? 9.242 8.383 1.617 1 95.12 239 GLU B C 1
ATOM 3899 O O . GLU B 1 239 ? 8.039 8.211 1.411 1 95.12 239 GLU B O 1
ATOM 3904 N N . ILE B 1 240 ? 9.703 9.438 2.277 1 97.25 240 ILE B N 1
ATOM 3905 C CA . ILE B 1 240 ? 8.805 10.469 2.791 1 97.25 240 ILE B CA 1
ATOM 3906 C C . ILE B 1 240 ? 8.094 11.156 1.63 1 97.25 240 ILE B C 1
ATOM 3908 O O . ILE B 1 240 ? 6.883 11.375 1.678 1 97.25 240 ILE B O 1
ATOM 3912 N N . LEU B 1 241 ? 8.844 11.422 0.63 1 97.31 241 LEU B N 1
ATOM 3913 C CA . LEU B 1 241 ? 8.273 12.109 -0.523 1 97.31 241 LEU B CA 1
ATOM 3914 C C . LEU B 1 241 ? 7.246 11.227 -1.226 1 97.31 241 LEU B C 1
ATOM 3916 O O . LEU B 1 241 ? 6.199 11.711 -1.656 1 97.31 241 LEU B O 1
ATOM 3920 N N . TRP B 1 242 ? 7.496 9.922 -1.323 1 96.31 242 TRP B N 1
ATOM 3921 C CA . TRP B 1 242 ? 6.52 9 -1.887 1 96.31 242 TRP B CA 1
ATOM 3922 C C . TRP B 1 242 ? 5.258 8.945 -1.027 1 96.31 242 TRP B C 1
ATOM 3924 O O . TRP B 1 242 ? 4.141 8.969 -1.549 1 96.31 242 TRP B O 1
ATOM 3934 N N . LEU B 1 243 ? 5.512 8.859 0.237 1 96.69 243 LEU B N 1
ATOM 3935 C CA . LEU B 1 243 ? 4.391 8.789 1.168 1 96.69 243 LEU B CA 1
ATOM 3936 C C . LEU B 1 243 ? 3.488 10.008 1.027 1 96.69 243 LEU B C 1
ATOM 3938 O O . LEU B 1 243 ? 2.268 9.875 0.926 1 96.69 243 LEU B O 1
ATOM 3942 N N . LEU B 1 244 ? 4.098 11.141 1.003 1 97.88 244 LEU B N 1
ATOM 3943 C CA . LEU B 1 244 ? 3.332 12.375 0.875 1 97.88 244 LEU B CA 1
ATOM 3944 C C . LEU B 1 244 ? 2.631 12.445 -0.478 1 97.88 244 LEU B C 1
ATOM 3946 O O . LEU B 1 244 ? 1.504 12.938 -0.574 1 97.88 244 LEU B O 1
ATOM 3950 N N . ASP B 1 245 ? 3.295 12.008 -1.517 1 97 245 ASP B N 1
ATOM 3951 C CA . ASP B 1 245 ? 2.719 12.016 -2.857 1 97 245 ASP B CA 1
ATOM 3952 C C . ASP B 1 245 ? 1.456 11.156 -2.92 1 97 245 ASP B C 1
ATOM 3954 O O . ASP B 1 245 ? 0.574 11.406 -3.746 1 97 245 ASP B O 1
ATOM 3958 N N . MET B 1 246 ? 1.365 10.172 -2.113 1 95.94 246 MET B N 1
ATOM 3959 C CA . MET B 1 246 ? 0.278 9.203 -2.164 1 95.94 246 MET B CA 1
ATOM 3960 C C . MET B 1 246 ? -0.929 9.695 -1.369 1 95.94 246 MET B C 1
ATOM 3962 O O . MET B 1 246 ? -1.991 9.07 -1.398 1 95.94 246 MET B O 1
ATOM 3966 N N . LEU B 1 247 ? -0.787 10.773 -0.632 1 96.44 247 LEU B N 1
ATOM 3967 C CA . LEU B 1 247 ? -1.887 11.289 0.174 1 96.44 247 LEU B CA 1
ATOM 3968 C C . LEU B 1 247 ? -3.078 11.664 -0.705 1 96.44 247 LEU B C 1
ATOM 3970 O O . LEU B 1 247 ? -2.953 11.727 -1.93 1 96.44 247 LEU B O 1
ATOM 3974 N N . ASP B 1 248 ? -4.215 11.789 -0.088 1 94.19 248 ASP B N 1
ATOM 3975 C CA . ASP B 1 248 ? -5.434 12.203 -0.782 1 94.19 248 ASP B CA 1
ATOM 3976 C C . ASP B 1 248 ? -5.457 13.711 -0.999 1 94.19 248 ASP B C 1
ATOM 3978 O O . ASP B 1 248 ? -6.109 14.438 -0.247 1 94.19 248 ASP B O 1
ATOM 3982 N N . TRP B 1 249 ? -4.805 14.07 -1.983 1 94.94 249 TRP B N 1
ATOM 3983 C CA . TRP B 1 249 ? -4.758 15.484 -2.346 1 94.94 249 TRP B CA 1
ATOM 3984 C C . TRP B 1 249 ? -6.066 15.922 -2.988 1 94.94 249 TRP B C 1
ATOM 3986 O O . TRP B 1 249 ? -6.598 15.234 -3.865 1 94.94 249 TRP B O 1
ATOM 3996 N N . LYS B 1 250 ? -6.57 17.031 -2.494 1 92.69 250 LYS B N 1
ATOM 3997 C CA . LYS B 1 250 ? -7.836 17.562 -2.986 1 92.69 250 LYS B CA 1
ATOM 3998 C C . LYS B 1 250 ? -7.645 18.938 -3.615 1 92.69 250 LYS B C 1
ATOM 4000 O O . LYS B 1 250 ? -6.785 19.719 -3.186 1 92.69 250 LYS B O 1
#

Nearest PDB structures (foldseek):
  5df8-assembly2_B  TM=4.256E-01  e=1.981E+00  Pseudomonas aeruginosa
  4kqq-assembly2_B  TM=4.237E-01  e=4.814E+00  Pseudomonas aeruginosa PAO1
  4gn2-assembly1_A  TM=3.781E-01  e=4.030E+00  Pseudomonas aeruginosa
  4kqo-assembly2_B  TM=4.523E-01  e=6.100E+00  Pseudomonas aeruginosa PAO1
  4kqr-assembly1_A  TM=2.859E-01  e=2.510E+00  Pseudomonas aeruginosa PAO1

Organism: Hordeum vulgare subsp. vulgare (NCBI:txid112509)

Solvent-accessible surface area (backbone atoms only — not comparable to full-atom values): 27241 Å² total; per-residue (Å²): 131,89,83,66,64,61,58,61,51,44,65,65,47,51,62,74,39,50,65,69,55,46,54,53,43,37,68,71,43,69,68,44,26,61,59,59,63,39,54,64,45,28,41,50,40,40,39,70,78,40,42,18,45,66,76,60,55,62,93,82,69,49,40,52,58,51,44,60,62,72,68,49,74,87,70,86,75,62,72,66,82,55,86,58,53,46,84,37,30,36,36,27,36,30,30,28,48,89,87,39,80,76,45,65,41,71,40,46,29,52,52,25,61,66,27,63,89,70,80,73,84,87,63,44,68,59,33,52,51,59,73,65,43,88,57,54,53,32,18,34,66,39,82,75,64,44,76,42,63,62,80,70,58,39,31,34,31,31,35,35,35,35,63,88,79,68,28,35,34,71,50,29,84,62,29,50,39,76,44,68,39,74,76,45,34,34,31,32,24,59,29,70,56,53,60,27,53,88,57,69,73,50,63,95,39,45,38,34,39,33,40,34,42,40,80,48,77,94,54,30,33,34,30,47,27,41,35,47,36,38,72,78,81,22,46,42,65,63,45,44,36,44,55,59,67,46,32,42,65,83,134,86,82,67,64,60,58,61,50,44,65,65,48,52,62,73,41,51,64,69,55,46,55,52,43,38,67,71,44,69,68,45,24,61,58,58,62,39,53,65,44,28,42,50,40,39,37,70,77,41,42,19,45,64,77,60,56,62,92,81,70,50,41,54,57,50,45,60,63,72,66,47,73,88,69,86,74,62,73,67,84,56,85,58,53,44,84,36,30,34,35,28,36,33,30,28,49,90,86,38,78,77,45,65,41,71,39,45,29,51,53,24,59,66,27,63,89,68,82,72,83,90,62,44,68,58,34,50,52,59,73,66,44,88,56,54,52,33,18,34,66,38,83,75,61,43,76,43,63,61,81,71,59,39,31,33,31,31,35,38,36,34,64,85,78,69,28,35,34,70,49,29,84,62,30,50,40,78,44,69,40,74,74,45,34,33,30,33,23,57,29,70,54,55,57,27,53,87,56,72,74,50,62,95,40,45,37,35,38,34,41,33,42,40,82,49,77,93,53,29,33,34,29,47,26,40,34,48,38,39,72,77,80,23,48,42,65,64,45,43,36,44,54,60,66,45,33,43,64,83

InterPro domains:
  IPR001810 F-box domain [PF12937] (6-47)
  IPR001810 F-box domain [PS50181] (1-45)
  IPR001810 F-box domain [SM00256] (5-45)
  IPR036047 F-box-like domain superfamily [SSF81383] (4-96)
  IPR044207 F-box protein At5g39250-like [PTHR47722] (7-250)

Secondary structure (DSSP, 8-state):
----HHHHHHHHHGGGS-HHHHHHHHTT-HHHHHHHT-HHHHHHHHHHH-HHHHHSPPTT--HHHHHHHHSS-----PPPPPS--GGGEEEEEEEEETTEEEEEEEEEHHHHHH--SSPPTT--HHHHHHHTSSS--EEEEEEEEEEEESSSPEEEEEEEEETTTTEEEEEEEEEE--EEETTTTEEEEEEE--B-TTSTTB---EEEEEEEEEE-SSSEEEEEEEEEE-TTT--SHHHHHHHHHTB---/----HHHHHHHHHGGGS-HHHHHHHHTT-HHHHHHHT-HHHHHHHHHHH-HHHHHSPPTT--HHHHHHHHSS-----PPPPPS--GGGEEEEEEEEETTEEEEEEEEEHHHHHH--SSPPTT--HHHHHHHT-SS--EEEEEEEEEEEESSSPEEEEEEEEETTTTEEEEEEEEEE--EEETTTTEEEEEEE--B-TTSTTB---EEEEEEEEEE-SSSEEEEEEEEEE-TTT--SHHHHHHHHHTB---

Radius of gyration: 31.03 Å; Cα contacts (8 Å, |Δi|>4): 898; chains: 2; bounding box: 86×90×75 Å

Sequence (500 aa):
MENGFPGEVLKAVFPLLDGKDLVFCMLVCRQWCEIAKDDYFWKCICSRKWPSICKQPPSDTNFQKLYLTFSKPRKTVHLPVPKLTFKDLVFYIDMWLEGSLIFSQAVSGCILRAGLQNTPSGIPDVLVAHLNAADCILMMEVEPKLTVPMGPSITVSVLAHRKDTNKMSCIINTSSFDYIDSNAARALAYEYLRFSPRHPFISDIRAWMSLLFLYKGTNTIEVFGIELDFCDAARSEPEILWLLDMLDWKMENGFPGEVLKAVFPLLDGKDLVFCMLVCRQWCEIAKDDYFWKCICSRKWPSICKQPPSDTNFQKLYLTFSKPRKTVHLPVPKLTFKDLVFYIDMWLEGSLIFSQAVSGCILRAGLQNTPSGIPDVLVAHLNAADCILMMEVEPKLTVPMGPSITVSVLAHRKDTNKMSCIINTSSFDYIDSNAARALAYEYLRFSPRHPFISDIRAWMSLLFLYKGTNTIEVFGIELDFCDAARSEPEILWLLDMLDWK

Foldseek 3Di:
DPCPVVLVVCLVCLLVDALVVLVVQLVPDPSSVVSSLPQVSLLSNCCVVPVVCSVPPPDPDRSNCVCVVPVDPDDDDDDPFFPFDQQQKWKWKWKDWPRHTQDTDIHGSVQQQVADPDDDPDFAPLQVCVRPDPFRWGKHWDPPWGKDWADTWMWMWMKMAGNVVRWIATQDDTWTQPDADVNRQKGKTKDWFAFDPVDPPDDTWMKMKIFHWDDDPDTMTITTMMIIDRVRFGGYNRRVSVVVVGGDTD/DPCPVVLVVCLVCLLVDALVVLVVQLVPDPSSVVSSLDQVSLLSNCCVVPVVCSVPPPDPDRSNCVCVVPVDPDDDDDDPFFPDDQQQKWKWKWKDWPRHTQDTDIHGSVQQQVADPDDDPDFAPLQVCVRPDPFRWGKHWDPPWGKDWADTWMWMWMKMAGNVVRWIATQDDTWTQPDADVNRQKGKTKDWFAFDPVDPPDDTWMKMKIFHWDDDPDTMTITTMMIIDRVRFGGYNRRVSVVVVGGDTD